Protein AF-A0A8C8DHI3-F1 (afdb_monomer_lite)

InterPro domains:
  IPR015526 Frizzled/secreted frizzled-related protein [PTHR11309] (143-252)
  IPR020067 Frizzled domain [PF01392] (28-127)
  IPR020067 Frizzled domain [PF01392] (145-249)
  IPR020067 Frizzled domain [PF01392] (274-373)
  IPR020067 Frizzled domain [PS50038] (23-148)
  IPR020067 Frizzled domain [PS50038] (140-254)
  IPR020067 Frizzled domain [PS50038] (269-378)
  IPR020067 Frizzled domain [SM00063] (27-134)
  IPR020067 Frizzled domain [SM00063] (144-256)
  IPR020067 Frizzled domain [SM00063] (273-380)
  IPR036790 Frizzled cysteine-rich domain superfamily [G3DSA:1.10.2000.10] (22-136)
  IPR036790 Frizzled cysteine-rich domain superfamily [G3DSA:1.10.2000.10] (140-265)
  IPR036790 Frizzled cysteine-rich domain superfamily [G3DSA:1.10.2000.10] (268-383)
  IPR036790 Frizzled cysteine-rich domain superfamily [SSF63501] (27-128)
  IPR036790 Frizzled cysteine-rich domain superfamily [SSF63501] (143-250)
  IPR036790 Frizzled cysteine-rich domain superfamily [SSF63501] (272-375)

Foldseek 3Di:
DDDDDDDDDDDDDDDDDPPPPDDPPLDKDFQPLPLLPLLPAGIFSCNCWDPLDHSVLLSVLSVLPLDVCSSVQSCLHTGFHDDDDPQGSAHAALVQVVVSCVSSVLSCVLVVRDDRPVPDSVPGHHDSHDDPDDDDPPDPPLQDFDFQPQPLCCPDLAGTFGDPFPVHDGDLVSLSVVCVVCVQVVVVCLDPLQSVQSCCGSGAHQDPSDGQWGALVSLVRNCVSCVVVCVVVVHDDDSSSNSSSTDHPGNCVVVVRDPDDDDDDDDDDLPVQWDFQPLPLLPPLPAGTANCNCWDPPDGSVLLVVLSVLPLDVCSSVQSCLHTGNHRDDDLLRSAHAALVVLVVSQVSSVVSCVVVVHDDRPVPDSVPGHHPSHDDDDPDDDD

Secondary structure (DSSP, 8-state):
----------------------------EE---GGGTTSS--EES-TT-STT--HHHHHHHHTT--STTHHHHHHHHHSPPP--TTTS--PBPHHHHHHHHHHHHHHHHHTT----TT--GGGS-SSSSB-S-----S-S-----EE---TTTTTSS--EE-SS-TT---SHHHHHHHHGGGHHHHHTTS-TTHHHHHHHHHSPBEETTEEPPPBHHHHHHHHHHHHHHHHHTTPPPPGGG-GGGSBSSS-TTTTTTS------S----TTSS-EE---GGGTTSS--EES-TT-STT--HHHHHHHHTT--STTHHHHHHHHHSPBP-SSTTTS-PBPHHHHHHHHHHHHHHHHHTT----TT--GGGS-SSSSB---S----

Radius of gyration: 35.33 Å; chains: 1; bounding box: 129×52×109 Å

Organism: NCBI:txid183150

Structure (mmCIF, N/CA/C/O b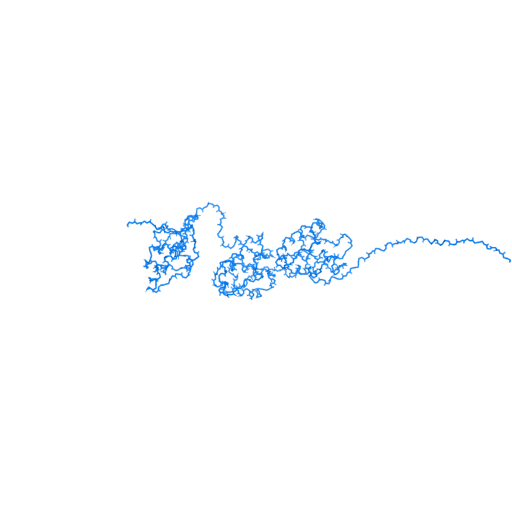ackbone):
data_AF-A0A8C8DHI3-F1
#
_entry.id   AF-A0A8C8DHI3-F1
#
loop_
_atom_site.group_PDB
_atom_site.id
_atom_site.type_symbol
_atom_site.label_atom_id
_atom_site.label_alt_id
_atom_site.label_comp_id
_atom_site.label_asym_id
_atom_site.label_entity_id
_atom_site.label_seq_id
_atom_site.pdbx_PDB_ins_code
_atom_site.Cartn_x
_atom_site.Cartn_y
_atom_site.Cartn_z
_atom_site.occupancy
_atom_site.B_iso_or_equiv
_atom_site.auth_seq_id
_atom_site.auth_comp_id
_atom_site.auth_asym_id
_atom_site.auth_atom_id
_atom_site.pdbx_PDB_model_num
ATOM 1 N N . MET A 1 1 ? 87.135 22.007 -69.358 1.00 35.75 1 MET A N 1
ATOM 2 C CA . MET A 1 1 ? 87.087 23.467 -69.125 1.00 35.75 1 MET A CA 1
ATOM 3 C C . MET A 1 1 ? 85.740 23.816 -68.523 1.00 35.75 1 MET A C 1
ATOM 5 O O . MET A 1 1 ? 84.747 23.204 -68.883 1.00 35.75 1 MET A O 1
ATOM 9 N N . LYS A 1 2 ? 85.771 24.697 -67.523 1.00 37.91 2 LYS A N 1
ATOM 10 C CA . LYS A 1 2 ? 84.686 25.056 -66.602 1.00 37.91 2 LYS A CA 1
ATOM 11 C C . LYS A 1 2 ? 83.562 25.812 -67.323 1.00 37.91 2 LYS A C 1
ATOM 13 O O . LYS A 1 2 ? 83.870 26.743 -68.057 1.00 37.91 2 LYS A O 1
ATOM 18 N N . HIS A 1 3 ? 82.299 25.515 -67.013 1.00 36.94 3 HIS A N 1
ATOM 19 C CA . HIS A 1 3 ? 81.189 26.445 -67.242 1.00 36.94 3 HIS A CA 1
ATOM 20 C C . HIS A 1 3 ? 80.490 26.791 -65.920 1.00 36.94 3 HIS A C 1
ATOM 22 O O . HIS A 1 3 ? 79.776 25.986 -65.339 1.00 36.94 3 HIS A O 1
ATOM 28 N N . VAL A 1 4 ? 80.851 27.989 -65.446 1.00 40.91 4 VAL A N 1
ATOM 29 C CA . VAL A 1 4 ? 80.042 29.070 -64.853 1.00 40.91 4 VAL A CA 1
ATOM 30 C C . VAL A 1 4 ? 78.852 28.686 -63.958 1.00 40.91 4 VAL A C 1
ATOM 32 O O . VAL A 1 4 ? 77.825 28.198 -64.412 1.00 40.91 4 VAL A O 1
ATOM 35 N N . PHE A 1 5 ? 79.000 29.045 -62.679 1.00 38.03 5 PHE A N 1
ATOM 36 C CA . PHE A 1 5 ? 77.964 29.128 -61.648 1.00 38.03 5 PHE A CA 1
ATOM 37 C C . PHE A 1 5 ? 77.031 30.328 -61.884 1.00 38.03 5 PHE A C 1
ATOM 39 O O . PHE A 1 5 ? 77.505 31.450 -62.059 1.00 38.03 5 PHE A O 1
ATOM 46 N N . LEU A 1 6 ? 75.721 30.106 -61.772 1.00 39.19 6 LEU A N 1
ATOM 47 C CA . LEU A 1 6 ? 74.703 31.138 -61.562 1.00 39.19 6 LEU A CA 1
ATOM 48 C C . LEU A 1 6 ? 73.820 30.691 -60.388 1.00 39.19 6 LEU A C 1
ATOM 50 O O . LEU A 1 6 ? 73.249 29.603 -60.405 1.00 39.19 6 LEU A O 1
ATOM 54 N N . LEU A 1 7 ? 73.785 31.514 -59.340 1.00 45.16 7 LEU A N 1
ATOM 55 C CA . LEU A 1 7 ? 73.009 31.315 -58.117 1.00 45.16 7 LEU A CA 1
ATOM 56 C C . LEU A 1 7 ? 71.527 31.615 -58.376 1.00 45.16 7 LEU A C 1
ATOM 58 O O . LEU A 1 7 ? 71.191 32.736 -58.752 1.00 45.16 7 LEU A O 1
ATOM 62 N N . VAL A 1 8 ? 70.644 30.655 -58.090 1.00 42.28 8 VAL A N 1
ATOM 63 C CA . VAL A 1 8 ? 69.214 30.903 -57.846 1.00 42.28 8 VAL A CA 1
ATOM 64 C C . VAL A 1 8 ? 68.819 30.147 -56.579 1.00 42.28 8 VAL A C 1
ATOM 66 O O . VAL A 1 8 ? 69.065 28.951 -56.445 1.00 42.28 8 VAL A O 1
ATOM 69 N N . VAL A 1 9 ? 68.268 30.892 -55.624 1.00 42.25 9 VAL A N 1
ATOM 70 C CA . VAL A 1 9 ? 67.841 30.449 -54.294 1.00 42.25 9 VAL A CA 1
ATOM 71 C C . VAL A 1 9 ? 66.687 29.448 -54.410 1.00 42.25 9 VAL A C 1
ATOM 73 O O . VAL A 1 9 ? 65.647 29.750 -54.993 1.00 42.25 9 VAL A O 1
ATOM 76 N N . SER A 1 10 ? 66.868 28.263 -53.830 1.00 35.41 10 SER A N 1
ATOM 77 C CA . SER A 1 10 ? 65.880 27.183 -53.788 1.00 35.41 10 SER A CA 1
ATOM 78 C C . SER A 1 10 ? 64.756 27.480 -52.786 1.00 35.41 10 SER A C 1
ATOM 80 O O . SER A 1 10 ? 64.940 27.339 -51.579 1.00 35.41 10 SER A O 1
ATOM 82 N N . LEU A 1 11 ? 63.567 27.830 -53.282 1.00 38.34 11 LEU A N 1
ATOM 83 C CA . LEU A 1 11 ? 62.302 27.670 -52.557 1.00 38.34 11 LEU A CA 1
ATOM 84 C C . LEU A 1 11 ? 61.753 26.271 -52.868 1.00 38.34 11 LEU A C 1
ATOM 86 O O . LEU A 1 11 ? 61.268 26.006 -53.965 1.00 38.34 11 LEU A O 1
ATOM 90 N N . LEU A 1 12 ? 61.858 25.361 -51.898 1.00 37.03 12 LEU A N 1
ATOM 91 C CA . LEU A 1 12 ? 61.201 24.054 -51.922 1.00 37.03 12 LEU A CA 1
ATOM 92 C C . LEU A 1 12 ? 59.683 24.247 -51.773 1.00 37.03 12 LEU A C 1
ATOM 94 O O . LEU A 1 12 ? 59.191 24.489 -50.674 1.00 37.03 12 LEU A O 1
ATOM 98 N N . GLN A 1 13 ? 58.936 24.102 -52.867 1.00 39.09 13 GLN A N 1
ATOM 99 C CA . GLN A 1 13 ? 57.514 23.757 -52.829 1.00 39.09 13 GLN A CA 1
ATOM 100 C C . GLN A 1 13 ? 57.353 22.338 -53.378 1.00 39.09 13 GLN A C 1
ATOM 102 O O . GLN A 1 13 ? 57.442 22.101 -54.580 1.00 39.09 13 GLN A O 1
ATOM 107 N N . SER A 1 14 ? 57.153 21.384 -52.469 1.00 39.56 14 SER A N 1
ATOM 108 C CA . SER A 1 14 ? 56.749 20.014 -52.793 1.00 39.56 14 SER A CA 1
ATOM 109 C C . SER A 1 14 ? 55.262 19.976 -53.180 1.00 39.56 14 SER A C 1
ATOM 111 O O . SER A 1 14 ? 54.480 20.781 -52.664 1.00 39.56 14 SER A O 1
ATOM 113 N N . PRO A 1 15 ? 54.842 19.046 -54.058 1.00 39.69 15 PRO A N 1
ATOM 114 C CA . PRO A 1 15 ? 53.475 18.981 -54.555 1.00 39.69 15 PRO A CA 1
ATOM 115 C C . PRO A 1 15 ? 52.517 18.561 -53.437 1.00 39.69 15 PRO A C 1
ATOM 117 O O . PRO A 1 15 ? 52.837 17.706 -52.608 1.00 39.69 15 PRO A O 1
ATOM 120 N N . GLN A 1 16 ? 51.337 19.182 -53.409 1.00 41.41 16 GLN A N 1
ATOM 121 C CA . GLN A 1 16 ? 50.282 18.874 -52.453 1.00 41.41 16 GLN A CA 1
ATOM 122 C C . GLN A 1 16 ? 49.835 17.417 -52.608 1.00 41.41 16 GLN A C 1
ATOM 124 O O . GLN A 1 16 ? 49.086 17.068 -53.519 1.00 41.41 16 GLN A O 1
ATOM 129 N N . LEU A 1 17 ? 50.289 16.566 -51.688 1.00 37.34 17 LEU A N 1
ATOM 130 C CA . LEU A 1 17 ? 49.691 15.263 -51.454 1.00 37.34 17 LEU A CA 1
ATOM 131 C C . LEU A 1 17 ? 48.346 15.515 -50.769 1.00 37.34 17 LEU A C 1
ATOM 133 O O . LEU A 1 17 ? 48.300 16.036 -49.651 1.00 37.34 17 LEU A O 1
ATOM 137 N N . ALA A 1 18 ? 47.262 15.190 -51.471 1.00 36.78 18 ALA A N 1
ATOM 138 C CA . ALA A 1 18 ? 45.908 15.208 -50.949 1.00 36.78 18 ALA A CA 1
ATOM 139 C C . ALA A 1 18 ? 45.888 14.529 -49.575 1.00 36.78 18 ALA A C 1
ATOM 141 O O . ALA A 1 18 ? 46.105 13.324 -49.442 1.00 36.78 18 ALA A O 1
ATOM 142 N N . ARG A 1 19 ? 45.664 15.334 -48.536 1.00 31.95 19 ARG A N 1
ATOM 143 C CA . ARG A 1 19 ? 45.472 14.867 -47.170 1.00 31.95 19 ARG A CA 1
ATOM 144 C C . ARG A 1 19 ? 44.099 14.205 -47.150 1.00 31.95 19 ARG A C 1
ATOM 146 O O . ARG A 1 19 ? 43.095 14.864 -46.902 1.00 31.95 19 ARG A O 1
ATOM 153 N N . THR A 1 20 ? 44.047 12.918 -47.481 1.00 32.53 20 THR A N 1
ATOM 154 C CA . THR A 1 20 ? 42.905 12.061 -47.166 1.00 32.53 20 THR A CA 1
ATOM 155 C C . THR A 1 20 ? 42.615 12.247 -45.685 1.00 32.53 20 THR A C 1
ATOM 157 O O . THR A 1 20 ? 43.424 11.857 -44.842 1.00 32.53 20 THR A O 1
ATOM 160 N N . GLN A 1 21 ? 41.505 12.922 -45.382 1.00 38.25 21 GLN A N 1
ATOM 161 C CA . GLN A 1 21 ? 40.954 13.003 -44.040 1.00 38.25 21 GLN A CA 1
ATOM 162 C C . GLN A 1 21 ? 40.776 11.569 -43.551 1.00 38.25 21 GLN A C 1
ATOM 164 O O . GLN A 1 21 ? 39.917 10.827 -44.021 1.00 38.25 21 GLN A O 1
ATOM 169 N N . THR A 1 22 ? 41.644 11.154 -42.638 1.00 34.47 22 THR A N 1
ATOM 170 C CA . THR A 1 22 ? 41.438 9.963 -41.832 1.00 34.47 22 THR A CA 1
ATOM 171 C C . THR A 1 22 ? 40.150 10.181 -41.056 1.00 34.47 22 THR A C 1
ATOM 173 O O . THR A 1 22 ? 40.130 10.965 -40.110 1.00 34.47 22 THR A O 1
ATOM 176 N N . HIS A 1 23 ? 39.076 9.525 -41.502 1.00 43.03 23 HIS A N 1
ATOM 177 C CA . HIS A 1 23 ? 37.866 9.306 -40.719 1.00 43.03 23 HIS A CA 1
ATOM 178 C C . HIS A 1 23 ? 38.292 8.910 -39.304 1.00 43.03 23 HIS A C 1
ATOM 180 O O . HIS A 1 23 ? 38.975 7.895 -39.134 1.00 43.03 23 HIS A O 1
ATOM 186 N N . ASP A 1 24 ? 37.925 9.724 -38.316 1.00 43.88 24 ASP A N 1
ATOM 187 C CA . ASP A 1 24 ? 38.092 9.407 -36.905 1.00 43.88 24 ASP A CA 1
ATOM 188 C C . ASP A 1 24 ? 37.273 8.142 -36.626 1.00 43.88 24 ASP A C 1
ATOM 190 O O . ASP A 1 24 ? 36.045 8.167 -36.505 1.00 43.88 24 ASP A O 1
ATOM 194 N N . LYS A 1 25 ? 37.935 6.981 -36.688 1.00 56.88 25 LYS A N 1
ATOM 195 C CA . LYS A 1 25 ? 37.302 5.693 -36.423 1.00 56.88 25 LYS A CA 1
ATOM 196 C C . LYS A 1 25 ? 36.936 5.696 -34.949 1.00 56.88 25 LYS A C 1
ATOM 198 O O . LYS A 1 25 ? 37.788 5.450 -34.103 1.00 56.88 25 LYS A O 1
ATOM 203 N N . THR A 1 26 ? 35.664 5.955 -34.664 1.00 70.31 26 THR A N 1
ATOM 204 C CA . THR A 1 26 ? 35.060 5.807 -33.340 1.00 70.31 26 THR A CA 1
ATOM 205 C C . THR A 1 26 ? 35.486 4.461 -32.740 1.00 70.31 26 THR A C 1
ATOM 207 O O . THR A 1 26 ? 35.071 3.402 -33.211 1.00 70.31 26 THR A O 1
ATOM 210 N N . ILE A 1 27 ? 36.372 4.492 -31.739 1.00 83.56 27 ILE A N 1
ATOM 211 C CA . ILE A 1 27 ? 36.935 3.280 -31.134 1.00 83.56 27 ILE A CA 1
ATOM 212 C C . ILE A 1 27 ? 35.870 2.658 -30.225 1.00 83.56 27 ILE A C 1
ATOM 214 O O . ILE A 1 27 ? 35.633 3.133 -29.116 1.00 83.56 27 ILE A O 1
ATOM 218 N N . CYS A 1 28 ? 35.231 1.586 -30.691 1.00 88.00 28 CYS A N 1
ATOM 219 C CA . CYS A 1 28 ? 34.272 0.818 -29.900 1.00 88.00 28 CYS A CA 1
ATOM 220 C C . CYS A 1 28 ? 34.987 -0.038 -28.852 1.00 88.00 28 CYS A C 1
ATOM 222 O O . CYS A 1 28 ? 35.923 -0.774 -29.168 1.00 88.00 28 CYS A O 1
ATOM 224 N N . LYS A 1 29 ? 34.507 0.007 -27.610 1.00 90.62 29 LYS A N 1
ATOM 225 C CA . LYS A 1 29 ? 34.965 -0.843 -26.507 1.00 90.62 29 LYS A CA 1
ATOM 226 C C . LYS A 1 29 ? 33.802 -1.679 -25.958 1.00 90.62 29 LYS A C 1
ATOM 228 O O . LYS A 1 29 ? 32.646 -1.285 -26.126 1.00 90.62 29 LYS A O 1
ATOM 233 N N . PRO A 1 30 ? 34.072 -2.828 -25.314 1.00 88.19 30 PRO A N 1
ATOM 234 C CA . PRO A 1 30 ? 33.035 -3.613 -24.652 1.00 88.19 30 PRO A CA 1
ATOM 235 C C . PRO A 1 30 ? 32.322 -2.815 -23.556 1.00 88.19 30 PRO A C 1
ATOM 237 O O . PRO A 1 30 ? 32.951 -2.036 -22.838 1.00 88.19 30 PRO A O 1
ATOM 240 N N . LEU A 1 31 ? 31.018 -3.039 -23.404 1.00 85.88 31 LEU A N 1
ATOM 241 C CA . LEU A 1 31 ? 30.230 -2.461 -22.322 1.00 85.88 31 LEU A CA 1
ATOM 242 C C . LEU A 1 31 ? 30.574 -3.152 -20.992 1.00 85.88 31 LEU A C 1
ATOM 244 O O . LEU A 1 31 ? 30.190 -4.295 -20.744 1.00 85.88 31 LEU A O 1
ATOM 248 N N . THR A 1 32 ? 31.289 -2.445 -20.123 1.00 82.31 32 THR A N 1
ATOM 249 C CA . THR A 1 32 ? 31.713 -2.942 -18.801 1.00 82.31 32 THR A CA 1
ATOM 250 C C . THR A 1 32 ? 30.709 -2.626 -17.692 1.00 82.31 32 THR A C 1
ATOM 252 O O . THR A 1 32 ? 30.763 -3.212 -16.613 1.00 82.31 32 THR A O 1
ATOM 255 N N . THR A 1 33 ? 29.769 -1.715 -17.945 1.00 83.00 33 THR A N 1
ATOM 256 C CA . THR A 1 33 ? 28.751 -1.289 -16.983 1.00 83.00 33 THR A CA 1
ATOM 257 C C . THR A 1 33 ? 27.659 -2.351 -16.827 1.00 83.00 33 THR A C 1
ATOM 259 O O . THR A 1 33 ? 26.775 -2.466 -17.675 1.00 83.00 33 THR A O 1
ATOM 262 N N . SER A 1 34 ? 27.693 -3.112 -15.729 1.00 84.00 34 SER A N 1
ATOM 263 C CA . SER A 1 34 ? 26.787 -4.248 -15.486 1.00 84.00 34 SER A CA 1
ATOM 264 C C . SER A 1 34 ? 25.302 -3.875 -15.516 1.00 84.00 34 SER A C 1
ATOM 266 O O . SER A 1 34 ? 24.512 -4.571 -16.143 1.00 84.00 34 SER A O 1
ATOM 268 N N . PHE A 1 35 ? 24.917 -2.740 -14.926 1.00 86.88 35 PHE A N 1
ATOM 269 C CA . PHE A 1 35 ? 23.522 -2.278 -14.906 1.00 86.88 35 PHE A CA 1
ATOM 270 C C . PHE A 1 35 ? 22.991 -1.805 -16.276 1.00 86.88 35 PHE A C 1
ATOM 272 O O . PHE A 1 35 ? 21.806 -1.504 -16.398 1.00 86.88 35 PHE A O 1
ATOM 279 N N . CYS A 1 36 ? 23.845 -1.744 -17.304 1.00 88.12 36 CYS A N 1
ATOM 280 C CA . CYS A 1 36 ? 23.468 -1.442 -18.688 1.00 88.12 36 CYS A CA 1
ATOM 281 C C . CYS A 1 36 ? 23.541 -2.662 -19.617 1.00 88.12 36 CYS A C 1
ATOM 283 O O . CYS A 1 36 ? 23.242 -2.553 -20.807 1.00 88.12 36 CYS A O 1
ATOM 285 N N . GLN A 1 37 ? 23.940 -3.826 -19.100 1.00 85.19 37 GLN A N 1
ATOM 286 C CA . GLN A 1 37 ? 23.965 -5.062 -19.875 1.00 85.19 37 GLN A CA 1
ATOM 287 C C . GLN A 1 37 ? 22.538 -5.543 -20.173 1.00 85.19 37 GLN A C 1
ATOM 289 O O . GLN A 1 37 ? 21.606 -5.300 -19.409 1.00 85.19 37 GLN A O 1
ATOM 294 N N . GLY A 1 38 ? 22.359 -6.232 -21.303 1.00 80.06 38 GLY A N 1
ATOM 295 C CA . GLY A 1 38 ? 21.060 -6.792 -21.700 1.00 80.06 38 GLY A CA 1
ATOM 296 C C . GLY A 1 38 ? 20.117 -5.824 -22.423 1.00 80.06 38 GLY A C 1
ATOM 297 O O . GLY A 1 38 ? 18.989 -6.199 -22.708 1.00 80.06 38 GLY A O 1
ATOM 298 N N . LEU A 1 39 ? 20.565 -4.613 -22.778 1.00 80.44 39 LEU A N 1
ATOM 299 C CA . LEU A 1 39 ? 19.762 -3.601 -23.494 1.00 80.44 39 LEU A CA 1
ATOM 300 C C . LEU A 1 39 ? 19.799 -3.719 -25.033 1.00 80.44 39 LEU A C 1
ATOM 302 O O . LEU A 1 39 ? 19.438 -2.774 -25.745 1.00 80.44 39 LEU A O 1
ATOM 306 N N . GLY A 1 40 ? 20.267 -4.860 -25.544 1.00 78.81 40 GLY A N 1
ATOM 307 C CA . GLY A 1 40 ? 20.368 -5.144 -26.978 1.00 78.81 40 GLY A CA 1
ATOM 308 C C . GLY A 1 40 ? 21.666 -4.689 -27.652 1.00 78.81 40 GLY A C 1
ATOM 309 O O . GLY A 1 40 ? 21.765 -4.804 -28.865 1.00 78.81 40 GLY A O 1
ATOM 310 N N . TYR A 1 41 ? 22.661 -4.212 -26.896 1.00 81.44 41 TYR A N 1
ATOM 311 C CA . TYR A 1 41 ? 23.987 -3.859 -27.414 1.00 81.44 41 TYR A CA 1
ATOM 312 C C . TYR A 1 41 ? 25.097 -4.245 -26.430 1.00 81.44 41 TYR A C 1
ATOM 314 O O . TYR A 1 41 ? 24.880 -4.324 -25.220 1.00 81.44 41 TYR A O 1
ATOM 322 N N . SER A 1 42 ? 26.293 -4.506 -26.957 1.00 84.81 42 SER A N 1
ATOM 323 C CA . SER A 1 42 ? 27.445 -5.006 -26.189 1.00 84.81 42 SER A CA 1
ATOM 324 C C . SER A 1 42 ? 28.688 -4.124 -26.295 1.00 84.81 42 SER A C 1
ATOM 326 O O . SER A 1 42 ? 29.668 -4.357 -25.586 1.00 84.81 42 SER A O 1
ATOM 328 N N . THR A 1 43 ? 28.663 -3.104 -27.156 1.00 87.75 43 THR A N 1
ATOM 329 C CA . THR A 1 43 ? 29.793 -2.197 -27.371 1.00 87.75 43 THR A CA 1
ATOM 330 C C . THR A 1 43 ? 29.361 -0.739 -27.317 1.00 87.75 43 THR A C 1
ATOM 332 O O . THR A 1 43 ? 28.226 -0.389 -27.641 1.00 87.75 43 THR A O 1
ATOM 335 N N . THR A 1 44 ? 30.281 0.123 -26.898 1.00 89.50 44 THR A N 1
ATOM 336 C CA . THR A 1 44 ? 30.075 1.566 -26.776 1.00 89.50 44 THR A CA 1
ATOM 337 C C . THR A 1 44 ? 31.383 2.314 -27.058 1.00 89.50 44 THR A C 1
ATOM 339 O O . THR A 1 44 ? 32.459 1.803 -26.735 1.00 89.50 44 THR A O 1
ATOM 342 N N . PRO A 1 45 ? 31.340 3.524 -27.641 1.00 89.75 45 PRO A N 1
ATOM 343 C CA . PRO A 1 45 ? 32.516 4.387 -27.720 1.00 89.75 45 PRO A CA 1
ATOM 344 C C . PRO A 1 45 ? 32.856 5.059 -26.383 1.00 89.75 45 PRO A C 1
ATOM 346 O O . PRO A 1 45 ? 33.941 5.617 -26.232 1.00 89.75 45 PRO A O 1
ATOM 349 N N . HIS A 1 46 ? 31.950 4.990 -25.403 1.00 90.12 46 HIS A N 1
ATOM 350 C CA . HIS A 1 46 ? 32.090 5.630 -24.100 1.00 90.12 46 HIS A CA 1
ATOM 351 C C . HIS A 1 46 ? 31.878 4.608 -22.973 1.00 90.12 46 HIS A C 1
ATOM 353 O O . HIS A 1 46 ? 30.861 4.677 -22.289 1.00 90.12 46 HIS A O 1
ATOM 359 N N . PRO A 1 47 ? 32.797 3.646 -22.755 1.00 87.31 47 PRO A N 1
ATOM 360 C CA . PRO A 1 47 ? 32.624 2.611 -21.725 1.00 87.31 47 PRO A CA 1
ATOM 361 C C . PRO A 1 47 ? 32.526 3.179 -20.303 1.00 87.31 47 PRO A C 1
ATOM 363 O O . PRO A 1 47 ? 31.874 2.580 -19.454 1.00 87.31 47 PRO A O 1
ATOM 366 N N . ASP A 1 48 ? 33.113 4.355 -20.073 1.00 88.12 48 ASP A N 1
ATOM 367 C CA . ASP A 1 48 ? 33.086 5.072 -18.793 1.00 88.12 48 ASP A CA 1
ATOM 368 C C . ASP A 1 48 ? 31.988 6.153 -18.732 1.00 88.12 48 ASP A C 1
ATOM 370 O O . ASP A 1 48 ? 31.938 6.960 -17.804 1.00 88.12 48 ASP A O 1
ATOM 374 N N . GLY A 1 49 ? 31.081 6.154 -19.712 1.00 89.31 49 GLY A N 1
ATOM 375 C CA . GLY A 1 49 ? 30.018 7.137 -19.857 1.00 89.31 49 GLY A CA 1
ATOM 376 C C . GLY A 1 49 ? 30.419 8.365 -20.680 1.00 89.31 49 GLY A C 1
ATOM 377 O O . GLY A 1 49 ? 31.585 8.758 -20.748 1.00 89.31 49 GLY A O 1
ATOM 378 N N . VAL A 1 50 ? 29.438 8.987 -21.335 1.00 90.69 50 VAL A N 1
ATOM 379 C CA . VAL A 1 50 ? 29.613 10.265 -22.034 1.00 90.69 50 VAL A CA 1
ATOM 380 C C . VAL A 1 50 ? 29.932 11.370 -21.029 1.00 90.69 50 VAL A C 1
ATOM 382 O O . VAL A 1 50 ? 29.479 11.361 -19.879 1.00 90.69 50 VAL A O 1
ATOM 385 N N . GLN A 1 51 ? 30.714 12.351 -21.471 1.00 90.00 51 GLN A N 1
ATOM 386 C CA . GLN A 1 51 ? 31.195 13.420 -20.606 1.00 90.00 51 GLN A CA 1
ATOM 387 C C . GLN A 1 51 ? 30.036 14.159 -19.914 1.00 90.00 51 GLN A C 1
ATOM 389 O O . GLN A 1 51 ? 29.048 14.546 -20.536 1.00 90.00 51 GLN A O 1
ATOM 394 N N . GLY A 1 52 ? 30.184 14.394 -18.608 1.00 88.12 52 GLY A N 1
ATOM 395 C CA . GLY A 1 52 ? 29.202 15.117 -17.797 1.00 88.12 52 GLY A CA 1
ATOM 396 C C . GLY A 1 52 ? 28.227 14.230 -17.022 1.00 88.12 52 GLY A C 1
ATOM 397 O O . GLY A 1 52 ? 27.445 14.767 -16.237 1.00 88.12 52 GLY A O 1
ATOM 398 N N . PHE A 1 53 ? 28.304 12.909 -17.182 1.00 91.56 53 PHE A N 1
ATOM 399 C CA . PHE A 1 53 ? 27.583 11.944 -16.357 1.00 91.56 53 PHE A CA 1
ATOM 400 C C . PHE A 1 53 ? 28.539 11.172 -15.449 1.00 91.56 53 PHE A C 1
ATOM 402 O O . PHE A 1 53 ? 29.683 10.903 -15.803 1.00 91.56 53 PHE A O 1
ATOM 409 N N . ASN A 1 54 ? 28.058 10.808 -14.261 1.00 90.75 54 ASN A N 1
ATOM 410 C CA . ASN A 1 54 ? 28.792 9.981 -13.313 1.00 90.75 54 ASN A CA 1
ATOM 411 C C . ASN A 1 54 ? 28.170 8.580 -13.292 1.00 90.75 54 ASN A C 1
ATOM 413 O O . ASN A 1 54 ? 27.047 8.418 -12.815 1.00 90.75 54 ASN A O 1
ATOM 417 N N . LEU A 1 55 ? 28.890 7.565 -13.780 1.00 91.25 55 LEU A N 1
ATOM 418 C CA . LEU A 1 55 ? 28.360 6.199 -13.877 1.00 91.25 55 LEU A CA 1
ATOM 419 C C . LEU A 1 55 ? 27.913 5.606 -12.540 1.00 91.25 55 LEU A C 1
ATOM 421 O O . LEU A 1 55 ? 26.949 4.849 -12.517 1.00 91.25 55 LEU A O 1
ATOM 425 N N . ARG A 1 56 ? 28.557 5.961 -11.422 1.00 91.44 56 ARG A N 1
ATOM 426 C CA . ARG A 1 56 ? 28.123 5.495 -10.098 1.00 91.44 56 ARG A CA 1
ATOM 427 C C . ARG A 1 56 ? 26.745 6.057 -9.755 1.00 91.44 56 ARG A C 1
ATOM 429 O O . ARG A 1 56 ? 25.876 5.303 -9.337 1.00 91.44 56 ARG A O 1
ATOM 436 N N . GLN A 1 57 ? 26.536 7.356 -9.967 1.00 92.25 57 GLN A N 1
ATOM 437 C CA . GLN A 1 57 ? 25.232 7.989 -9.737 1.00 92.25 57 GLN A CA 1
ATOM 438 C C . GLN A 1 57 ? 24.161 7.425 -10.676 1.00 92.25 57 GLN A C 1
ATOM 440 O O . GLN A 1 57 ? 23.036 7.177 -10.253 1.00 92.25 57 GLN A O 1
ATOM 445 N N . ILE A 1 58 ? 24.515 7.170 -11.937 1.00 94.50 58 ILE A N 1
ATOM 446 C CA . ILE A 1 58 ? 23.598 6.560 -12.904 1.00 94.50 58 ILE A CA 1
ATOM 447 C C . ILE A 1 58 ? 23.231 5.131 -12.498 1.00 94.50 58 ILE A C 1
ATOM 449 O O . ILE A 1 58 ? 22.055 4.785 -12.549 1.00 94.50 58 ILE A O 1
ATOM 453 N N . GLY A 1 59 ? 24.190 4.340 -12.016 1.00 91.62 59 GLY A N 1
ATOM 454 C CA . GLY A 1 59 ? 23.930 3.011 -11.465 1.00 91.62 59 GLY A CA 1
ATOM 455 C C . GLY A 1 59 ? 22.943 3.056 -10.303 1.00 91.62 59 GLY A C 1
ATOM 456 O O . GLY A 1 59 ? 21.936 2.358 -10.340 1.00 91.62 59 GLY A O 1
ATOM 457 N N . GLN A 1 60 ? 23.149 3.965 -9.344 1.00 91.00 60 GLN A N 1
ATOM 458 C CA . GLN A 1 60 ? 22.230 4.154 -8.213 1.00 91.00 60 GLN A CA 1
ATOM 459 C C . GLN A 1 60 ? 20.804 4.501 -8.661 1.00 91.00 60 GLN A C 1
ATOM 461 O O . GLN A 1 60 ? 19.844 4.058 -8.036 1.00 91.00 60 GLN A O 1
ATOM 466 N N . ILE A 1 61 ? 20.654 5.277 -9.741 1.00 91.94 61 ILE A N 1
ATOM 467 C CA . ILE A 1 61 ? 19.349 5.607 -10.325 1.00 91.94 61 ILE A CA 1
ATOM 468 C C . ILE A 1 61 ? 18.729 4.381 -11.007 1.00 91.94 61 ILE A C 1
ATOM 470 O O . ILE A 1 61 ? 17.562 4.078 -10.765 1.00 91.94 61 ILE A O 1
ATOM 474 N N . VAL A 1 62 ? 19.487 3.651 -11.826 1.00 91.19 62 VAL A N 1
ATOM 475 C CA . VAL A 1 62 ? 18.998 2.454 -12.531 1.00 91.19 62 VAL A CA 1
ATOM 476 C C . VAL A 1 62 ? 18.577 1.355 -11.548 1.00 91.19 62 VAL A C 1
ATOM 478 O O . VAL A 1 62 ? 17.513 0.760 -11.712 1.00 91.19 62 VAL A O 1
ATOM 481 N N . GLU A 1 63 ? 19.349 1.147 -10.482 1.00 88.88 63 GLU A N 1
ATOM 482 C CA . GLU A 1 63 ? 19.07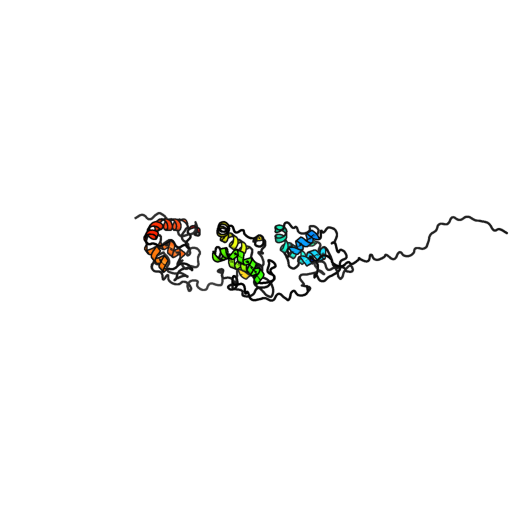8 0.168 -9.421 1.00 88.88 63 GLU A CA 1
ATOM 483 C C . GLU A 1 63 ? 17.791 0.445 -8.638 1.00 88.88 63 GLU A C 1
ATOM 485 O O . GLU A 1 63 ? 17.262 -0.454 -7.985 1.00 88.88 63 GLU A O 1
ATOM 490 N N . THR A 1 64 ? 17.244 1.664 -8.706 1.00 82.19 64 THR A N 1
ATOM 491 C CA . THR A 1 64 ? 15.950 1.949 -8.073 1.00 82.19 64 THR A CA 1
ATOM 492 C C . THR A 1 64 ? 14.790 1.198 -8.716 1.00 82.19 64 THR A C 1
ATOM 494 O O . THR A 1 64 ? 13.749 1.071 -8.075 1.00 82.19 64 THR A O 1
ATOM 497 N N . ALA A 1 65 ? 14.953 0.734 -9.964 1.00 87.12 65 ALA A N 1
ATOM 498 C CA . ALA A 1 65 ? 13.928 0.031 -10.735 1.00 87.12 65 ALA A CA 1
ATOM 499 C C . ALA A 1 65 ? 12.558 0.746 -10.743 1.00 87.12 65 ALA A C 1
ATOM 501 O O . ALA A 1 65 ? 11.513 0.112 -10.858 1.00 87.12 65 ALA A O 1
ATOM 502 N N . CYS A 1 66 ? 12.560 2.079 -10.634 1.00 82.19 66 CYS A N 1
ATOM 503 C CA . CYS A 1 66 ? 11.358 2.913 -10.538 1.00 82.19 66 CYS A CA 1
ATOM 504 C C . CYS A 1 66 ? 10.473 2.890 -11.792 1.00 82.19 66 CYS A C 1
ATOM 506 O O . CYS A 1 66 ? 9.289 3.200 -11.724 1.00 82.19 66 CYS A O 1
ATOM 508 N N . SER A 1 67 ? 11.038 2.501 -12.935 1.00 91.38 67 SER A N 1
ATOM 509 C CA . SER A 1 67 ? 10.317 2.267 -14.182 1.00 91.38 67 SER A CA 1
ATOM 510 C C . SER A 1 67 ? 10.967 1.089 -14.911 1.00 91.38 67 SER A C 1
ATOM 512 O O . SER A 1 67 ? 12.198 0.991 -14.897 1.00 91.38 67 SER A O 1
ATOM 514 N N . PRO A 1 68 ? 10.207 0.223 -15.605 1.00 85.25 68 PRO A N 1
ATOM 515 C CA . PRO A 1 68 ? 10.779 -0.877 -16.390 1.00 85.25 68 PRO A CA 1
ATOM 516 C C . PRO A 1 68 ? 11.764 -0.411 -17.477 1.00 85.25 68 PRO A C 1
ATOM 518 O O . PRO A 1 68 ? 12.606 -1.190 -17.914 1.00 85.25 68 PRO A O 1
ATOM 521 N N . HIS A 1 69 ? 11.713 0.863 -17.880 1.00 91.81 69 HIS A N 1
ATOM 522 C CA . HIS A 1 69 ? 12.589 1.432 -18.911 1.00 91.81 69 HIS A CA 1
ATOM 523 C C . HIS A 1 69 ? 13.682 2.353 -18.355 1.00 91.81 69 HIS A C 1
ATOM 525 O O . HIS A 1 69 ? 14.377 3.003 -19.138 1.00 91.81 69 HIS A O 1
ATOM 531 N N . ILE A 1 70 ? 13.881 2.415 -17.029 1.00 94.12 70 ILE A N 1
ATOM 532 C CA . ILE A 1 70 ? 14.888 3.308 -16.432 1.00 94.12 70 ILE A CA 1
ATOM 533 C C . ILE A 1 70 ? 16.300 3.009 -16.947 1.00 94.12 70 ILE A C 1
ATOM 535 O O . ILE A 1 70 ? 17.006 3.925 -17.368 1.00 94.12 70 ILE A O 1
ATOM 539 N N . ALA A 1 71 ? 16.676 1.728 -17.016 1.00 92.69 71 ALA A N 1
ATOM 540 C CA . ALA A 1 71 ? 17.951 1.297 -17.584 1.00 92.69 71 ALA A CA 1
ATOM 541 C C . ALA A 1 71 ? 18.064 1.693 -19.062 1.00 92.69 71 ALA A C 1
ATOM 543 O O . ALA A 1 71 ? 19.090 2.209 -19.488 1.00 92.69 71 ALA A O 1
ATOM 544 N N . THR A 1 72 ? 16.986 1.535 -19.835 1.00 91.75 72 THR A N 1
ATOM 545 C CA . THR A 1 72 ? 16.971 1.896 -21.260 1.00 91.75 72 THR A CA 1
ATOM 546 C C . THR A 1 72 ? 17.236 3.387 -21.461 1.00 91.75 72 THR A C 1
ATOM 548 O O . THR A 1 72 ? 18.103 3.747 -22.254 1.00 91.75 72 THR A O 1
ATOM 551 N N . VAL A 1 73 ? 16.538 4.258 -20.724 1.00 94.75 73 VAL A N 1
ATOM 552 C CA . VAL A 1 73 ? 16.701 5.715 -20.847 1.00 94.75 73 VAL A CA 1
ATOM 553 C C . VAL A 1 73 ? 18.087 6.158 -20.383 1.00 94.75 73 VAL A C 1
ATOM 555 O O . VAL A 1 73 ? 18.759 6.904 -21.093 1.00 94.75 73 VAL A O 1
ATOM 558 N N . MET A 1 74 ? 18.535 5.676 -19.222 1.00 95.38 74 MET A N 1
ATOM 559 C CA . MET A 1 74 ? 19.818 6.083 -18.653 1.00 95.38 74 MET A CA 1
ATOM 560 C C . MET A 1 74 ? 20.992 5.577 -19.488 1.00 95.38 74 MET A C 1
ATOM 562 O O . MET A 1 74 ? 21.850 6.356 -19.892 1.00 95.38 74 MET A O 1
ATOM 566 N N . CYS A 1 75 ? 21.025 4.287 -19.803 1.00 94.00 75 CYS A N 1
ATOM 567 C CA . CYS A 1 75 ? 22.168 3.680 -20.469 1.00 94.00 75 CYS A CA 1
ATOM 568 C C . CYS A 1 75 ? 22.282 4.093 -21.937 1.00 94.00 75 CYS A C 1
ATOM 570 O O . CYS A 1 75 ? 23.385 4.390 -22.382 1.00 94.00 75 CYS A O 1
ATOM 572 N N . ARG A 1 76 ? 21.175 4.222 -22.687 1.00 91.50 76 ARG A N 1
ATOM 573 C CA . ARG A 1 76 ? 21.253 4.670 -24.093 1.00 91.50 76 ARG A CA 1
ATOM 574 C C . ARG A 1 76 ? 21.668 6.134 -24.244 1.00 91.50 76 ARG A C 1
ATOM 576 O O . ARG A 1 76 ? 22.094 6.524 -25.327 1.00 91.50 76 ARG A O 1
ATOM 583 N N . VAL A 1 77 ? 21.569 6.938 -23.183 1.00 93.12 77 VAL A N 1
ATOM 584 C CA . VAL A 1 77 ? 22.116 8.302 -23.161 1.00 93.12 77 VAL A CA 1
ATOM 585 C C . VAL A 1 77 ? 23.557 8.307 -22.661 1.00 93.12 77 VAL A C 1
ATOM 587 O O . VAL A 1 77 ? 24.408 8.957 -23.262 1.00 93.12 77 VAL A O 1
ATOM 590 N N . VAL A 1 78 ? 23.824 7.613 -21.554 1.00 93.56 78 VAL A N 1
ATOM 591 C CA . VAL A 1 78 ? 25.094 7.724 -20.832 1.00 93.56 78 VAL A CA 1
ATOM 592 C C . VAL A 1 78 ? 26.169 6.830 -21.432 1.00 93.56 78 VAL A C 1
ATOM 594 O O . VAL A 1 78 ? 27.306 7.259 -21.542 1.00 93.56 78 VAL A O 1
ATOM 597 N N . VAL A 1 79 ? 25.830 5.619 -21.855 1.00 92.44 79 VAL A N 1
ATOM 598 C CA . VAL A 1 79 ? 26.741 4.636 -22.463 1.00 92.44 79 VAL A CA 1
ATOM 599 C C . VAL A 1 79 ? 26.135 4.141 -23.779 1.00 92.44 79 VAL A C 1
ATOM 601 O O . VAL A 1 79 ? 25.723 2.984 -23.877 1.00 92.44 79 VAL A O 1
ATOM 604 N N . PRO A 1 80 ? 26.001 5.021 -24.789 1.00 90.19 80 PRO A N 1
ATOM 605 C CA . PRO A 1 80 ? 25.257 4.715 -26.003 1.00 90.19 80 PRO A CA 1
ATOM 606 C C . PRO A 1 80 ? 25.911 3.595 -26.814 1.00 90.19 80 PRO A C 1
ATOM 608 O O . PRO A 1 80 ? 27.126 3.395 -26.764 1.00 90.19 80 PRO A O 1
ATOM 611 N N . GLU A 1 81 ? 25.098 2.910 -27.608 1.00 88.38 81 GLU A N 1
ATOM 612 C CA . GLU A 1 81 ? 25.536 1.869 -28.533 1.00 88.38 81 GLU A CA 1
ATOM 613 C C . GLU A 1 81 ? 26.588 2.380 -29.529 1.00 88.38 81 GLU A C 1
ATOM 615 O O . GLU A 1 81 ? 26.508 3.502 -30.052 1.00 88.38 81 GLU A O 1
ATOM 620 N N . CYS A 1 82 ? 27.596 1.547 -29.787 1.00 84.50 82 CYS A N 1
ATOM 621 C CA . CYS A 1 82 ? 28.561 1.830 -30.835 1.00 84.50 82 CYS A CA 1
ATOM 622 C C . CYS A 1 82 ? 27.928 1.627 -32.211 1.00 84.50 82 CYS A C 1
ATOM 624 O O . CYS A 1 82 ? 27.435 0.552 -32.526 1.00 84.50 82 CYS A O 1
ATOM 626 N N . GLY A 1 83 ? 27.963 2.673 -33.030 1.00 70.94 83 GLY A N 1
ATOM 627 C CA . GLY A 1 83 ? 27.332 2.707 -34.342 1.00 70.94 83 GLY A CA 1
ATOM 628 C C . GLY A 1 83 ? 27.876 3.859 -35.177 1.00 70.94 83 GLY A C 1
ATOM 629 O O . GLY A 1 83 ? 28.340 4.855 -34.604 1.00 70.94 83 GLY A O 1
ATOM 630 N N . SER A 1 84 ? 27.833 3.709 -36.504 1.00 58.59 84 SER A N 1
ATOM 631 C CA . SER A 1 84 ? 28.016 4.812 -37.453 1.00 58.59 84 SER A CA 1
ATOM 632 C C . SER A 1 84 ? 26.821 5.766 -37.355 1.00 58.59 84 SER A C 1
ATOM 634 O O . SER A 1 84 ? 25.720 5.348 -37.003 1.00 58.59 84 SER A O 1
ATOM 636 N N . GLU A 1 85 ? 27.059 7.054 -37.599 1.00 56.69 85 GLU A N 1
ATOM 637 C CA . GLU A 1 85 ? 26.302 8.206 -37.079 1.00 56.69 85 GLU A CA 1
ATOM 638 C C . GLU A 1 85 ? 24.776 8.303 -37.313 1.00 56.69 85 GLU A C 1
ATOM 640 O O . GLU A 1 85 ? 24.193 9.292 -36.876 1.00 56.69 85 GLU A O 1
ATOM 645 N N . SER A 1 86 ? 24.076 7.325 -37.894 1.00 54.22 86 SER A N 1
ATOM 646 C CA . SER A 1 86 ? 22.622 7.453 -38.094 1.00 54.22 86 SER A CA 1
ATOM 647 C C . SER A 1 86 ? 21.761 6.215 -37.850 1.00 54.22 86 SER A C 1
ATOM 649 O O . SER A 1 86 ? 20.639 6.396 -37.401 1.00 54.22 86 SER A O 1
ATOM 651 N N . ASP A 1 87 ? 22.227 4.979 -38.059 1.00 51.84 87 ASP A N 1
ATOM 652 C CA . ASP A 1 87 ? 21.279 3.840 -38.139 1.00 51.84 87 ASP A CA 1
ATOM 653 C C . ASP A 1 87 ? 21.216 2.934 -36.891 1.00 51.84 87 ASP A C 1
ATOM 655 O O . ASP A 1 87 ? 20.271 2.172 -36.700 1.00 51.84 87 ASP A O 1
ATOM 659 N N . SER A 1 88 ? 22.207 3.012 -35.995 1.00 54.28 88 SER A N 1
ATOM 660 C CA . SER A 1 88 ? 22.338 2.083 -34.849 1.00 54.28 88 SER A CA 1
ATOM 661 C C . SER A 1 88 ? 22.290 2.754 -33.475 1.00 54.28 88 SER A C 1
ATOM 663 O O . SER A 1 88 ? 21.934 2.119 -32.487 1.00 54.28 88 SER A O 1
ATOM 665 N N . ARG A 1 89 ? 22.556 4.062 -33.366 1.00 67.31 89 ARG A N 1
ATOM 666 C CA . ARG A 1 89 ? 22.574 4.764 -32.069 1.00 67.31 89 ARG A CA 1
ATOM 667 C C . ARG A 1 89 ? 21.204 5.357 -31.732 1.00 67.31 89 ARG A C 1
ATOM 669 O O . ARG A 1 89 ? 21.071 6.562 -31.516 1.00 67.31 89 ARG A O 1
ATOM 676 N N . LYS A 1 90 ? 20.168 4.514 -31.686 1.00 77.81 90 LYS A N 1
ATOM 677 C CA . LYS A 1 90 ? 18.812 4.978 -31.362 1.00 77.81 90 LYS A CA 1
ATOM 678 C C . LYS A 1 90 ? 18.769 5.495 -29.924 1.00 77.81 90 LYS A C 1
ATOM 680 O O . LYS A 1 90 ? 18.903 4.731 -28.961 1.00 77.81 90 LYS A O 1
ATOM 685 N N . LYS A 1 91 ? 18.593 6.812 -29.792 1.00 88.56 91 LYS A N 1
ATOM 686 C CA . LYS A 1 91 ? 18.314 7.489 -28.520 1.00 88.56 91 LYS A CA 1
ATOM 687 C C . LYS A 1 91 ? 16.913 7.102 -28.032 1.00 88.56 91 LYS A C 1
ATOM 689 O O . LYS A 1 91 ? 16.068 6.750 -28.852 1.00 88.56 91 LYS A O 1
ATOM 694 N N . PRO A 1 92 ? 16.634 7.167 -26.723 1.00 92.75 92 PRO A N 1
ATOM 695 C CA . PRO A 1 92 ? 15.268 7.024 -26.229 1.00 92.75 92 PRO A CA 1
ATOM 696 C C . PRO A 1 92 ? 14.392 8.173 -26.739 1.00 92.75 92 PRO A C 1
ATOM 698 O O . PRO A 1 92 ? 14.860 9.307 -26.849 1.00 92.75 92 PRO A O 1
ATOM 701 N N . CYS A 1 93 ? 13.123 7.891 -27.030 1.00 93.88 93 CYS A N 1
ATOM 702 C CA . CYS A 1 93 ? 12.182 8.934 -27.431 1.00 93.88 93 CYS A CA 1
ATOM 703 C C . CYS A 1 93 ? 11.888 9.910 -26.285 1.00 93.88 93 CYS A C 1
ATOM 705 O O . CYS A 1 93 ? 11.845 9.511 -25.115 1.00 93.88 93 CYS A O 1
ATOM 707 N N . ARG A 1 94 ? 11.585 11.173 -26.619 1.00 94.19 94 ARG A N 1
ATOM 708 C CA . ARG A 1 94 ? 11.154 12.200 -25.653 1.00 94.19 94 ARG A CA 1
ATOM 709 C C . ARG A 1 94 ? 10.014 11.707 -24.766 1.00 94.19 94 ARG A C 1
ATOM 711 O O . ARG A 1 94 ? 10.116 11.805 -23.547 1.00 94.19 94 ARG A O 1
ATOM 718 N N . ALA A 1 95 ? 8.978 11.119 -25.364 1.00 91.12 95 ALA A N 1
ATOM 719 C CA . ALA A 1 95 ? 7.827 10.591 -24.633 1.00 91.12 95 ALA A CA 1
ATOM 720 C C . ALA A 1 95 ? 8.218 9.476 -23.645 1.00 91.12 95 ALA A C 1
ATOM 722 O O . ALA A 1 95 ? 7.754 9.472 -22.506 1.00 91.12 95 ALA A O 1
ATOM 723 N N . LEU A 1 96 ? 9.125 8.571 -24.042 1.00 93.31 96 LEU A N 1
ATOM 724 C CA . LEU A 1 96 ? 9.640 7.514 -23.164 1.00 93.31 96 LEU A CA 1
ATOM 725 C C . LEU A 1 96 ? 10.440 8.107 -21.997 1.00 93.31 96 LEU A C 1
ATOM 727 O O . LEU A 1 96 ? 10.226 7.725 -20.850 1.00 93.31 96 LEU A O 1
ATOM 731 N N . CYS A 1 97 ? 11.321 9.074 -22.266 1.00 96.00 97 CYS A N 1
ATOM 732 C CA . CYS A 1 97 ? 12.077 9.766 -21.224 1.00 96.00 97 CYS A CA 1
ATOM 733 C C . CYS A 1 97 ? 11.165 10.516 -20.253 1.00 96.00 97 CYS A C 1
ATOM 735 O O . CYS A 1 97 ? 11.344 10.390 -19.047 1.00 96.00 97 CYS A O 1
ATOM 737 N N . GLN A 1 98 ? 10.176 11.264 -20.753 1.00 95.50 98 GLN A N 1
ATOM 738 C CA . GLN A 1 98 ? 9.230 12.010 -19.919 1.00 95.50 98 GLN A CA 1
ATOM 739 C C . GLN A 1 98 ? 8.401 11.069 -19.038 1.00 95.50 98 GLN A C 1
ATOM 741 O O . GLN A 1 98 ? 8.260 11.327 -17.843 1.00 95.50 98 GLN A O 1
ATOM 746 N N . LYS A 1 99 ? 7.928 9.946 -19.596 1.00 90.19 99 LYS A N 1
ATOM 747 C CA . LYS A 1 99 ? 7.237 8.885 -18.851 1.00 90.19 99 LYS A CA 1
ATOM 748 C C . LYS A 1 99 ? 8.119 8.326 -17.734 1.00 90.19 99 LYS A C 1
ATOM 750 O O . LYS A 1 99 ? 7.733 8.391 -16.575 1.00 90.19 99 LYS A O 1
ATOM 755 N N . VAL A 1 100 ? 9.336 7.878 -18.057 1.00 94.50 100 VAL A N 1
ATOM 756 C CA . VAL A 1 100 ? 10.290 7.336 -17.072 1.00 94.50 100 VAL A CA 1
ATOM 757 C C . VAL A 1 100 ? 10.655 8.374 -16.012 1.00 94.50 100 VAL A C 1
ATOM 759 O O . VAL A 1 100 ? 10.712 8.050 -14.832 1.00 94.50 100 VAL A O 1
ATOM 762 N N . LYS A 1 101 ? 10.883 9.630 -16.404 1.00 94.25 101 LYS A N 1
ATOM 763 C CA . LYS A 1 101 ? 11.189 10.720 -15.475 1.00 94.25 101 LYS A CA 1
ATOM 764 C C . LYS A 1 101 ? 10.046 10.945 -14.485 1.00 94.25 101 LYS A C 1
ATOM 766 O O . LYS A 1 101 ? 10.327 11.084 -13.299 1.00 94.25 101 LYS A O 1
ATOM 771 N N . LYS A 1 102 ? 8.792 10.932 -14.952 1.00 89.19 102 LYS A N 1
ATOM 772 C CA . LYS A 1 102 ? 7.595 11.026 -14.101 1.00 89.19 102 LYS A CA 1
ATOM 773 C C . LYS A 1 102 ? 7.463 9.806 -13.182 1.00 89.19 102 LYS A C 1
ATOM 775 O O . LYS A 1 102 ? 7.304 9.980 -11.979 1.00 89.19 102 LYS A O 1
ATOM 780 N N . ASP A 1 103 ? 7.585 8.590 -13.720 1.00 84.88 103 ASP A N 1
ATOM 781 C CA . ASP A 1 103 ? 7.515 7.337 -12.947 1.00 84.88 103 ASP A CA 1
ATOM 782 C C . ASP A 1 103 ? 8.550 7.318 -11.808 1.00 84.88 103 ASP A C 1
ATOM 784 O O . ASP A 1 103 ? 8.281 6.863 -10.697 1.00 84.88 103 ASP A O 1
ATOM 788 N N . CYS A 1 104 ? 9.742 7.846 -12.086 1.00 87.00 104 CYS A N 1
ATOM 789 C CA . CYS A 1 104 ? 10.878 7.824 -11.177 1.00 87.00 104 CYS A CA 1
ATOM 790 C C . CYS A 1 104 ? 10.973 9.020 -10.234 1.00 87.00 104 CYS A C 1
ATOM 792 O O . CYS A 1 104 ? 11.742 8.949 -9.276 1.00 87.00 104 CYS A O 1
ATOM 794 N N . GLU A 1 105 ? 10.218 10.095 -10.464 1.00 87.56 105 GLU A N 1
ATOM 795 C CA . GLU A 1 105 ? 10.308 11.342 -9.697 1.00 87.56 105 GLU A CA 1
ATOM 796 C C . GLU A 1 105 ? 10.238 11.077 -8.191 1.00 87.56 105 GLU A C 1
ATOM 798 O O . GLU A 1 105 ? 11.152 11.430 -7.442 1.00 87.56 105 GLU A O 1
ATOM 803 N N . PHE A 1 106 ? 9.208 10.347 -7.763 1.00 77.06 106 PHE A N 1
ATOM 804 C CA . PHE A 1 106 ? 9.010 10.039 -6.356 1.00 77.06 106 PHE A CA 1
ATOM 805 C C . PHE A 1 106 ? 10.123 9.140 -5.784 1.00 77.06 106 PHE A C 1
ATOM 807 O O . PHE A 1 106 ? 10.701 9.443 -4.738 1.00 77.06 106 PHE A O 1
ATOM 814 N N . THR A 1 107 ? 10.439 8.030 -6.461 1.00 72.00 107 THR A N 1
ATOM 815 C CA . THR A 1 107 ? 11.425 7.049 -5.977 1.00 72.00 107 THR A CA 1
ATOM 816 C C . THR A 1 107 ? 12.819 7.657 -5.849 1.00 72.00 107 THR A C 1
ATOM 818 O O . THR A 1 107 ? 13.544 7.342 -4.903 1.00 72.00 107 THR A O 1
ATOM 821 N N . LEU A 1 108 ? 13.192 8.539 -6.778 1.00 85.19 108 LEU A N 1
ATOM 822 C CA . LEU A 1 108 ? 14.466 9.246 -6.735 1.00 85.19 108 LEU A CA 1
ATOM 823 C C . LEU A 1 108 ? 14.500 10.237 -5.570 1.00 85.19 108 LEU A C 1
ATOM 825 O O . LEU A 1 108 ? 15.430 10.172 -4.766 1.00 85.19 108 LEU A O 1
ATOM 829 N N . MET A 1 109 ? 13.454 11.052 -5.394 1.00 79.75 109 MET A N 1
ATOM 830 C CA . MET A 1 109 ? 13.363 11.978 -4.259 1.00 79.75 109 MET A CA 1
ATOM 831 C C . MET A 1 109 ? 13.440 11.256 -2.908 1.00 79.75 109 MET A C 1
ATOM 833 O O . MET A 1 109 ? 14.181 11.686 -2.027 1.00 79.75 109 MET A O 1
ATOM 837 N N . ALA A 1 110 ? 12.750 10.122 -2.754 1.00 74.38 110 ALA A N 1
ATOM 838 C CA . ALA A 1 110 ? 12.787 9.323 -1.526 1.00 74.38 110 ALA A CA 1
ATOM 839 C C . ALA A 1 110 ? 14.190 8.774 -1.200 1.00 74.38 110 ALA A C 1
ATOM 841 O O . ALA A 1 110 ? 14.518 8.550 -0.036 1.00 74.38 110 ALA A O 1
ATOM 842 N N . LYS A 1 111 ? 15.030 8.571 -2.222 1.00 82.44 111 LYS A N 1
ATOM 843 C CA . LYS A 1 111 ? 16.415 8.097 -2.094 1.00 82.44 111 LYS A CA 1
ATOM 844 C C . LYS A 1 111 ? 17.450 9.225 -2.147 1.00 82.44 111 LYS A C 1
ATOM 846 O O . LYS A 1 111 ? 18.639 8.927 -2.213 1.00 82.44 111 LYS A O 1
ATOM 851 N N . TRP A 1 112 ? 17.020 10.492 -2.119 1.00 86.44 112 TRP A N 1
ATOM 852 C CA . TRP A 1 112 ? 17.888 11.665 -2.301 1.00 86.44 112 TRP A CA 1
ATOM 853 C C . TRP A 1 112 ? 18.728 11.606 -3.585 1.00 86.44 112 TRP A C 1
ATOM 855 O O . TRP A 1 112 ? 19.835 12.138 -3.663 1.00 86.44 112 TRP A O 1
ATOM 865 N N . LEU A 1 113 ? 18.189 10.937 -4.600 1.00 91.12 113 LEU A N 1
ATOM 866 C CA . LEU A 1 113 ? 18.717 10.925 -5.950 1.00 91.12 113 LEU A CA 1
ATOM 867 C C . LEU A 1 113 ? 17.950 11.957 -6.770 1.00 91.12 113 LEU A C 1
ATOM 869 O O . LEU A 1 113 ? 16.760 12.190 -6.565 1.00 91.12 113 LEU A O 1
ATOM 873 N N . PHE A 1 114 ? 18.632 12.559 -7.733 1.00 90.25 114 PHE A N 1
ATOM 874 C CA . PHE A 1 114 ? 18.032 13.551 -8.611 1.00 90.25 114 PHE A CA 1
ATOM 875 C C . PHE A 1 114 ? 18.169 13.103 -10.052 1.00 90.25 114 PHE A C 1
ATOM 877 O O . PHE A 1 114 ? 19.177 12.507 -10.441 1.00 90.25 114 PHE A O 1
ATOM 884 N N . TRP A 1 115 ? 17.149 13.409 -10.852 1.00 94.19 115 TRP A N 1
ATOM 885 C CA . TRP A 1 115 ? 17.233 13.208 -12.289 1.00 94.19 115 TRP A CA 1
ATOM 886 C C . TRP A 1 115 ? 18.454 13.963 -12.840 1.00 94.19 115 TRP A C 1
ATOM 888 O O . TRP A 1 115 ? 18.633 15.136 -12.490 1.00 94.19 115 TRP A O 1
ATOM 898 N N . PRO A 1 116 ? 19.301 13.345 -13.686 1.00 94.25 116 PRO A N 1
ATOM 899 C CA . PRO A 1 116 ? 20.506 14.003 -14.169 1.00 94.25 116 PRO A CA 1
ATOM 900 C C . PRO A 1 116 ? 20.155 15.294 -14.911 1.00 94.25 116 PRO A C 1
ATOM 902 O O . PRO A 1 116 ? 19.466 15.262 -15.927 1.00 94.25 116 PRO A O 1
ATOM 905 N N . VAL A 1 117 ? 20.653 16.437 -14.435 1.00 88.88 117 VAL A N 1
ATOM 906 C CA . VAL A 1 117 ? 20.316 17.760 -15.002 1.00 88.88 117 VAL A CA 1
ATOM 907 C C . VAL A 1 117 ? 20.692 17.860 -16.485 1.00 88.88 117 VAL A C 1
ATOM 909 O O . VAL A 1 117 ? 19.996 18.501 -17.265 1.00 88.88 117 VAL A O 1
ATOM 912 N N . ARG A 1 118 ? 21.763 17.169 -16.899 1.00 88.88 118 ARG A N 1
ATOM 913 C CA . ARG A 1 118 ? 22.209 17.108 -18.302 1.00 88.88 118 ARG A CA 1
ATOM 914 C C . ARG A 1 118 ? 21.326 16.231 -19.196 1.00 88.88 118 ARG A C 1
ATOM 916 O O . ARG A 1 118 ? 21.442 16.312 -20.414 1.00 88.88 118 ARG A O 1
ATOM 923 N N . LEU A 1 119 ? 20.448 15.413 -18.617 1.00 92.81 119 LEU A N 1
ATOM 924 C CA . LEU A 1 119 ? 19.447 14.633 -19.340 1.00 92.81 119 LEU A CA 1
ATOM 925 C C . LEU A 1 119 ? 18.112 15.392 -19.342 1.00 92.81 119 LEU A C 1
ATOM 927 O O . LEU A 1 119 ? 17.179 15.072 -18.606 1.00 92.81 119 LEU A O 1
ATOM 931 N N . GLY A 1 120 ? 18.013 16.419 -20.182 1.00 93.56 120 GLY A N 1
ATOM 932 C CA . GLY A 1 120 ? 16.732 17.062 -20.472 1.00 93.56 120 GLY A CA 1
ATOM 933 C C . GLY A 1 120 ? 15.935 16.215 -21.460 1.00 93.56 120 GLY A C 1
ATOM 934 O O . GLY A 1 120 ? 16.381 16.040 -22.586 1.00 93.56 120 GLY A O 1
ATOM 935 N N . CYS A 1 121 ? 14.762 15.699 -21.079 1.00 95.06 121 CYS A N 1
ATOM 936 C CA . CYS A 1 121 ? 13.968 14.873 -21.998 1.00 95.06 121 CYS A CA 1
ATOM 937 C C . CYS A 1 121 ? 13.560 15.627 -23.272 1.00 95.06 121 CYS A C 1
ATOM 939 O O . CYS A 1 121 ? 13.415 15.012 -24.322 1.00 95.06 121 CYS A O 1
ATOM 941 N N . ASP A 1 122 ? 13.438 16.953 -23.209 1.00 93.62 122 ASP A N 1
ATOM 942 C CA . ASP A 1 122 ? 13.053 17.781 -24.355 1.00 93.62 122 ASP A CA 1
ATOM 943 C C . ASP A 1 122 ? 14.125 17.807 -25.460 1.00 93.62 122 ASP A C 1
ATOM 945 O O . ASP A 1 122 ? 13.806 18.048 -26.623 1.00 93.62 122 ASP A O 1
ATOM 949 N N . THR A 1 123 ? 15.380 17.472 -25.132 1.00 90.69 123 THR A N 1
ATOM 950 C CA . THR A 1 123 ? 16.485 17.381 -26.105 1.00 90.69 123 THR A CA 1
ATOM 951 C C . THR A 1 123 ? 16.523 16.046 -26.856 1.00 90.69 123 THR A C 1
ATOM 953 O O . THR A 1 123 ? 17.339 15.865 -27.761 1.00 90.69 123 THR A O 1
ATOM 956 N N . LEU A 1 124 ? 15.649 15.102 -26.492 1.00 92.50 124 LEU A N 1
ATOM 957 C CA . LEU A 1 124 ? 15.521 13.809 -27.156 1.00 92.50 124 LEU A CA 1
ATOM 958 C C . LEU A 1 124 ? 14.567 13.880 -28.360 1.00 92.50 124 LEU A C 1
ATOM 960 O O . LEU A 1 124 ? 13.642 14.698 -28.362 1.00 92.50 124 LEU A O 1
ATOM 964 N N . PRO A 1 125 ? 14.776 13.019 -29.374 1.00 91.56 125 PRO A N 1
ATOM 965 C CA . PRO A 1 125 ? 13.947 12.986 -30.577 1.00 91.56 125 PRO A CA 1
ATOM 966 C C . PRO A 1 125 ? 12.512 12.505 -30.301 1.00 91.56 125 PRO A C 1
ATOM 968 O O . PRO A 1 125 ? 12.255 11.751 -29.358 1.00 91.56 125 PRO A O 1
ATOM 971 N N . GLU A 1 126 ? 11.572 12.934 -31.146 1.00 85.94 126 GLU A N 1
ATOM 972 C CA . GLU A 1 126 ? 10.162 12.507 -31.101 1.00 85.94 126 GLU A CA 1
ATOM 973 C C . GLU A 1 126 ? 9.898 11.224 -31.906 1.00 85.94 126 GLU A C 1
ATOM 975 O O . GLU A 1 126 ? 9.018 10.443 -31.548 1.00 85.94 126 GLU A O 1
ATOM 980 N N . SER A 1 127 ? 10.672 10.989 -32.969 1.00 83.25 127 SER A N 1
ATOM 981 C CA . SER A 1 127 ? 10.571 9.837 -33.873 1.00 83.25 127 SER A CA 1
ATOM 982 C C . SER A 1 127 ? 11.960 9.265 -34.191 1.00 83.25 127 SER A C 1
ATOM 984 O O . SER A 1 127 ? 12.967 9.845 -33.788 1.00 83.25 127 SER A O 1
ATOM 986 N N . ASP A 1 128 ? 12.005 8.098 -34.845 1.00 82.69 128 ASP A N 1
ATOM 987 C CA . ASP A 1 128 ? 13.230 7.317 -35.101 1.00 82.69 128 ASP A CA 1
ATOM 988 C C . ASP A 1 128 ? 14.109 7.120 -33.850 1.00 82.69 128 ASP A C 1
ATOM 990 O O . ASP A 1 128 ? 15.292 7.448 -33.764 1.00 82.69 128 ASP A O 1
ATOM 994 N N . CYS A 1 129 ? 13.463 6.622 -32.804 1.00 88.19 129 CYS A N 1
ATOM 995 C CA . CYS A 1 129 ? 14.026 6.504 -31.473 1.00 88.19 129 CYS A CA 1
ATOM 996 C C . CYS A 1 129 ? 13.491 5.250 -30.784 1.00 88.19 129 CYS A C 1
ATOM 998 O O . CYS A 1 129 ? 12.530 4.625 -31.235 1.00 88.19 129 CYS A O 1
ATOM 1000 N N . VAL A 1 130 ? 14.131 4.857 -29.685 1.00 85.62 130 VAL A N 1
ATOM 1001 C CA . VAL A 1 130 ? 13.685 3.714 -28.885 1.00 85.62 130 VAL A CA 1
ATOM 1002 C C . VAL A 1 130 ? 12.407 4.098 -28.141 1.00 85.62 130 VAL A C 1
ATOM 1004 O O . VAL A 1 130 ? 12.421 4.992 -27.289 1.00 85.62 130 VAL A O 1
ATOM 1007 N N . GLN A 1 131 ? 11.313 3.426 -28.497 1.00 80.88 131 GLN A N 1
ATOM 1008 C CA . GLN A 1 131 ? 10.002 3.510 -27.848 1.00 80.88 131 GLN A CA 1
ATOM 1009 C C . GLN A 1 131 ? 9.839 2.401 -26.788 1.00 80.88 131 GLN A C 1
ATOM 1011 O O . GLN A 1 131 ? 10.780 1.663 -26.507 1.00 80.88 131 GLN A O 1
ATOM 1016 N N . ASP A 1 132 ? 8.641 2.280 -26.205 1.00 68.19 132 ASP A N 1
ATOM 1017 C CA . ASP A 1 132 ? 8.192 1.224 -25.266 1.00 68.19 132 ASP A CA 1
ATOM 1018 C C . ASP A 1 132 ? 8.126 -0.184 -25.922 1.00 68.19 132 ASP A C 1
ATOM 1020 O O . ASP A 1 132 ? 7.358 -1.055 -25.525 1.00 68.19 132 ASP A O 1
ATOM 1024 N N . GLU A 1 133 ? 8.916 -0.420 -26.969 1.00 52.97 133 GLU A N 1
ATOM 1025 C CA . GLU A 1 133 ? 8.992 -1.703 -27.662 1.00 52.97 133 GLU A CA 1
ATOM 1026 C C . GLU A 1 133 ? 10.036 -2.572 -26.954 1.00 52.97 133 GLU A C 1
ATOM 1028 O O . GLU A 1 133 ? 11.245 -2.331 -27.007 1.00 52.97 133 GLU A O 1
ATOM 1033 N N . GLY A 1 134 ? 9.535 -3.572 -26.230 1.00 51.50 134 GLY A N 1
ATOM 1034 C CA . GLY A 1 134 ? 10.328 -4.552 -25.502 1.00 51.50 134 GLY A CA 1
ATOM 1035 C C . GLY A 1 134 ? 11.261 -5.345 -26.416 1.00 51.50 134 GLY A C 1
ATOM 1036 O O . GLY A 1 134 ? 10.855 -6.321 -27.038 1.00 51.50 134 GLY A O 1
ATOM 1037 N N . LEU A 1 135 ? 12.543 -4.982 -26.428 1.00 36.78 135 LEU A N 1
ATOM 1038 C CA . LEU A 1 135 ? 13.614 -5.810 -26.978 1.00 36.78 135 LEU A CA 1
ATOM 1039 C C . LEU A 1 135 ? 14.248 -6.653 -25.865 1.00 36.78 135 LEU A C 1
ATOM 1041 O O . LEU A 1 135 ? 15.112 -6.199 -25.122 1.00 36.78 135 LEU A O 1
ATOM 1045 N N . LEU A 1 136 ? 13.740 -7.883 -25.762 1.00 45.16 136 LEU A N 1
ATOM 1046 C CA . LEU A 1 136 ? 14.445 -9.136 -25.460 1.00 45.16 136 LEU A CA 1
ATOM 1047 C C . LEU A 1 136 ? 15.759 -9.019 -24.658 1.00 45.16 136 LEU A C 1
ATOM 1049 O O . LEU A 1 136 ? 16.849 -9.289 -25.159 1.00 45.16 136 LEU A O 1
ATOM 1053 N N . VAL A 1 137 ? 15.632 -8.757 -23.357 1.00 34.41 137 VAL A N 1
ATOM 1054 C CA . VAL A 1 137 ? 16.490 -9.430 -22.369 1.00 34.41 137 VAL A CA 1
ATOM 1055 C C . VAL A 1 137 ? 16.239 -10.939 -22.555 1.00 34.41 137 VAL A C 1
ATOM 1057 O O . VAL A 1 137 ? 15.067 -11.297 -22.733 1.00 34.41 137 VAL A O 1
ATOM 1060 N N . PRO A 1 138 ? 17.258 -11.835 -22.565 1.00 32.91 138 PRO A N 1
ATOM 1061 C CA . PRO A 1 138 ? 17.000 -13.276 -22.573 1.00 32.91 138 PRO A CA 1
ATOM 1062 C C . PRO A 1 138 ? 15.950 -13.552 -21.503 1.00 32.91 138 PRO A C 1
ATOM 1064 O O . PRO A 1 138 ? 16.089 -13.002 -20.405 1.00 32.91 138 PRO A O 1
ATOM 1067 N N . PRO A 1 139 ? 14.869 -14.282 -21.827 1.00 36.62 139 PRO A N 1
ATOM 1068 C CA . PRO A 1 139 ? 13.733 -14.347 -20.941 1.00 36.62 139 PRO A CA 1
ATOM 1069 C C . PRO A 1 139 ? 14.249 -14.850 -19.596 1.00 36.62 139 PRO A C 1
ATOM 1071 O O . PRO A 1 139 ? 14.623 -16.013 -19.452 1.00 36.62 139 PRO A O 1
ATOM 1074 N N . VAL A 1 140 ? 14.200 -13.978 -18.581 1.00 41.06 140 VAL A N 1
ATOM 1075 C CA . VAL A 1 140 ? 13.638 -14.449 -17.320 1.00 41.06 140 VAL A CA 1
ATOM 1076 C C . VAL A 1 140 ? 12.363 -15.133 -17.793 1.00 41.06 140 VAL A C 1
ATOM 1078 O O . VAL A 1 140 ? 11.573 -14.439 -18.448 1.00 41.06 140 VAL A O 1
ATOM 1081 N N . PRO A 1 141 ? 12.261 -16.475 -17.670 1.00 42.81 141 PRO A N 1
ATOM 1082 C CA . PRO A 1 141 ? 11.162 -17.232 -18.258 1.00 42.81 141 PRO A CA 1
ATOM 1083 C C . PRO A 1 141 ? 9.906 -16.426 -17.979 1.00 42.81 141 PRO A C 1
ATOM 1085 O O . PRO A 1 141 ? 9.790 -15.987 -16.827 1.00 42.81 141 PRO A O 1
ATOM 1088 N N . PRO A 1 142 ? 9.102 -16.100 -19.020 1.00 47.75 142 PRO A N 1
ATOM 1089 C CA . PRO A 1 142 ? 8.017 -15.132 -18.906 1.00 47.75 142 PRO A CA 1
ATOM 1090 C C . PRO A 1 142 ? 7.354 -15.418 -17.584 1.00 47.75 142 PRO A C 1
ATOM 1092 O O . PRO A 1 142 ? 6.984 -16.573 -17.370 1.00 47.75 142 PRO A O 1
ATOM 1095 N N . SER A 1 143 ? 7.387 -14.462 -16.650 1.00 57.28 143 SER A N 1
ATOM 1096 C CA . SER A 1 143 ? 6.938 -14.753 -15.302 1.00 57.28 143 SER A CA 1
ATOM 1097 C C . SER A 1 143 ? 5.450 -15.011 -15.410 1.00 57.28 143 SER A C 1
ATOM 1099 O O . SER A 1 143 ? 4.618 -14.114 -15.506 1.00 57.28 143 SER A O 1
ATOM 1101 N N . THR A 1 144 ? 5.128 -16.287 -15.554 1.00 75.19 144 THR A N 1
ATOM 1102 C CA . THR A 1 144 ? 3.776 -16.740 -15.753 1.00 75.19 144 THR A CA 1
ATOM 1103 C C . THR A 1 144 ? 3.064 -16.456 -14.456 1.00 75.19 144 THR A C 1
ATOM 1105 O O . THR A 1 144 ? 3.630 -16.643 -13.371 1.00 75.19 144 THR A O 1
ATOM 1108 N N . CYS A 1 145 ? 1.825 -15.990 -14.572 1.00 88.44 145 CYS A N 1
ATOM 1109 C CA . CYS A 1 145 ? 0.938 -15.951 -13.431 1.00 88.44 145 CYS A CA 1
ATOM 1110 C C . CYS A 1 145 ? 1.015 -17.318 -12.733 1.00 88.44 145 CYS A C 1
ATOM 1112 O O . CYS A 1 145 ? 0.901 -18.365 -13.369 1.00 88.44 145 CYS A O 1
ATOM 1114 N N . GLN A 1 146 ? 1.301 -17.307 -11.440 1.00 92.50 146 GLN A N 1
ATOM 1115 C CA . GLN A 1 146 ? 1.362 -18.504 -10.617 1.00 92.50 146 GLN A CA 1
ATOM 1116 C C . GLN A 1 146 ? 0.310 -18.395 -9.525 1.00 92.50 146 GLN A C 1
ATOM 1118 O O . GLN A 1 146 ? 0.028 -17.299 -9.030 1.00 92.50 146 GLN A O 1
ATOM 1123 N N . ARG A 1 147 ? -0.269 -19.528 -9.120 1.00 94.31 147 ARG A N 1
ATOM 1124 C CA . ARG A 1 147 ? -1.229 -19.527 -8.015 1.00 94.31 147 ARG A CA 1
ATOM 1125 C C . ARG A 1 147 ? -0.576 -19.044 -6.731 1.00 94.31 147 ARG A C 1
ATOM 1127 O O . ARG A 1 147 ? 0.550 -19.424 -6.417 1.00 94.31 147 ARG A O 1
ATOM 1134 N N . ILE A 1 148 ? -1.322 -18.268 -5.961 1.00 95.56 148 ILE A N 1
ATOM 1135 C CA . ILE A 1 148 ? -0.918 -17.856 -4.623 1.00 95.56 148 ILE A CA 1
ATOM 1136 C C . ILE A 1 148 ? -0.945 -19.084 -3.710 1.00 95.56 148 ILE A C 1
ATOM 1138 O O . ILE A 1 148 ? -1.991 -19.700 -3.515 1.00 95.56 148 ILE A O 1
ATOM 1142 N N . THR A 1 149 ? 0.208 -19.439 -3.152 1.00 93.81 149 THR A N 1
ATOM 1143 C CA . THR A 1 149 ? 0.361 -20.520 -2.165 1.00 93.81 149 THR A CA 1
ATOM 1144 C C . THR A 1 149 ? 0.554 -19.979 -0.751 1.00 93.81 149 THR A C 1
ATOM 1146 O O . THR A 1 149 ? 0.435 -20.724 0.219 1.00 93.81 149 THR A O 1
ATOM 1149 N N . MET A 1 150 ? 0.812 -18.674 -0.614 1.00 92.00 150 MET A N 1
ATOM 1150 C CA . MET A 1 150 ? 0.996 -18.011 0.673 1.00 92.00 150 MET A CA 1
ATOM 1151 C C . MET A 1 150 ? -0.297 -18.039 1.503 1.00 92.00 150 MET A C 1
ATOM 1153 O O . MET A 1 150 ? -1.257 -17.360 1.130 1.00 92.00 150 MET A O 1
ATOM 1157 N N . PRO A 1 151 ? -0.330 -18.712 2.673 1.00 89.94 151 PRO A N 1
ATOM 1158 C CA . PRO A 1 151 ? -1.559 -18.866 3.458 1.00 89.94 151 PRO A CA 1
ATOM 1159 C C . PRO A 1 151 ? -2.199 -17.538 3.871 1.00 89.94 151 PRO A C 1
ATOM 1161 O O . PRO A 1 151 ? -3.417 -17.424 3.944 1.00 89.94 151 PRO A O 1
ATOM 1164 N N . LEU A 1 152 ? -1.377 -16.511 4.107 1.00 91.12 152 LEU A N 1
ATOM 1165 C CA . LEU A 1 152 ? -1.848 -15.175 4.463 1.00 91.12 152 LEU A CA 1
ATOM 1166 C C . LEU A 1 152 ? -2.622 -14.489 3.329 1.00 91.12 152 LEU A C 1
ATOM 1168 O O . LEU A 1 152 ? -3.427 -13.619 3.618 1.00 91.12 152 LEU A O 1
ATOM 1172 N N . CYS A 1 153 ? -2.379 -14.838 2.068 1.00 94.75 153 CYS A N 1
ATOM 1173 C CA . CYS A 1 153 ? -2.949 -14.154 0.904 1.00 94.75 153 CYS A CA 1
ATOM 1174 C C . CYS A 1 153 ? -3.835 -15.073 0.044 1.00 94.75 153 CYS A C 1
ATOM 1176 O O . CYS A 1 153 ? -4.295 -14.659 -1.016 1.00 94.75 153 CYS A O 1
ATOM 1178 N N . ALA A 1 154 ? -4.077 -16.311 0.486 1.00 88.25 154 ALA A N 1
ATOM 1179 C CA . ALA A 1 154 ? -4.803 -17.327 -0.275 1.00 88.25 154 ALA A CA 1
ATOM 1180 C C . ALA A 1 154 ? -6.317 -17.059 -0.403 1.00 88.25 154 ALA A C 1
ATOM 1182 O O . ALA A 1 154 ? -6.961 -17.601 -1.294 1.00 88.25 154 ALA A O 1
ATOM 1183 N N . ASP A 1 155 ? -6.890 -16.230 0.470 1.00 86.56 155 ASP A N 1
ATOM 1184 C CA . ASP A 1 155 ? -8.322 -15.900 0.552 1.00 86.56 155 ASP A CA 1
ATOM 1185 C C . ASP A 1 155 ? -8.666 -14.517 -0.038 1.00 86.56 155 ASP A C 1
ATOM 1187 O O . ASP A 1 155 ? -9.675 -13.904 0.312 1.00 86.56 155 ASP A O 1
ATOM 1191 N N . LEU A 1 156 ? -7.819 -13.999 -0.928 1.00 85.31 156 LEU A N 1
ATOM 1192 C CA . LEU A 1 156 ? -8.075 -12.764 -1.671 1.00 85.31 156 LEU A CA 1
ATOM 1193 C C . LEU A 1 156 ? -8.960 -13.026 -2.901 1.00 85.31 156 LEU A C 1
ATOM 1195 O O . LEU A 1 156 ? -9.015 -14.145 -3.404 1.00 85.31 156 LEU A O 1
ATOM 1199 N N . PRO A 1 157 ? -9.618 -11.996 -3.467 1.00 84.81 157 PRO A N 1
ATOM 1200 C CA . PRO A 1 157 ? -10.461 -12.144 -4.659 1.00 84.81 157 PRO A CA 1
ATOM 1201 C C . PRO A 1 157 ? -9.670 -12.346 -5.956 1.00 84.81 157 PRO A C 1
ATOM 1203 O O . PRO A 1 157 ? -10.248 -12.369 -7.040 1.00 84.81 157 PRO A O 1
ATOM 1206 N N . TYR A 1 158 ? -8.347 -12.456 -5.870 1.00 87.88 158 TYR A N 1
ATOM 1207 C CA . TYR A 1 158 ? -7.498 -12.878 -6.968 1.00 87.88 158 TYR A CA 1
ATOM 1208 C C . TYR A 1 158 ? -6.640 -14.047 -6.496 1.00 87.88 158 TYR A C 1
ATOM 1210 O O . TYR A 1 158 ? -6.165 -14.063 -5.364 1.00 87.88 158 TYR A O 1
ATOM 1218 N N . THR A 1 159 ? -6.460 -15.027 -7.373 1.00 92.94 159 THR A N 1
ATOM 1219 C CA . THR A 1 159 ? -5.810 -16.303 -7.052 1.00 92.94 159 THR A CA 1
ATOM 1220 C C . THR A 1 159 ? -4.419 -16.426 -7.657 1.00 92.94 159 THR A C 1
ATOM 1222 O O . THR A 1 159 ? -3.687 -17.354 -7.316 1.00 92.94 159 THR A O 1
ATOM 1225 N N . GLU A 1 160 ? -4.041 -15.496 -8.535 1.00 93.38 160 GLU A N 1
ATOM 1226 C CA . GLU A 1 160 ? -2.783 -15.527 -9.271 1.00 93.38 160 GLU A CA 1
ATOM 1227 C C . GLU A 1 160 ? -1.912 -14.304 -8.985 1.00 93.38 160 GLU A C 1
ATOM 1229 O O . GLU A 1 160 ? -2.371 -13.158 -8.997 1.00 93.38 160 GLU A O 1
ATOM 1234 N N . THR A 1 161 ? -0.626 -14.565 -8.778 1.00 93.62 161 THR A N 1
ATOM 1235 C CA . THR A 1 161 ? 0.428 -13.574 -8.566 1.00 93.62 161 THR A CA 1
ATOM 1236 C C . THR A 1 161 ? 1.508 -13.717 -9.630 1.00 93.62 161 THR A C 1
ATOM 1238 O O . THR A 1 161 ? 1.614 -14.741 -10.296 1.00 93.62 161 THR A O 1
ATOM 1241 N N . ILE A 1 162 ? 2.343 -12.699 -9.774 1.00 91.62 162 ILE A N 1
ATOM 1242 C CA . ILE A 1 162 ? 3.524 -12.715 -10.642 1.00 91.62 162 ILE A CA 1
ATOM 1243 C C . ILE A 1 162 ? 4.753 -12.291 -9.837 1.00 91.62 162 ILE A C 1
ATOM 1245 O O . ILE A 1 162 ? 4.629 -11.504 -8.897 1.00 91.62 162 ILE A O 1
ATOM 1249 N N . LEU A 1 163 ? 5.916 -12.857 -10.163 1.00 87.94 163 LEU A N 1
ATOM 1250 C CA . LEU A 1 163 ? 7.197 -12.551 -9.523 1.00 87.94 163 LEU A CA 1
ATOM 1251 C C . LEU A 1 163 ? 8.255 -12.147 -10.573 1.00 87.94 163 LEU A C 1
ATOM 1253 O O . LEU A 1 163 ? 8.133 -12.557 -11.725 1.00 87.94 163 LEU A O 1
ATOM 1257 N N . PRO A 1 164 ? 9.290 -11.367 -10.208 1.00 90.75 164 PRO A N 1
ATOM 1258 C CA . PRO A 1 164 ? 9.534 -10.828 -8.872 1.00 90.75 164 PRO A CA 1
ATOM 1259 C C . PRO A 1 164 ? 8.481 -9.796 -8.445 1.00 90.75 164 PRO A C 1
ATOM 1261 O O . PRO A 1 164 ? 7.900 -9.111 -9.285 1.00 90.75 164 PRO A O 1
ATOM 1264 N N . ASN A 1 165 ? 8.184 -9.723 -7.145 1.00 89.75 165 ASN A N 1
ATOM 1265 C CA . ASN A 1 165 ? 7.256 -8.707 -6.631 1.00 89.75 165 ASN A CA 1
ATOM 1266 C C . ASN A 1 165 ? 7.926 -7.322 -6.557 1.00 89.75 165 ASN A C 1
ATOM 1268 O O . ASN A 1 165 ? 9.114 -7.181 -6.843 1.00 89.75 165 ASN A O 1
ATOM 1272 N N . VAL A 1 166 ? 7.181 -6.291 -6.141 1.00 83.19 166 VAL A N 1
ATOM 1273 C CA . VAL A 1 166 ? 7.681 -4.897 -6.098 1.00 83.19 166 VAL A CA 1
ATOM 1274 C C . VAL A 1 166 ? 8.835 -4.677 -5.110 1.00 83.19 166 VAL A C 1
ATOM 1276 O O . VAL A 1 166 ? 9.482 -3.638 -5.142 1.00 83.19 166 VAL A O 1
ATOM 1279 N N . LEU A 1 167 ? 9.099 -5.650 -4.233 1.00 86.81 167 LEU A N 1
ATOM 1280 C CA . LEU A 1 167 ? 10.224 -5.650 -3.298 1.00 86.81 167 LEU A CA 1
ATOM 1281 C C . LEU A 1 167 ? 11.409 -6.496 -3.798 1.00 86.81 167 LEU A C 1
ATOM 1283 O O . LEU A 1 167 ? 12.399 -6.637 -3.087 1.00 86.81 167 LEU A O 1
ATOM 1287 N N . GLY A 1 168 ? 11.313 -7.078 -4.997 1.00 84.50 168 GLY A N 1
ATOM 1288 C CA . GLY A 1 168 ? 12.374 -7.869 -5.619 1.00 84.50 168 GLY A CA 1
ATOM 1289 C C . GLY A 1 168 ? 12.434 -9.342 -5.202 1.00 84.50 168 GLY A C 1
ATOM 1290 O O . GLY A 1 168 ? 13.346 -10.041 -5.644 1.00 84.50 168 GLY A O 1
ATOM 1291 N N . HIS A 1 169 ? 11.487 -9.845 -4.398 1.00 87.38 169 HIS A N 1
ATOM 1292 C CA . HIS A 1 169 ? 11.455 -11.270 -4.035 1.00 87.38 169 HIS A CA 1
ATOM 1293 C C . HIS A 1 169 ? 11.174 -12.123 -5.268 1.00 87.38 169 HIS A C 1
ATOM 1295 O O . HIS A 1 169 ? 10.231 -11.839 -6.008 1.00 87.38 169 HIS A O 1
ATOM 1301 N N . LYS A 1 170 ? 11.959 -13.182 -5.468 1.00 87.00 170 LYS A N 1
ATOM 1302 C CA . LYS A 1 170 ? 11.889 -14.046 -6.656 1.00 87.00 170 LYS A CA 1
ATOM 1303 C C . LYS A 1 170 ? 10.974 -15.248 -6.454 1.00 87.00 170 LYS A C 1
ATOM 1305 O O . LYS A 1 170 ? 10.492 -15.811 -7.434 1.00 87.00 170 LYS A O 1
ATOM 1310 N N . THR A 1 171 ? 10.706 -15.620 -5.203 1.00 90.31 171 THR A N 1
ATOM 1311 C CA . THR A 1 171 ? 9.846 -16.756 -4.839 1.00 90.31 171 THR A CA 1
ATOM 1312 C C . THR A 1 171 ? 8.762 -16.354 -3.833 1.00 90.31 171 THR A C 1
ATOM 1314 O O . THR A 1 171 ? 8.899 -15.376 -3.094 1.00 90.31 171 THR A O 1
ATOM 1317 N N . GLN A 1 172 ? 7.655 -17.108 -3.798 1.00 94.38 172 GLN A N 1
ATOM 1318 C CA . GLN A 1 172 ? 6.606 -16.890 -2.794 1.00 94.38 172 GLN A CA 1
ATOM 1319 C C . GLN A 1 172 ? 7.093 -17.226 -1.379 1.00 94.38 172 GLN A C 1
ATOM 1321 O O . GLN A 1 172 ? 6.624 -16.605 -0.434 1.00 94.38 172 GLN A O 1
ATOM 1326 N N . ASP A 1 173 ? 8.066 -18.127 -1.218 1.00 93.38 173 ASP A N 1
ATOM 1327 C CA . ASP A 1 173 ? 8.643 -18.474 0.089 1.00 93.38 173 ASP A CA 1
ATOM 1328 C C . ASP A 1 173 ? 9.504 -17.344 0.673 1.00 93.38 173 ASP A C 1
ATOM 1330 O O . ASP A 1 173 ? 9.443 -17.060 1.876 1.00 93.38 173 ASP A O 1
ATOM 1334 N N . GLU A 1 174 ? 10.261 -16.642 -0.179 1.00 91.88 174 GLU A N 1
ATOM 1335 C CA . GLU A 1 174 ? 10.964 -15.410 0.197 1.00 91.88 174 GLU A CA 1
ATOM 1336 C C . GLU A 1 174 ? 9.967 -14.337 0.653 1.00 91.88 174 GLU A C 1
ATOM 1338 O O . GLU A 1 174 ? 10.094 -13.784 1.750 1.00 91.88 174 GLU A O 1
ATOM 1343 N N . ALA A 1 175 ? 8.922 -14.097 -0.147 1.00 95.00 175 ALA A N 1
ATOM 1344 C CA . ALA A 1 175 ? 7.872 -13.136 0.180 1.00 95.00 175 ALA A CA 1
ATOM 1345 C C . ALA A 1 175 ? 7.106 -13.526 1.461 1.00 95.00 175 ALA A C 1
ATOM 1347 O O . ALA A 1 175 ? 6.833 -12.672 2.308 1.00 95.00 175 ALA A O 1
ATOM 1348 N N . ALA A 1 176 ? 6.814 -14.816 1.651 1.00 93.94 176 ALA A N 1
ATOM 1349 C CA . ALA A 1 176 ? 6.182 -15.365 2.847 1.00 93.94 176 ALA A CA 1
ATOM 1350 C C . ALA A 1 176 ? 7.058 -15.182 4.085 1.00 93.94 176 ALA A C 1
ATOM 1352 O O . ALA A 1 176 ? 6.562 -14.860 5.164 1.00 93.94 176 ALA A O 1
ATOM 1353 N N . THR A 1 177 ? 8.371 -15.339 3.946 1.00 92.69 177 THR A N 1
ATOM 1354 C CA . THR A 1 177 ? 9.300 -15.092 5.045 1.00 92.69 177 THR A CA 1
ATOM 1355 C C . THR A 1 177 ? 9.305 -13.624 5.446 1.00 92.69 177 THR A C 1
ATOM 1357 O O . THR A 1 177 ? 9.184 -13.332 6.636 1.00 92.69 177 THR A O 1
ATOM 1360 N N . ALA A 1 178 ? 9.351 -12.712 4.475 1.00 91.75 178 ALA A N 1
ATOM 1361 C CA . ALA A 1 178 ? 9.383 -11.277 4.727 1.00 91.75 178 ALA A CA 1
ATOM 1362 C C . ALA A 1 178 ? 8.057 -10.723 5.289 1.00 91.75 178 ALA A C 1
ATOM 1364 O O . ALA A 1 178 ? 8.074 -9.897 6.205 1.00 91.75 178 ALA A O 1
ATOM 1365 N N . ILE A 1 179 ? 6.897 -11.197 4.813 1.00 95.12 179 ILE A N 1
ATOM 1366 C CA . ILE A 1 179 ? 5.583 -10.721 5.287 1.00 95.12 179 ILE A CA 1
ATOM 1367 C C . ILE A 1 179 ? 5.265 -11.181 6.724 1.00 95.12 179 ILE A C 1
ATOM 1369 O O . ILE A 1 179 ? 4.468 -10.542 7.413 1.00 95.12 179 ILE A O 1
ATOM 1373 N N . ARG A 1 180 ? 5.898 -12.260 7.224 1.00 92.75 180 ARG A N 1
ATOM 1374 C CA . ARG A 1 180 ? 5.631 -12.814 8.569 1.00 92.75 180 ARG A CA 1
ATOM 1375 C C . ARG A 1 180 ? 5.834 -11.811 9.700 1.00 92.75 180 ARG A C 1
ATOM 1377 O O . ARG A 1 180 ? 5.154 -11.938 10.719 1.00 92.75 180 ARG A O 1
ATOM 1384 N N . GLN A 1 181 ? 6.686 -10.800 9.534 1.00 92.50 181 GLN A N 1
ATOM 1385 C CA . GLN A 1 181 ? 6.874 -9.745 10.539 1.00 92.50 181 GLN A CA 1
ATOM 1386 C C . GLN A 1 181 ? 5.567 -8.998 10.880 1.00 92.50 181 GLN A C 1
ATOM 1388 O O . GLN A 1 181 ? 5.409 -8.498 11.989 1.00 92.50 181 GLN A O 1
ATOM 1393 N N . PHE A 1 182 ? 4.590 -8.988 9.965 1.00 95.44 182 PHE A N 1
ATOM 1394 C CA . PHE A 1 182 ? 3.282 -8.357 10.161 1.00 95.44 182 PHE A CA 1
ATOM 1395 C C . PHE A 1 182 ? 2.246 -9.268 10.834 1.00 95.44 182 PHE A C 1
ATOM 1397 O O . PHE A 1 182 ? 1.125 -8.826 11.084 1.00 95.44 182 PHE A O 1
ATOM 1404 N N . SER A 1 183 ? 2.580 -10.525 11.157 1.00 92.25 183 SER A N 1
ATOM 1405 C CA . SER A 1 183 ? 1.615 -11.525 11.652 1.00 92.25 183 SER A CA 1
ATOM 1406 C C . SER A 1 183 ? 0.833 -11.055 12.879 1.00 92.25 183 SER A C 1
ATOM 1408 O O . SER A 1 183 ? -0.372 -11.286 12.963 1.00 92.25 183 SER A O 1
ATOM 1410 N N . SER A 1 184 ? 1.491 -10.369 13.819 1.00 92.12 184 SER A N 1
ATOM 1411 C CA . SER A 1 184 ? 0.846 -9.839 15.027 1.00 92.12 184 SER A CA 1
ATOM 1412 C C . SER A 1 184 ? -0.152 -8.724 14.709 1.00 92.12 184 SER A C 1
ATOM 1414 O O . SER A 1 184 ? -1.238 -8.695 15.284 1.00 92.12 184 SER A O 1
ATOM 1416 N N . LEU A 1 185 ? 0.177 -7.844 13.758 1.00 92.25 185 LEU A N 1
ATOM 1417 C CA . LEU A 1 185 ? -0.712 -6.767 13.312 1.00 92.25 185 LEU A CA 1
ATOM 1418 C C . LEU A 1 185 ? -1.909 -7.319 12.533 1.00 92.25 185 LEU A C 1
ATOM 1420 O O . LEU A 1 185 ? -3.042 -6.907 12.779 1.00 92.25 185 LEU A O 1
ATOM 1424 N N . VAL A 1 186 ? -1.680 -8.300 11.652 1.00 94.06 186 VAL A N 1
ATOM 1425 C CA . VAL A 1 186 ? -2.763 -8.941 10.894 1.00 94.06 186 VAL A CA 1
ATOM 1426 C C . VAL A 1 186 ? -3.688 -9.732 11.817 1.00 94.06 186 VAL A C 1
ATOM 1428 O O . VAL A 1 186 ? -4.903 -9.576 11.733 1.00 94.06 186 VAL A O 1
ATOM 1431 N N . ARG A 1 187 ? -3.147 -10.527 12.751 1.00 91.00 187 ARG A N 1
ATOM 1432 C CA . ARG A 1 187 ? -3.951 -11.267 13.742 1.00 91.00 187 ARG A CA 1
ATOM 1433 C C . ARG A 1 187 ? -4.728 -10.326 14.661 1.00 91.00 187 ARG A C 1
ATOM 1435 O O . ARG A 1 187 ? -5.872 -10.612 15.004 1.00 91.00 187 ARG A O 1
ATOM 1442 N N . GLY A 1 188 ? -4.109 -9.203 15.026 1.00 89.31 188 GLY A N 1
ATOM 1443 C CA . GLY A 1 188 ? -4.735 -8.135 15.798 1.00 89.31 188 GLY A CA 1
ATOM 1444 C C . GLY A 1 188 ? -5.816 -7.365 15.037 1.00 89.31 188 GLY A C 1
ATOM 1445 O O . GLY A 1 188 ? -6.557 -6.623 15.674 1.00 89.31 188 GLY A O 1
ATOM 1446 N N . GLN A 1 189 ? -5.922 -7.546 13.711 1.00 91.31 189 GLN A N 1
ATOM 1447 C CA . GLN A 1 189 ? -6.942 -6.944 12.843 1.00 91.31 189 GLN A CA 1
ATOM 1448 C C . GLN A 1 189 ? -7.102 -5.433 13.064 1.00 91.31 189 GLN A C 1
ATOM 1450 O O . GLN A 1 189 ? -8.212 -4.908 13.091 1.00 91.31 189 GLN A O 1
ATOM 1455 N N . CYS A 1 190 ? -5.983 -4.723 13.224 1.00 94.75 190 CYS A N 1
ATOM 1456 C CA . CYS A 1 190 ? -5.996 -3.274 13.438 1.00 94.75 190 CYS A CA 1
ATOM 1457 C C . CYS A 1 190 ? -6.588 -2.493 12.254 1.00 94.75 190 CYS A C 1
ATOM 1459 O O . CYS A 1 190 ? -7.107 -1.400 12.440 1.00 94.75 190 CYS A O 1
ATOM 1461 N N . SER A 1 191 ? -6.545 -3.074 11.054 1.00 96.00 191 SER A N 1
ATOM 1462 C CA . SER A 1 191 ? -7.118 -2.518 9.834 1.00 96.00 191 SER A CA 1
ATOM 1463 C C . SER A 1 191 ? -7.598 -3.641 8.920 1.00 96.00 191 SER A C 1
ATOM 1465 O O . SER A 1 191 ? -6.859 -4.600 8.676 1.00 96.00 191 SER A O 1
ATOM 1467 N N . SER A 1 192 ? -8.794 -3.498 8.345 1.00 93.44 192 SER A N 1
ATOM 1468 C CA . SER A 1 192 ? -9.262 -4.379 7.264 1.00 93.44 192 SER A CA 1
ATOM 1469 C C . SER A 1 192 ? -8.485 -4.169 5.959 1.00 93.44 192 SER A C 1
ATOM 1471 O O . SER A 1 192 ? -8.501 -5.036 5.090 1.00 93.44 192 SER A O 1
ATOM 1473 N N . HIS A 1 193 ? -7.772 -3.048 5.833 1.00 94.31 193 HIS A N 1
ATOM 1474 C CA . HIS A 1 193 ? -6.966 -2.682 4.670 1.00 94.31 193 HIS A CA 1
ATOM 1475 C C . HIS A 1 193 ? -5.537 -3.225 4.756 1.00 94.31 193 HIS A C 1
ATOM 1477 O O . HIS A 1 193 ? -4.888 -3.364 3.723 1.00 94.31 193 HIS A O 1
ATOM 1483 N N . LEU A 1 194 ? -5.050 -3.587 5.952 1.00 95.88 194 LEU A N 1
ATOM 1484 C CA . LEU A 1 194 ? -3.671 -4.047 6.145 1.00 95.88 194 LEU A CA 1
ATOM 1485 C C . LEU A 1 194 ? -3.360 -5.316 5.353 1.00 95.88 194 LEU A C 1
ATOM 1487 O O . LEU A 1 194 ? -2.380 -5.354 4.619 1.00 95.88 194 LEU A O 1
ATOM 1491 N N . LYS A 1 195 ? -4.184 -6.355 5.490 1.00 95.19 195 LYS A N 1
ATOM 1492 C CA . LYS A 1 195 ? -3.970 -7.620 4.781 1.00 95.19 195 LYS A CA 1
ATOM 1493 C C . LYS A 1 195 ? -4.038 -7.435 3.252 1.00 95.19 195 LYS A C 1
ATOM 1495 O O . LYS A 1 195 ? -3.075 -7.824 2.594 1.00 95.19 195 LYS A O 1
ATOM 1500 N N . PRO A 1 196 ? -5.079 -6.792 2.680 1.00 94.06 196 PRO A N 1
ATOM 1501 C CA . PRO A 1 196 ? -5.108 -6.453 1.256 1.00 94.06 196 PRO A CA 1
ATOM 1502 C C . PRO A 1 196 ? -3.898 -5.642 0.789 1.00 94.06 196 PRO A C 1
ATOM 1504 O O . PRO A 1 196 ? -3.324 -5.953 -0.251 1.00 94.06 196 PRO A O 1
ATOM 1507 N N . PHE A 1 197 ? -3.482 -4.636 1.563 1.00 95.69 197 PHE A N 1
ATOM 1508 C CA . PHE A 1 197 ? -2.306 -3.831 1.253 1.00 95.69 197 PHE A CA 1
ATOM 1509 C C . PHE A 1 197 ? -1.043 -4.694 1.190 1.00 95.69 197 PHE A C 1
ATOM 1511 O O . PHE A 1 197 ? -0.367 -4.714 0.163 1.00 95.69 197 PHE A O 1
ATOM 1518 N N . LEU A 1 198 ? -0.749 -5.447 2.253 1.00 96.88 198 LEU A N 1
ATOM 1519 C CA . LEU A 1 198 ? 0.438 -6.294 2.305 1.00 96.88 198 LEU A CA 1
ATOM 1520 C C . LEU A 1 198 ? 0.428 -7.294 1.147 1.00 96.88 198 LEU A C 1
ATOM 1522 O O . LEU A 1 198 ? 1.401 -7.395 0.409 1.00 96.88 198 LEU A O 1
ATOM 1526 N N . CYS A 1 199 ? -0.686 -7.974 0.902 1.00 96.50 199 CYS A N 1
ATOM 1527 C CA . CYS A 1 199 ? -0.753 -8.921 -0.200 1.00 96.50 199 CYS A CA 1
ATOM 1528 C C . CYS A 1 199 ? -0.639 -8.258 -1.582 1.00 96.50 199 CYS A C 1
ATOM 1530 O O . CYS A 1 199 ? -0.050 -8.860 -2.472 1.00 96.50 199 CYS A O 1
ATOM 1532 N N . SER A 1 200 ? -1.082 -7.008 -1.766 1.00 93.56 200 SER A N 1
ATOM 1533 C CA . SER A 1 200 ? -0.849 -6.267 -3.019 1.00 93.56 200 SER A CA 1
ATOM 1534 C C . SER A 1 200 ? 0.632 -5.957 -3.282 1.00 93.56 200 SER A C 1
ATOM 1536 O O . SER A 1 200 ? 1.023 -5.769 -4.429 1.00 93.56 200 SER A O 1
ATOM 1538 N N . VAL A 1 201 ? 1.460 -5.941 -2.233 1.00 94.75 201 VAL A N 1
ATOM 1539 C CA . VAL A 1 201 ? 2.913 -5.735 -2.315 1.00 94.75 201 VAL A CA 1
ATOM 1540 C C . VAL A 1 201 ? 3.654 -7.068 -2.463 1.00 94.75 201 VAL A C 1
ATOM 1542 O O . VAL A 1 201 ? 4.511 -7.208 -3.333 1.00 94.75 201 VAL A O 1
ATOM 1545 N N . TYR A 1 202 ? 3.341 -8.052 -1.616 1.00 95.88 202 TYR A N 1
ATOM 1546 C CA . TYR A 1 202 ? 4.086 -9.315 -1.528 1.00 95.88 202 TYR A CA 1
ATOM 1547 C C . TYR A 1 202 ? 3.624 -10.367 -2.550 1.00 95.88 202 TYR A C 1
ATOM 1549 O O . TYR A 1 202 ? 4.447 -11.145 -3.032 1.00 95.88 202 TYR A O 1
ATOM 1557 N N . THR A 1 203 ? 2.339 -10.362 -2.909 1.00 95.44 203 THR A N 1
ATOM 1558 C CA . THR A 1 203 ? 1.703 -11.249 -3.901 1.00 95.44 203 THR A CA 1
ATOM 1559 C C . THR A 1 203 ? 0.844 -10.420 -4.866 1.00 95.44 203 THR A C 1
ATOM 1561 O O . THR A 1 203 ? -0.386 -10.510 -4.817 1.00 95.44 203 THR A O 1
ATOM 1564 N N . PRO A 1 204 ? 1.436 -9.528 -5.678 1.00 93.25 204 PRO A N 1
ATOM 1565 C CA . PRO A 1 204 ? 0.677 -8.609 -6.524 1.00 93.25 204 PRO A CA 1
ATOM 1566 C C . PRO A 1 204 ? -0.180 -9.365 -7.544 1.00 93.25 204 PRO A C 1
ATOM 1568 O O . PRO A 1 204 ? 0.283 -10.324 -8.162 1.00 93.25 204 PRO A O 1
ATOM 1571 N N . LYS A 1 205 ? -1.420 -8.908 -7.763 1.00 91.00 205 LYS A N 1
ATOM 1572 C CA . LYS A 1 205 ? -2.345 -9.519 -8.731 1.00 91.00 205 LYS A CA 1
ATOM 1573 C C . LYS A 1 205 ? -1.705 -9.575 -10.118 1.00 91.00 205 LYS A C 1
ATOM 1575 O O . LYS A 1 205 ? -1.246 -8.553 -10.630 1.00 91.00 205 LYS A O 1
ATOM 1580 N N . CYS A 1 206 ? -1.717 -10.755 -10.731 1.00 88.81 206 CYS A N 1
ATOM 1581 C CA . CYS A 1 206 ? -1.323 -10.918 -12.124 1.00 88.81 206 CYS A CA 1
ATOM 1582 C C . CYS A 1 206 ? -2.479 -10.496 -13.042 1.00 88.81 206 CYS A C 1
ATOM 1584 O O . CYS A 1 206 ? -3.584 -11.027 -12.944 1.00 88.81 206 CYS A O 1
ATOM 1586 N N . VAL A 1 207 ? -2.246 -9.537 -13.937 1.00 82.31 207 VAL A N 1
ATOM 1587 C CA . VAL A 1 207 ? -3.219 -9.101 -14.946 1.00 82.31 207 VAL A CA 1
ATOM 1588 C C . VAL A 1 207 ? -2.535 -9.130 -16.302 1.00 82.31 207 VAL A C 1
ATOM 1590 O O . VAL A 1 207 ? -1.648 -8.323 -16.563 1.00 82.31 207 VAL A O 1
ATOM 1593 N N . SER A 1 208 ? -2.943 -10.060 -17.169 1.00 78.19 208 SER A N 1
ATOM 1594 C CA . SER A 1 208 ? -2.361 -10.224 -18.514 1.00 78.19 208 SER A CA 1
ATOM 1595 C C . SER A 1 208 ? -0.825 -10.335 -18.493 1.00 78.19 208 SER A C 1
ATOM 1597 O O . SER A 1 208 ? -0.137 -9.663 -19.256 1.00 78.19 208 SER A O 1
ATOM 1599 N N . GLY A 1 209 ? -0.283 -11.132 -17.561 1.00 74.44 209 GLY A N 1
ATOM 1600 C CA . GLY A 1 209 ? 1.166 -11.330 -17.417 1.00 74.44 209 GLY A CA 1
ATOM 1601 C C . GLY A 1 209 ? 1.927 -10.130 -16.843 1.00 74.44 209 GLY A C 1
ATOM 1602 O O . GLY A 1 209 ? 3.141 -10.047 -17.001 1.00 74.44 209 GLY A O 1
ATOM 1603 N N . ARG A 1 210 ? 1.241 -9.178 -16.196 1.00 75.88 210 ARG A N 1
ATOM 1604 C CA . ARG A 1 210 ? 1.859 -8.016 -15.541 1.00 75.88 210 ARG A CA 1
ATOM 1605 C C . ARG A 1 210 ? 1.408 -7.892 -14.091 1.00 75.88 210 ARG A C 1
ATOM 1607 O O . ARG A 1 210 ? 0.274 -8.231 -13.757 1.00 75.88 210 ARG A O 1
ATOM 1614 N N . ALA A 1 211 ? 2.296 -7.386 -13.237 1.00 84.00 211 ALA A N 1
ATOM 1615 C CA . ALA A 1 211 ? 1.974 -7.095 -11.845 1.00 84.00 211 ALA A CA 1
ATOM 1616 C C . ALA A 1 211 ? 1.087 -5.852 -11.768 1.00 84.00 211 ALA A C 1
ATOM 1618 O O . ALA A 1 211 ? 1.441 -4.798 -12.299 1.00 84.00 211 ALA A O 1
ATOM 1619 N N . GLN A 1 212 ? -0.047 -5.956 -11.083 1.00 84.19 212 GLN A N 1
ATOM 1620 C CA . GLN A 1 212 ? -0.823 -4.778 -10.725 1.00 84.19 212 GLN A CA 1
ATOM 1621 C C . GLN A 1 212 ? -0.146 -4.048 -9.548 1.00 84.19 212 GLN A C 1
ATOM 1623 O O . GLN A 1 212 ? 0.091 -4.683 -8.517 1.00 84.19 212 GLN A O 1
ATOM 1628 N N . PRO A 1 213 ? 0.160 -2.740 -9.662 1.00 82.25 213 PRO A N 1
ATOM 1629 C CA . PRO A 1 213 ? 0.857 -2.010 -8.609 1.00 82.25 213 PRO A CA 1
ATOM 1630 C C . PRO A 1 213 ? -0.028 -1.797 -7.365 1.00 82.25 213 PRO A C 1
ATOM 1632 O O . PRO A 1 213 ? -1.245 -1.617 -7.498 1.00 82.25 213 PRO A O 1
ATOM 1635 N N . PRO A 1 214 ? 0.561 -1.767 -6.154 1.00 87.12 214 PRO A N 1
ATOM 1636 C CA . PRO A 1 214 ? -0.151 -1.423 -4.924 1.00 87.12 214 PRO A CA 1
ATOM 1637 C C . PRO A 1 214 ? -0.624 0.041 -4.932 1.00 87.12 214 PRO A C 1
ATOM 1639 O O . PRO A 1 214 ? 0.008 0.920 -5.526 1.00 87.12 214 PRO A O 1
ATOM 1642 N N . CYS A 1 215 ? -1.736 0.306 -4.243 1.00 87.00 215 CYS A N 1
ATOM 1643 C CA . CYS A 1 215 ? -2.296 1.651 -4.104 1.00 87.00 215 CYS A CA 1
ATOM 1644 C C . CYS A 1 215 ? -1.707 2.412 -2.916 1.00 87.00 215 CYS A C 1
ATOM 1646 O O . CYS A 1 215 ? -1.749 1.916 -1.786 1.00 87.00 215 CYS A O 1
ATOM 1648 N N . ARG A 1 216 ? -1.303 3.669 -3.145 1.00 89.62 216 ARG A N 1
ATOM 1649 C CA . ARG A 1 216 ? -0.922 4.607 -2.074 1.00 89.62 216 ARG A CA 1
ATOM 1650 C C . ARG A 1 216 ? -2.029 4.786 -1.036 1.00 89.62 216 ARG A C 1
ATOM 1652 O O . ARG A 1 216 ? -1.782 4.595 0.148 1.00 89.62 216 ARG A O 1
ATOM 1659 N N . SER A 1 217 ? -3.257 5.048 -1.479 1.00 89.38 217 SER A N 1
ATOM 1660 C CA . SER A 1 217 ? -4.413 5.255 -0.593 1.00 89.38 217 SER A CA 1
ATOM 1661 C C . SER A 1 217 ? -4.705 4.046 0.305 1.00 89.38 217 SER A C 1
ATOM 1663 O O . SER A 1 217 ? -5.042 4.195 1.480 1.00 89.38 217 SER A O 1
ATOM 1665 N N . LEU A 1 218 ? -4.529 2.830 -0.223 1.00 91.75 218 LEU A N 1
ATOM 1666 C CA . LEU A 1 218 ? -4.695 1.594 0.540 1.00 91.75 218 LEU A CA 1
ATOM 1667 C C . LEU A 1 218 ? -3.596 1.441 1.604 1.00 91.75 218 LEU A C 1
ATOM 1669 O O . LEU A 1 218 ? -3.893 1.054 2.734 1.00 91.75 218 LEU A O 1
ATOM 1673 N N . CYS A 1 219 ? -2.350 1.784 1.259 1.00 95.69 219 CYS A N 1
ATOM 1674 C CA . CYS A 1 219 ? -1.241 1.823 2.210 1.00 95.69 219 CYS A CA 1
ATOM 1675 C C . CYS A 1 219 ? -1.490 2.826 3.335 1.00 95.69 219 CYS A C 1
ATOM 1677 O O . CYS A 1 219 ? -1.374 2.470 4.506 1.00 95.69 219 CYS A O 1
ATOM 1679 N N . GLU A 1 220 ? -1.838 4.068 2.989 1.00 95.50 220 GLU A N 1
ATOM 1680 C CA . GLU A 1 220 ? -2.026 5.153 3.958 1.00 95.50 220 GLU A CA 1
ATOM 1681 C C . GLU A 1 220 ? -3.088 4.777 4.980 1.00 95.50 220 GLU A C 1
ATOM 1683 O O . GLU A 1 220 ? -2.856 4.892 6.183 1.00 95.50 220 GLU A O 1
ATOM 1688 N N . LYS A 1 221 ? -4.205 4.222 4.502 1.00 94.25 221 LYS A N 1
ATOM 1689 C CA . LYS A 1 221 ? -5.302 3.762 5.348 1.00 94.25 221 LYS A CA 1
ATOM 1690 C C . LYS A 1 221 ? -4.894 2.603 6.257 1.00 94.25 221 LYS A C 1
ATOM 1692 O O . LYS A 1 221 ? -5.170 2.637 7.454 1.00 94.25 221 LYS A O 1
ATOM 1697 N N . ALA A 1 222 ? -4.187 1.606 5.722 1.00 96.31 222 ALA A N 1
ATOM 1698 C CA . ALA A 1 222 ? -3.661 0.496 6.516 1.00 96.31 222 ALA A CA 1
ATOM 1699 C C . ALA A 1 222 ? -2.691 0.976 7.608 1.00 96.31 222 ALA A C 1
ATOM 1701 O O . ALA A 1 222 ? -2.801 0.569 8.767 1.00 96.31 222 ALA A O 1
ATOM 1702 N N . LYS A 1 223 ? -1.758 1.862 7.248 1.00 96.75 223 LYS A N 1
ATOM 1703 C CA . LYS A 1 223 ? -0.756 2.428 8.153 1.00 96.75 223 LYS A CA 1
ATOM 1704 C C . LYS A 1 223 ? -1.406 3.281 9.242 1.00 96.75 223 LYS A C 1
ATOM 1706 O O . LYS A 1 223 ? -1.063 3.122 10.412 1.00 96.75 223 LYS A O 1
ATOM 1711 N N . SER A 1 224 ? -2.354 4.151 8.885 1.00 96.75 224 SER A N 1
ATOM 1712 C CA . SER A 1 224 ? -3.030 5.030 9.844 1.00 96.75 224 SER A CA 1
ATOM 1713 C C . SER A 1 224 ? -3.890 4.244 10.832 1.00 96.75 224 SER A C 1
ATOM 1715 O O . SER A 1 224 ? -3.813 4.479 12.034 1.00 96.75 224 SER A O 1
ATOM 1717 N N . GLU A 1 225 ? -4.675 3.278 10.347 1.00 95.06 225 GLU A N 1
ATOM 1718 C CA . GLU A 1 225 ? -5.559 2.457 11.186 1.00 95.06 225 GLU A CA 1
ATOM 1719 C C . GLU A 1 225 ? -4.759 1.537 12.131 1.00 95.06 225 GLU A C 1
ATOM 1721 O O . GLU A 1 225 ? -5.177 1.283 13.260 1.00 95.06 225 GLU A O 1
ATOM 1726 N N . CYS A 1 226 ? -3.562 1.097 11.725 1.00 96.50 226 CYS A N 1
ATOM 1727 C CA . CYS A 1 226 ? -2.686 0.268 12.555 1.00 96.50 226 CYS A CA 1
ATOM 1728 C C . CYS A 1 226 ? -1.714 1.036 13.463 1.00 96.50 226 CYS A C 1
ATOM 1730 O O . CYS A 1 226 ? -1.018 0.401 14.260 1.00 96.50 226 CYS A O 1
ATOM 1732 N N . ALA A 1 227 ? -1.690 2.372 13.413 1.00 94.56 227 ALA A N 1
ATOM 1733 C CA . ALA A 1 227 ? -0.710 3.195 14.123 1.00 94.56 227 ALA A CA 1
ATOM 1734 C C . ALA A 1 227 ? -0.652 2.918 15.639 1.00 94.56 227 ALA A C 1
ATOM 1736 O O . ALA A 1 227 ? 0.427 2.721 16.193 1.00 94.56 227 ALA A O 1
ATOM 1737 N N . THR A 1 228 ? -1.797 2.820 16.325 1.00 93.25 228 THR A N 1
ATOM 1738 C CA . THR A 1 228 ? -1.820 2.533 17.774 1.00 93.25 228 THR A CA 1
ATOM 1739 C C . THR A 1 228 ? -1.273 1.142 18.099 1.00 93.25 228 THR A C 1
ATOM 1741 O O . THR A 1 228 ? -0.504 0.979 19.047 1.00 93.25 228 THR A O 1
ATOM 1744 N N . SER A 1 229 ? -1.644 0.128 17.312 1.00 93.25 229 SER A N 1
ATOM 1745 C CA . SER A 1 229 ? -1.142 -1.240 17.491 1.00 93.25 229 SER A CA 1
ATOM 1746 C C . SER A 1 229 ? 0.362 -1.314 17.263 1.00 93.25 229 SER A C 1
ATOM 1748 O O . SER A 1 229 ? 1.060 -1.998 18.006 1.00 93.25 229 SER A O 1
ATOM 1750 N N . MET A 1 230 ? 0.867 -0.574 16.279 1.00 93.38 230 MET A N 1
ATOM 1751 C CA . MET A 1 230 ? 2.293 -0.459 16.010 1.00 93.38 230 MET A CA 1
ATOM 1752 C C . MET A 1 230 ? 3.054 0.158 17.183 1.00 93.38 230 MET A C 1
ATOM 1754 O O . MET A 1 230 ? 4.032 -0.433 17.635 1.00 93.38 230 MET A O 1
ATOM 1758 N N . THR A 1 231 ? 2.569 1.270 17.741 1.00 94.31 231 THR A N 1
ATOM 1759 C CA . THR A 1 231 ? 3.164 1.892 18.935 1.00 94.31 231 THR A CA 1
ATOM 1760 C C . THR A 1 231 ? 3.212 0.917 20.111 1.00 94.31 231 THR A C 1
ATOM 1762 O O . THR A 1 231 ? 4.265 0.739 20.723 1.00 94.31 231 THR A O 1
ATOM 1765 N N . ASN A 1 232 ? 2.108 0.217 20.389 1.00 92.75 232 ASN A N 1
ATOM 1766 C CA . ASN A 1 232 ? 2.029 -0.742 21.496 1.00 92.75 232 ASN A CA 1
ATOM 1767 C C . ASN A 1 232 ? 2.972 -1.940 21.315 1.00 92.75 232 ASN A C 1
ATOM 1769 O O . ASN A 1 232 ? 3.543 -2.432 22.285 1.00 92.75 232 ASN A O 1
ATOM 1773 N N . LEU A 1 233 ? 3.151 -2.401 20.075 1.00 90.88 233 LEU A N 1
ATOM 1774 C CA . LEU A 1 233 ? 4.052 -3.502 19.727 1.00 90.88 233 LEU A CA 1
ATOM 1775 C C . LEU A 1 233 ? 5.503 -3.045 19.505 1.00 90.88 233 LEU A C 1
ATOM 1777 O O . LEU A 1 233 ? 6.348 -3.877 19.180 1.00 90.88 233 LEU A O 1
ATOM 1781 N N . ARG A 1 234 ? 5.795 -1.742 19.653 1.00 92.88 234 ARG A N 1
ATOM 1782 C CA . ARG A 1 234 ? 7.071 -1.108 19.266 1.00 92.88 234 ARG A CA 1
ATOM 1783 C C . ARG A 1 234 ? 7.500 -1.469 17.838 1.00 92.88 234 ARG A C 1
ATOM 1785 O O . ARG A 1 234 ? 8.684 -1.600 17.540 1.00 92.88 234 ARG A O 1
ATOM 1792 N N . PHE A 1 235 ? 6.519 -1.644 16.961 1.00 91.12 235 PHE A N 1
ATOM 1793 C CA . PHE A 1 235 ? 6.715 -1.978 15.562 1.00 91.12 235 PHE A CA 1
ATOM 1794 C C . PHE A 1 235 ? 6.831 -0.691 14.745 1.00 91.12 235 PHE A C 1
ATOM 1796 O O . PHE A 1 235 ? 5.965 0.178 14.829 1.00 91.12 235 PHE A O 1
ATOM 1803 N N . GLN A 1 236 ? 7.879 -0.570 13.935 1.00 92.88 236 GLN A N 1
ATOM 1804 C CA . GLN A 1 236 ? 8.061 0.562 13.026 1.00 92.88 236 GLN A CA 1
ATOM 1805 C C . GLN A 1 236 ? 7.590 0.196 11.621 1.00 92.88 236 GLN A C 1
ATOM 1807 O O . GLN A 1 236 ? 7.791 -0.927 11.166 1.00 92.88 236 GLN A O 1
ATOM 1812 N N . TRP A 1 237 ? 6.964 1.146 10.922 1.00 93.69 237 TRP A N 1
ATOM 1813 C CA . TRP A 1 237 ? 6.546 0.920 9.539 1.00 93.69 237 TRP A CA 1
ATOM 1814 C C . TRP A 1 237 ? 7.790 0.840 8.648 1.00 93.69 237 TRP A C 1
ATOM 1816 O O . TRP A 1 237 ? 8.549 1.811 8.635 1.00 93.69 237 TRP A O 1
ATOM 1826 N N . PRO A 1 238 ? 8.028 -0.265 7.919 1.00 91.00 238 PRO A N 1
ATOM 1827 C CA . PRO A 1 238 ? 9.271 -0.419 7.174 1.00 91.00 238 PRO A CA 1
ATOM 1828 C C . PRO A 1 238 ? 9.435 0.621 6.069 1.00 91.00 238 PRO A C 1
ATOM 1830 O O . PRO A 1 238 ? 8.474 0.979 5.387 1.00 91.00 238 PRO A O 1
ATOM 1833 N N . GLU A 1 239 ? 10.681 1.035 5.844 1.00 86.88 239 GLU A N 1
ATOM 1834 C CA . GLU A 1 239 ? 11.058 2.010 4.814 1.00 86.88 239 GLU A CA 1
ATOM 1835 C C . GLU A 1 239 ? 10.569 1.592 3.421 1.00 86.88 239 GLU A C 1
ATOM 1837 O O . GLU A 1 239 ? 9.988 2.388 2.688 1.00 86.88 239 GLU A O 1
ATOM 1842 N N . ALA A 1 240 ? 10.716 0.304 3.099 1.00 84.00 240 ALA A N 1
ATOM 1843 C CA . ALA A 1 240 ? 10.286 -0.276 1.831 1.00 84.00 240 ALA A CA 1
ATOM 1844 C C . ALA A 1 240 ? 8.759 -0.250 1.612 1.00 84.00 240 ALA A C 1
ATOM 1846 O O . ALA A 1 240 ? 8.304 -0.503 0.502 1.00 84.00 240 ALA A O 1
ATOM 1847 N N . LEU A 1 241 ? 7.965 0.036 2.654 1.00 92.19 241 LEU A N 1
ATOM 1848 C CA . LEU A 1 241 ? 6.505 0.132 2.582 1.00 92.19 241 LEU A CA 1
ATOM 1849 C C . LEU A 1 241 ? 5.984 1.559 2.774 1.00 92.19 241 LEU A C 1
ATOM 1851 O O . LEU A 1 241 ? 4.779 1.734 2.956 1.00 92.19 241 LEU A O 1
ATOM 1855 N N . LYS A 1 242 ? 6.846 2.582 2.776 1.00 90.94 242 LYS A N 1
ATOM 1856 C CA . LYS A 1 242 ? 6.404 3.982 2.815 1.00 90.94 242 LYS A CA 1
ATOM 1857 C C . LYS A 1 242 ? 5.373 4.242 1.719 1.00 90.94 242 LYS A C 1
ATOM 1859 O O . LYS A 1 242 ? 5.613 3.948 0.552 1.00 90.94 242 LYS A O 1
ATOM 1864 N N . CYS A 1 243 ? 4.204 4.744 2.107 1.00 92.12 243 CYS A N 1
ATOM 1865 C CA . CYS A 1 243 ? 3.044 4.788 1.221 1.00 92.12 243 CYS A CA 1
ATOM 1866 C C . CYS A 1 243 ? 3.256 5.692 0.015 1.00 92.12 243 CYS A C 1
ATOM 1868 O O . CYS A 1 243 ? 2.719 5.462 -1.067 1.00 92.12 243 CYS A O 1
ATOM 1870 N N . GLU A 1 244 ? 4.111 6.684 0.195 1.00 88.25 244 GLU A N 1
ATOM 1871 C CA . GLU A 1 244 ? 4.506 7.628 -0.818 1.00 88.25 244 GLU A CA 1
ATOM 1872 C C . GLU A 1 244 ? 5.204 6.908 -1.999 1.00 88.25 244 GLU A C 1
ATOM 1874 O O . GLU A 1 244 ? 5.029 7.324 -3.142 1.00 88.25 244 GLU A O 1
ATOM 1879 N N . ALA A 1 245 ? 5.853 5.754 -1.762 1.00 82.44 245 ALA A N 1
ATOM 1880 C CA . ALA A 1 245 ? 6.491 4.912 -2.786 1.00 82.44 245 ALA A CA 1
ATOM 1881 C C . ALA A 1 245 ? 5.517 4.200 -3.738 1.00 82.44 245 ALA A C 1
ATOM 1883 O O . ALA A 1 245 ? 5.954 3.606 -4.723 1.00 82.44 245 ALA A O 1
ATOM 1884 N N . PHE A 1 246 ? 4.210 4.244 -3.468 1.00 83.75 246 PHE A N 1
ATOM 1885 C CA . PHE A 1 246 ? 3.196 3.567 -4.274 1.00 83.75 246 PHE A CA 1
ATOM 1886 C C . PHE A 1 246 ? 2.410 4.531 -5.163 1.00 83.75 246 PHE A C 1
ATOM 1888 O O . PHE A 1 246 ? 2.312 5.725 -4.888 1.00 83.75 246 PHE A O 1
ATOM 1895 N N . THR A 1 247 ? 1.842 4.002 -6.248 1.00 75.69 247 THR A N 1
ATOM 1896 C CA . THR A 1 247 ? 1.188 4.806 -7.292 1.00 75.69 247 THR A CA 1
ATOM 1897 C C . THR A 1 247 ? -0.213 5.275 -6.883 1.00 75.69 247 THR A C 1
ATOM 1899 O O . THR A 1 247 ? -0.881 4.639 -6.060 1.00 75.69 247 THR A O 1
ATOM 1902 N N . THR A 1 248 ? -0.677 6.362 -7.505 1.00 68.94 248 THR A N 1
ATOM 1903 C CA . THR A 1 248 ? -2.069 6.848 -7.433 1.00 68.94 248 THR A CA 1
ATOM 1904 C C . THR A 1 248 ? -2.868 6.601 -8.716 1.00 68.94 248 THR A C 1
ATOM 1906 O O . THR A 1 248 ? -4.082 6.500 -8.642 1.00 68.94 248 THR A O 1
ATOM 1909 N N . GLU A 1 249 ? -2.221 6.463 -9.881 1.00 57.16 249 GLU A N 1
ATOM 1910 C CA . GLU A 1 249 ? -2.895 6.562 -11.195 1.00 57.16 249 GLU A CA 1
ATOM 1911 C C . GLU A 1 249 ? -3.136 5.211 -11.911 1.00 57.16 249 GLU A C 1
ATOM 1913 O O . GLU A 1 249 ? -3.714 5.178 -12.993 1.00 57.16 249 GLU A O 1
ATOM 1918 N N . SER A 1 250 ? -2.718 4.069 -11.346 1.00 56.84 250 SER A N 1
ATOM 1919 C CA . SER A 1 250 ? -2.780 2.762 -12.045 1.00 56.84 250 SER A CA 1
ATOM 1920 C C . SER A 1 250 ? -3.140 1.559 -11.165 1.00 56.84 250 SER A C 1
ATOM 1922 O O . SER A 1 250 ? -3.148 0.412 -11.619 1.00 56.84 250 SER A O 1
ATOM 1924 N N . CYS A 1 251 ? -3.518 1.807 -9.915 1.00 65.44 251 CYS A N 1
ATOM 1925 C CA . CYS A 1 251 ? -3.878 0.769 -8.953 1.00 65.44 251 CYS A CA 1
ATOM 1926 C C . CYS A 1 251 ? -5.413 0.618 -8.775 1.00 65.44 251 CYS A C 1
ATOM 1928 O O . CYS A 1 251 ? -5.887 -0.353 -8.177 1.00 65.44 251 CYS A O 1
ATOM 1930 N N . GLU A 1 252 ? -6.209 1.531 -9.356 1.00 50.97 252 GLU A N 1
ATOM 1931 C CA . GLU A 1 252 ? -7.654 1.692 -9.102 1.00 50.97 252 GLU A CA 1
ATOM 1932 C C . GLU A 1 252 ? -8.541 0.518 -9.548 1.00 50.97 252 GLU A C 1
ATOM 1934 O O . GLU A 1 252 ? -9.711 0.434 -9.173 1.00 50.97 252 GLU A O 1
ATOM 1939 N N . ARG A 1 253 ? -7.995 -0.481 -10.250 1.00 50.25 253 ARG A N 1
ATOM 1940 C CA . ARG A 1 253 ? -8.760 -1.695 -10.581 1.00 50.25 253 ARG A CA 1
ATOM 1941 C C . ARG A 1 253 ? -8.918 -2.675 -9.410 1.00 50.25 253 ARG A C 1
ATOM 1943 O O . ARG A 1 253 ? -9.732 -3.586 -9.518 1.00 50.25 253 ARG A O 1
ATOM 1950 N N . VAL A 1 254 ? -8.208 -2.497 -8.286 1.00 44.81 254 VAL A N 1
ATOM 1951 C CA . VAL A 1 254 ? -8.448 -3.310 -7.068 1.00 44.81 254 VAL A CA 1
ATOM 1952 C C . VAL A 1 254 ? -9.600 -2.759 -6.221 1.00 44.81 254 VAL A C 1
ATOM 1954 O O . VAL A 1 254 ? -10.296 -3.535 -5.569 1.00 44.81 254 VAL A O 1
ATOM 1957 N N . VAL A 1 255 ? -9.890 -1.455 -6.293 1.00 41.28 255 VAL A N 1
ATOM 1958 C CA . VAL A 1 255 ? -11.014 -0.857 -5.542 1.00 41.28 255 VAL A CA 1
ATOM 1959 C C . VAL A 1 255 ? -12.370 -1.323 -6.095 1.00 41.28 255 VAL A C 1
ATOM 1961 O O . VAL A 1 255 ? -13.370 -1.299 -5.391 1.00 41.28 255 VAL A O 1
ATOM 1964 N N . SER A 1 256 ? -12.393 -1.839 -7.330 1.00 39.12 256 SER A N 1
ATOM 1965 C CA . SER A 1 256 ? -13.606 -2.351 -7.979 1.00 39.12 256 SER A CA 1
ATOM 1966 C C . SER A 1 256 ? -13.838 -3.863 -7.819 1.00 39.12 256 SER A C 1
ATOM 1968 O O . SER A 1 256 ? -14.852 -4.351 -8.313 1.00 39.12 256 SER A O 1
ATOM 1970 N N . GLN A 1 257 ? -12.932 -4.625 -7.181 1.00 38.03 257 GLN A N 1
ATOM 1971 C CA . GLN A 1 257 ? -13.065 -6.096 -7.069 1.00 38.03 257 GLN A CA 1
ATOM 1972 C C . GLN A 1 257 ? -12.636 -6.729 -5.726 1.00 38.03 257 GLN A C 1
ATOM 1974 O O . GLN A 1 257 ? -12.754 -7.941 -5.569 1.00 38.03 257 GLN A O 1
ATOM 1979 N N . LEU A 1 258 ? -12.209 -5.956 -4.726 1.00 36.53 258 LEU A N 1
ATOM 1980 C CA . LEU A 1 258 ? -12.416 -6.320 -3.314 1.00 36.53 258 LEU A CA 1
ATOM 1981 C C . LEU A 1 258 ? -13.719 -5.648 -2.861 1.00 36.53 258 LEU A C 1
ATOM 1983 O O . LEU A 1 258 ? -13.986 -4.549 -3.344 1.00 36.53 258 LEU A O 1
ATOM 1987 N N . PRO A 1 259 ? -14.539 -6.252 -1.979 1.00 33.19 259 PRO A N 1
ATOM 1988 C CA . PRO A 1 259 ? -15.826 -5.692 -1.582 1.00 33.19 259 PRO A CA 1
ATOM 1989 C C . PRO A 1 259 ? -15.613 -4.425 -0.743 1.00 33.19 259 PRO A C 1
ATOM 1991 O O . PRO A 1 259 ? -15.630 -4.441 0.483 1.00 33.19 259 PRO A O 1
ATOM 1994 N N . VAL A 1 260 ? -15.401 -3.310 -1.430 1.00 33.75 260 VAL A N 1
ATOM 1995 C CA . VAL A 1 260 ? -15.712 -1.974 -0.956 1.00 33.75 260 VAL A CA 1
ATOM 1996 C C . VAL A 1 260 ? -17.002 -1.614 -1.672 1.00 33.75 260 VAL A C 1
ATOM 1998 O O . VAL A 1 260 ? -17.066 -1.572 -2.897 1.00 33.75 260 VAL A O 1
ATOM 2001 N N . SER A 1 261 ? -18.051 -1.455 -0.878 1.00 39.38 261 SER A N 1
ATOM 2002 C CA . SER A 1 261 ? -19.362 -0.934 -1.253 1.00 39.38 261 SER A CA 1
ATOM 2003 C C . SER A 1 261 ? -19.283 0.109 -2.380 1.00 39.38 261 SER A C 1
ATOM 2005 O O . SER A 1 261 ? -18.839 1.234 -2.148 1.00 39.38 261 SER A O 1
ATOM 2007 N N . GLN A 1 262 ? -19.716 -0.270 -3.585 1.00 34.12 262 GLN A N 1
ATOM 2008 C CA . GLN A 1 262 ? -19.955 0.651 -4.699 1.00 34.12 262 GLN A CA 1
ATOM 2009 C C . GLN A 1 262 ? -21.191 1.520 -4.405 1.00 34.12 262 GLN A C 1
ATOM 2011 O O . GLN A 1 262 ? -22.199 1.000 -3.926 1.00 34.12 262 GLN A O 1
ATOM 2016 N N . PRO A 1 263 ? -21.178 2.795 -4.818 1.00 43.66 263 PRO A N 1
ATOM 2017 C CA . PRO A 1 263 ? -22.291 3.415 -5.528 1.00 43.66 263 PRO A CA 1
ATOM 2018 C C . PRO A 1 263 ? -21.806 3.736 -6.961 1.00 43.66 263 PRO A C 1
ATOM 2020 O O . PRO A 1 263 ? -20.661 4.115 -7.159 1.00 43.66 263 PRO A O 1
ATOM 2023 N N . ALA A 1 264 ? -22.549 3.594 -8.050 1.00 50.59 264 ALA A N 1
ATOM 2024 C CA . ALA A 1 264 ? -23.962 3.365 -8.247 1.00 50.59 264 ALA A CA 1
ATOM 2025 C C . ALA A 1 264 ? -24.149 2.518 -9.520 1.00 50.59 264 ALA A C 1
ATOM 2027 O O . ALA A 1 264 ? -23.564 2.809 -10.565 1.00 50.59 264 ALA A O 1
ATOM 2028 N N . ARG A 1 265 ? -25.025 1.513 -9.462 1.00 37.50 265 ARG A N 1
ATOM 2029 C CA . ARG A 1 265 ? -25.799 1.080 -10.627 1.00 37.50 265 ARG A CA 1
ATOM 2030 C C . ARG A 1 265 ? -27.266 1.255 -10.283 1.00 37.50 265 ARG A C 1
ATOM 2032 O O . ARG A 1 265 ? -27.731 0.711 -9.292 1.00 37.50 265 ARG A O 1
ATOM 2039 N N . THR A 1 266 ? -27.907 2.079 -11.109 1.00 34.00 266 THR A N 1
ATOM 2040 C CA . THR A 1 266 ? -29.328 2.068 -11.479 1.00 34.00 266 THR A CA 1
ATOM 2041 C C . THR A 1 266 ? -30.305 1.605 -10.407 1.00 34.00 266 THR A C 1
ATOM 2043 O O . THR A 1 266 ? -30.416 0.415 -10.136 1.00 34.00 266 THR A O 1
ATOM 2046 N N . ARG A 1 267 ? -31.060 2.592 -9.899 1.00 48.34 267 ARG A N 1
ATOM 2047 C CA . ARG A 1 267 ? -32.323 2.468 -9.159 1.00 48.34 267 ARG A CA 1
ATOM 2048 C C . ARG A 1 267 ? -33.060 1.163 -9.487 1.00 48.34 267 ARG A C 1
ATOM 2050 O O . ARG A 1 267 ? -33.770 1.105 -10.485 1.00 48.34 267 ARG A O 1
ATOM 2057 N N . ILE A 1 268 ? -32.899 0.164 -8.626 1.00 43.47 268 ILE A N 1
ATOM 2058 C CA . ILE A 1 268 ? -33.846 -0.933 -8.427 1.00 43.47 268 ILE A CA 1
ATOM 2059 C C . ILE A 1 268 ? -33.891 -1.161 -6.907 1.00 43.47 268 ILE A C 1
ATOM 2061 O O . ILE A 1 268 ? -32.928 -1.630 -6.311 1.00 43.47 268 ILE A O 1
ATOM 2065 N N . ASP A 1 269 ? -34.978 -0.673 -6.311 1.00 46.12 269 ASP A N 1
ATOM 2066 C CA . ASP A 1 269 ? -35.441 -0.714 -4.915 1.00 46.12 269 ASP A CA 1
ATOM 2067 C C . ASP A 1 269 ? -34.517 -1.276 -3.807 1.00 46.12 269 ASP A C 1
ATOM 2069 O O . ASP A 1 269 ? -34.506 -2.474 -3.509 1.00 46.12 269 ASP A O 1
ATOM 2073 N N . ASP A 1 270 ? -33.887 -0.358 -3.058 1.00 53.38 270 ASP A N 1
ATOM 2074 C CA . ASP A 1 270 ? -33.066 -0.561 -1.841 1.00 53.38 270 ASP A CA 1
ATOM 2075 C C . ASP A 1 270 ? -33.875 -1.006 -0.593 1.00 53.38 270 ASP A C 1
ATOM 2077 O O . ASP A 1 270 ? -33.513 -0.752 0.553 1.00 53.38 270 ASP A O 1
ATOM 2081 N N . LYS A 1 271 ? -35.027 -1.653 -0.799 1.00 54.53 271 LYS A N 1
ATOM 2082 C CA . LYS A 1 271 ? -35.940 -2.096 0.271 1.00 54.53 271 LYS A CA 1
ATOM 2083 C C . LYS A 1 271 ? -36.009 -3.618 0.407 1.00 54.53 271 LYS A C 1
ATOM 2085 O O . LYS A 1 271 ? -36.447 -4.119 1.437 1.00 54.53 271 LYS A O 1
ATOM 2090 N N . THR A 1 272 ? -35.560 -4.365 -0.603 1.00 61.09 272 THR A N 1
ATOM 2091 C CA . THR A 1 272 ? -35.711 -5.832 -0.666 1.00 61.09 272 THR A CA 1
ATOM 2092 C C . THR A 1 272 ? -34.646 -6.617 0.111 1.00 61.09 272 THR A C 1
ATOM 2094 O O . THR A 1 272 ? -34.871 -7.782 0.427 1.00 61.09 272 THR A O 1
ATOM 2097 N N . SER A 1 273 ? -33.516 -5.998 0.474 1.00 72.62 273 SER A N 1
ATOM 2098 C CA . SER A 1 273 ? -32.445 -6.638 1.267 1.00 72.62 273 SER A CA 1
ATOM 2099 C C . SER A 1 273 ? -32.617 -6.466 2.786 1.00 72.62 273 SER A C 1
ATOM 2101 O O . SER A 1 273 ? -32.077 -7.237 3.582 1.00 72.62 273 SER A O 1
ATOM 2103 N N . CYS A 1 274 ? -33.393 -5.465 3.210 1.00 84.88 274 CYS A N 1
ATOM 2104 C CA . CYS A 1 274 ? -33.675 -5.215 4.616 1.00 84.88 274 CYS A CA 1
ATOM 2105 C C . CYS A 1 274 ? -34.544 -6.335 5.202 1.00 84.88 274 CYS A C 1
ATOM 2107 O O . CYS A 1 274 ? -35.624 -6.635 4.696 1.00 84.88 274 CYS A O 1
ATOM 2109 N N . LYS A 1 275 ? -34.097 -6.927 6.308 1.00 89.81 275 LYS A N 1
ATOM 2110 C CA . LYS A 1 275 ? -34.838 -7.939 7.067 1.00 89.81 275 LYS A CA 1
ATOM 2111 C C . LYS A 1 275 ? -35.378 -7.332 8.363 1.00 89.81 275 LYS A C 1
ATOM 2113 O O . LYS A 1 275 ? -34.797 -6.368 8.860 1.00 89.81 275 LYS A O 1
ATOM 2118 N N . PRO A 1 276 ? -36.478 -7.852 8.928 1.00 89.81 276 PRO A N 1
ATOM 2119 C CA . PRO A 1 276 ? -36.968 -7.385 10.220 1.00 89.81 276 PRO A CA 1
ATOM 2120 C C . PRO A 1 276 ? -35.940 -7.652 11.328 1.00 89.81 276 PRO A C 1
ATOM 2122 O O . PRO A 1 276 ? -35.224 -8.654 11.298 1.00 89.81 276 PRO A O 1
ATOM 2125 N N . VAL A 1 277 ? -35.881 -6.762 12.318 1.00 90.31 277 VAL A N 1
ATOM 2126 C CA . VAL A 1 277 ? -35.089 -6.976 13.538 1.00 90.31 277 VAL A CA 1
ATOM 2127 C C . VAL A 1 277 ? -35.708 -8.122 14.340 1.00 90.31 277 VAL A C 1
ATOM 2129 O O . VAL A 1 277 ? -36.825 -8.010 14.844 1.00 90.31 277 VAL A O 1
ATOM 2132 N N . THR A 1 278 ? -34.976 -9.227 14.469 1.00 88.88 278 THR A N 1
ATOM 2133 C CA . THR A 1 278 ? -35.427 -10.437 15.179 1.00 88.88 278 THR A CA 1
ATOM 2134 C C . THR A 1 278 ? -35.082 -10.414 16.670 1.00 88.88 278 THR A C 1
ATOM 2136 O O . THR A 1 278 ? -35.706 -11.118 17.460 1.00 88.88 278 THR A O 1
ATOM 2139 N N . ALA A 1 279 ? -34.120 -9.585 17.085 1.00 90.81 279 ALA A N 1
ATOM 2140 C CA . ALA A 1 279 ? -33.757 -9.409 18.486 1.00 90.81 279 ALA A CA 1
ATOM 2141 C C . ALA A 1 279 ? -34.809 -8.566 19.228 1.00 90.81 279 ALA A C 1
ATOM 2143 O O . ALA A 1 279 ? -34.861 -7.346 19.067 1.00 90.81 279 ALA A O 1
ATOM 2144 N N . ASN A 1 280 ? -35.614 -9.205 20.081 1.00 92.06 280 ASN A N 1
ATOM 2145 C CA . ASN A 1 280 ? -36.697 -8.545 20.827 1.00 92.06 280 ASN A CA 1
ATOM 2146 C C . ASN A 1 280 ? -36.214 -7.346 21.660 1.00 92.06 280 ASN A C 1
ATOM 2148 O O . ASN A 1 280 ? -36.858 -6.303 21.673 1.00 92.06 280 ASN A O 1
ATOM 2152 N N . PHE A 1 281 ? -35.040 -7.451 22.290 1.00 93.50 281 PHE A N 1
ATOM 2153 C CA . PHE A 1 281 ? -34.448 -6.364 23.082 1.00 93.50 281 PHE A CA 1
ATOM 2154 C C . PHE A 1 281 ? -33.975 -5.158 22.240 1.00 93.50 281 PHE A C 1
ATOM 2156 O O . PHE A 1 281 ? -33.552 -4.150 22.803 1.00 93.50 281 PHE A O 1
ATOM 2163 N N . CYS A 1 282 ? -34.038 -5.250 20.906 1.00 93.00 282 CYS A N 1
ATOM 2164 C CA . CYS A 1 282 ? -33.749 -4.163 19.968 1.00 93.00 282 CYS A CA 1
ATOM 2165 C C . CYS A 1 282 ? -34.995 -3.588 19.281 1.00 93.00 282 CYS A C 1
ATOM 2167 O O . CYS A 1 282 ? -34.876 -2.657 18.483 1.00 93.00 282 CYS A O 1
ATOM 2169 N N . GLN A 1 283 ? -36.184 -4.113 19.575 1.00 90.19 283 GLN A N 1
ATOM 2170 C CA . GLN A 1 283 ? -37.435 -3.581 19.043 1.00 90.19 283 GLN A CA 1
ATOM 2171 C C . GLN A 1 283 ? -37.809 -2.265 19.749 1.00 90.19 283 GLN A C 1
ATOM 2173 O O . GLN A 1 283 ? -37.434 -2.026 20.894 1.00 90.19 283 GLN A O 1
ATOM 2178 N N . GLY A 1 284 ? -38.534 -1.381 19.055 1.00 83.81 284 GLY A N 1
ATOM 2179 C CA . GLY A 1 284 ? -39.017 -0.116 19.631 1.00 83.81 284 GLY A CA 1
ATOM 2180 C C . GLY A 1 284 ? -37.985 1.020 19.710 1.00 83.81 284 GLY A C 1
ATOM 2181 O O . GLY A 1 284 ? -38.274 2.064 20.281 1.00 83.81 284 GLY A O 1
ATOM 2182 N N . LEU A 1 285 ? -36.800 0.868 19.105 1.00 85.25 285 LEU A N 1
ATOM 2183 C CA . LEU A 1 285 ? -35.712 1.866 19.135 1.00 85.25 285 LEU A CA 1
ATOM 2184 C C . LEU A 1 285 ? -35.756 2.898 17.988 1.00 85.25 285 LEU A C 1
ATOM 2186 O O . LEU A 1 285 ? -34.746 3.538 17.675 1.00 85.25 285 LEU A O 1
ATOM 2190 N N . GLY A 1 286 ? -36.916 3.045 17.344 1.00 83.25 286 GLY A N 1
ATOM 2191 C CA . GLY A 1 286 ? -37.122 3.952 16.210 1.00 83.25 286 GLY A CA 1
ATOM 2192 C C . GLY A 1 286 ? -36.780 3.362 14.840 1.00 83.25 286 GLY A C 1
ATOM 2193 O O . GLY A 1 286 ? -36.828 4.088 13.858 1.00 83.25 286 GLY A O 1
ATOM 2194 N N . TYR A 1 287 ? -36.467 2.064 14.763 1.00 85.94 287 TYR A N 1
ATOM 2195 C CA . TYR A 1 287 ? -36.304 1.327 13.508 1.00 85.94 287 TYR A CA 1
ATOM 2196 C C . TYR A 1 287 ? -36.768 -0.125 13.662 1.00 85.94 287 TYR A C 1
ATOM 2198 O O . TYR A 1 287 ? -36.769 -0.678 14.763 1.00 85.94 287 TYR A O 1
ATOM 2206 N N . SER A 1 288 ? -37.184 -0.738 12.553 1.00 88.06 288 SER A N 1
ATOM 2207 C CA . SER A 1 288 ? -37.740 -2.101 12.525 1.00 88.06 288 SER A CA 1
ATOM 2208 C C . SER A 1 288 ? -37.014 -3.050 11.574 1.00 88.06 288 SER A C 1
ATOM 2210 O O . SER A 1 288 ? -37.293 -4.250 11.579 1.00 88.06 288 SER A O 1
ATOM 2212 N N . THR A 1 289 ? -36.076 -2.544 10.770 1.00 89.06 289 THR A N 1
ATOM 2213 C CA . THR A 1 289 ? -35.369 -3.337 9.760 1.00 89.06 289 THR A CA 1
ATOM 2214 C C . THR A 1 289 ? -33.857 -3.176 9.849 1.00 89.06 289 THR A C 1
ATOM 2216 O O . THR A 1 289 ? -33.346 -2.146 10.287 1.00 89.06 289 THR A O 1
ATOM 2219 N N . THR A 1 290 ? -33.132 -4.213 9.441 1.00 88.50 290 THR A N 1
ATOM 2220 C CA . THR A 1 290 ? -31.673 -4.309 9.483 1.00 88.50 290 THR A CA 1
ATOM 2221 C C . THR A 1 290 ? -31.161 -5.190 8.339 1.00 88.50 290 THR A C 1
ATOM 2223 O O . THR A 1 290 ? -31.867 -6.073 7.854 1.00 88.50 290 THR A O 1
ATOM 2226 N N . LEU A 1 291 ? -29.912 -4.985 7.918 1.00 87.19 291 LEU A N 1
ATOM 2227 C CA . LEU A 1 291 ? -29.194 -5.943 7.062 1.00 87.19 291 LEU A CA 1
ATOM 2228 C C . LEU A 1 291 ? -28.594 -7.108 7.868 1.00 87.19 291 LEU A C 1
ATOM 2230 O O . LEU A 1 291 ? -28.154 -8.100 7.290 1.00 87.19 291 LEU A O 1
ATOM 2234 N N . HIS A 1 292 ? -28.578 -6.997 9.199 1.00 89.00 292 HIS A N 1
ATOM 2235 C CA . HIS A 1 292 ? -27.916 -7.929 10.107 1.00 89.00 292 HIS A CA 1
ATOM 2236 C C . HIS A 1 292 ? -28.891 -8.426 11.186 1.00 89.00 292 HIS A C 1
ATOM 2238 O O . HIS A 1 292 ? -28.704 -8.096 12.358 1.00 89.00 292 HIS A O 1
ATOM 2244 N N . PRO A 1 293 ? -29.935 -9.205 10.827 1.00 88.00 293 PRO A N 1
ATOM 2245 C CA . PRO A 1 293 ? -30.930 -9.681 11.795 1.00 88.00 293 PRO A CA 1
ATOM 2246 C C . PRO A 1 293 ? -30.296 -10.486 12.938 1.00 88.00 293 PRO A C 1
ATOM 2248 O O . PRO A 1 293 ? -30.728 -10.360 14.077 1.00 88.00 293 PRO A O 1
ATOM 2251 N N . ASP A 1 294 ? -29.210 -11.212 12.659 1.00 88.44 294 ASP A N 1
ATOM 2252 C CA . ASP A 1 294 ? -28.474 -12.020 13.642 1.00 88.44 294 ASP A CA 1
ATOM 2253 C C . ASP A 1 294 ? -27.305 -11.267 14.312 1.00 88.44 294 ASP A C 1
ATOM 2255 O O . ASP A 1 294 ? -26.490 -11.856 15.024 1.00 88.44 294 ASP A O 1
ATOM 2259 N N . GLY A 1 295 ? -27.226 -9.951 14.105 1.00 88.38 295 GLY A N 1
ATOM 2260 C CA . GLY A 1 295 ? -26.158 -9.093 14.601 1.00 88.38 295 GLY A CA 1
ATOM 2261 C C . GLY A 1 295 ? -24.941 -9.005 13.672 1.00 88.38 295 GLY A C 1
ATOM 2262 O O . GLY A 1 295 ? -24.667 -9.880 12.849 1.00 88.38 295 GLY A O 1
ATOM 2263 N N . VAL A 1 296 ? -24.192 -7.904 13.779 1.00 85.56 296 VAL A N 1
ATOM 2264 C CA . VAL A 1 296 ? -22.949 -7.698 13.026 1.00 85.56 296 VAL A CA 1
ATOM 2265 C C . VAL A 1 296 ? -21.848 -8.634 13.523 1.00 85.56 296 VAL A C 1
ATOM 2267 O O . VAL A 1 296 ? -21.790 -9.015 14.696 1.00 85.56 296 VAL A O 1
ATOM 2270 N N . GLN A 1 297 ? -20.932 -8.983 12.619 1.00 85.25 297 GLN A N 1
ATOM 2271 C CA . GLN A 1 297 ? -19.899 -9.974 12.888 1.00 85.25 297 GLN A CA 1
ATOM 2272 C C . GLN A 1 297 ? -19.091 -9.639 14.148 1.00 85.25 297 GLN A C 1
ATOM 2274 O O . GLN A 1 297 ? -18.493 -8.571 14.284 1.00 85.25 297 GLN A O 1
ATOM 2279 N N . GLY A 1 298 ? -19.005 -10.615 15.051 1.00 83.44 298 GLY A N 1
ATOM 2280 C CA . GLY A 1 298 ? -18.192 -10.515 16.255 1.00 83.44 298 GLY A CA 1
ATOM 2281 C C . GLY A 1 298 ? -18.942 -10.169 17.530 1.00 83.44 298 GLY A C 1
ATOM 2282 O O . GLY A 1 298 ? -18.302 -10.145 18.579 1.00 83.44 298 GLY A O 1
ATOM 2283 N N . PHE A 1 299 ? -20.249 -9.956 17.448 1.00 87.75 299 PHE A N 1
ATOM 2284 C CA . PHE A 1 299 ? -21.129 -9.888 18.602 1.00 87.75 299 PHE A CA 1
ATOM 2285 C C . PHE A 1 299 ? -22.034 -11.117 18.624 1.00 87.75 299 PHE A C 1
ATOM 2287 O O . PHE A 1 299 ? -22.423 -11.627 17.578 1.00 87.75 299 PHE A O 1
ATOM 2294 N N . ASN A 1 300 ? -22.353 -11.595 19.821 1.00 90.81 300 ASN A N 1
ATOM 2295 C CA . ASN A 1 300 ? -23.330 -12.652 20.027 1.00 90.81 300 ASN A CA 1
ATOM 2296 C C . ASN A 1 300 ? -24.596 -12.014 20.607 1.00 90.81 300 ASN A C 1
ATOM 2298 O O . ASN A 1 300 ? -24.542 -11.424 21.685 1.00 90.81 300 ASN A O 1
ATOM 2302 N N . LEU A 1 301 ? -25.729 -12.114 19.904 1.00 92.31 301 LEU A N 1
ATOM 2303 C CA . LEU A 1 301 ? -26.982 -11.489 20.342 1.00 92.31 301 LEU A CA 1
ATOM 2304 C C . LEU A 1 301 ? -27.462 -11.975 21.711 1.00 92.31 301 LEU A C 1
ATOM 2306 O O . LEU A 1 301 ? -28.101 -11.207 22.422 1.00 92.31 301 LEU A O 1
ATOM 2310 N N . LYS A 1 302 ? -27.132 -13.206 22.112 1.00 93.19 302 LYS A N 1
ATOM 2311 C CA . LYS A 1 302 ? -27.476 -13.722 23.440 1.00 93.19 302 LYS A CA 1
ATOM 2312 C C . LYS A 1 302 ? -26.724 -12.968 24.535 1.00 93.19 302 LYS A C 1
ATOM 2314 O O . LYS A 1 302 ? -27.344 -12.501 25.485 1.00 93.19 302 LYS A O 1
ATOM 2319 N N . ASP A 1 303 ? -25.415 -12.796 24.368 1.00 93.75 303 ASP A N 1
ATOM 2320 C CA . ASP A 1 303 ? -24.570 -12.069 25.324 1.00 93.75 303 ASP A CA 1
ATOM 2321 C C . ASP A 1 303 ? -24.981 -10.591 25.392 1.00 93.75 303 ASP A C 1
ATOM 2323 O O . ASP A 1 303 ? -25.045 -9.989 26.463 1.00 93.75 303 ASP A O 1
ATOM 2327 N N . ILE A 1 304 ? -25.326 -10.007 24.239 1.00 95.69 304 ILE A N 1
ATOM 2328 C CA . ILE A 1 304 ? -25.837 -8.636 24.159 1.00 95.69 304 ILE A CA 1
ATOM 2329 C C . ILE A 1 304 ? -27.199 -8.508 24.844 1.00 95.69 304 ILE A C 1
ATOM 2331 O O . ILE A 1 304 ? -27.407 -7.543 25.577 1.00 95.69 304 ILE A O 1
ATOM 2335 N N . GLY A 1 305 ? -28.090 -9.485 24.675 1.00 95.62 305 GLY A N 1
ATOM 2336 C CA . GLY A 1 305 ? -29.367 -9.544 25.381 1.00 95.62 305 GLY A CA 1
ATOM 2337 C C . GLY A 1 305 ? -29.175 -9.523 26.896 1.00 95.62 305 GLY A C 1
ATOM 2338 O O . GLY A 1 305 ? -29.739 -8.661 27.560 1.00 95.62 305 GLY A O 1
ATOM 2339 N N . GLN A 1 306 ? -28.276 -10.358 27.430 1.00 96.06 306 GLN A N 1
ATOM 2340 C CA . GLN A 1 306 ? -27.965 -10.385 28.869 1.00 96.06 306 GLN A CA 1
ATOM 2341 C C . GLN A 1 306 ? -27.462 -9.036 29.399 1.00 96.06 306 GLN A C 1
ATOM 2343 O O . GLN A 1 306 ? -27.757 -8.656 30.534 1.00 96.06 306 GLN A O 1
ATOM 2348 N N . ILE A 1 307 ? -26.703 -8.302 28.580 1.00 96.38 307 ILE A N 1
ATOM 2349 C CA . ILE A 1 307 ? -26.224 -6.959 28.911 1.00 96.38 307 ILE A CA 1
ATOM 2350 C C . ILE A 1 307 ? -27.375 -5.946 28.890 1.00 96.38 307 ILE A C 1
ATOM 2352 O O . ILE A 1 307 ? -27.514 -5.168 29.833 1.00 96.38 307 ILE A O 1
ATOM 2356 N N . VAL A 1 308 ? -28.222 -5.956 27.859 1.00 96.31 308 VAL A N 1
ATOM 2357 C CA . VAL A 1 308 ? -29.371 -5.039 27.749 1.00 96.31 308 VAL A CA 1
ATOM 2358 C C . VAL A 1 308 ? -30.382 -5.282 28.874 1.00 96.31 308 VAL A C 1
ATOM 2360 O O . VAL A 1 308 ? -30.854 -4.330 29.491 1.00 96.31 308 VAL A O 1
ATOM 2363 N N . GLU A 1 309 ? -30.622 -6.543 29.227 1.00 95.69 309 GLU A N 1
ATOM 2364 C CA . GLU A 1 309 ? -31.487 -6.977 30.332 1.00 95.69 309 GLU A CA 1
ATOM 2365 C C . GLU A 1 309 ? -30.993 -6.538 31.715 1.00 95.69 309 GLU A C 1
ATOM 2367 O O . GLU A 1 309 ? -31.736 -6.611 32.695 1.00 95.69 309 GLU A O 1
ATOM 2372 N N . THR A 1 310 ? -29.746 -6.075 31.847 1.00 95.25 310 THR A N 1
ATOM 2373 C CA . THR A 1 310 ? -29.313 -5.464 33.110 1.00 95.25 310 THR A CA 1
ATOM 2374 C C . THR A 1 310 ? -30.008 -4.135 33.387 1.00 95.25 310 THR A C 1
ATOM 2376 O O . THR A 1 310 ? -29.995 -3.709 34.539 1.00 95.25 310 THR A O 1
ATOM 2379 N N . ALA A 1 311 ? -30.591 -3.489 32.363 1.00 95.38 311 ALA A N 1
ATOM 2380 C CA . ALA A 1 311 ? -31.282 -2.200 32.458 1.00 95.38 311 ALA A CA 1
ATOM 2381 C C . ALA A 1 311 ? -30.480 -1.123 33.218 1.00 95.38 311 ALA A C 1
ATOM 2383 O O . ALA A 1 311 ? -31.031 -0.202 33.810 1.00 95.38 311 ALA A O 1
ATOM 2384 N N . CYS A 1 312 ? -29.152 -1.232 33.188 1.00 95.75 312 CYS A N 1
ATOM 2385 C CA . CYS A 1 312 ? -28.223 -0.409 33.957 1.00 95.75 312 CYS A CA 1
ATOM 2386 C C . CYS A 1 312 ? -28.155 1.057 33.516 1.00 95.75 312 CYS A C 1
ATOM 2388 O O . CYS A 1 312 ? -27.602 1.902 34.213 1.00 95.75 312 CYS A O 1
ATOM 2390 N N . SER A 1 313 ? -28.702 1.359 32.343 1.00 96.62 313 SER A N 1
ATOM 2391 C CA . SER A 1 313 ? -28.842 2.706 31.817 1.00 96.62 313 SER A CA 1
ATOM 2392 C C . SER A 1 313 ? -30.089 2.755 30.937 1.00 96.62 313 SER A C 1
ATOM 2394 O O . SER A 1 313 ? -30.311 1.808 30.177 1.00 96.62 313 SER A O 1
ATOM 2396 N N . PRO A 1 314 ? -30.861 3.857 30.929 1.00 91.94 314 PRO A N 1
ATOM 2397 C CA . PRO A 1 314 ? -32.011 4.008 30.032 1.00 91.94 314 PRO A CA 1
ATOM 2398 C C . PRO A 1 314 ? -31.629 3.964 28.541 1.00 91.94 314 PRO A C 1
ATOM 2400 O O . PRO A 1 314 ? -32.490 3.818 27.679 1.00 91.94 314 PRO A O 1
ATOM 2403 N N . HIS A 1 315 ? -30.338 4.080 28.212 1.00 95.25 315 HIS A N 1
ATOM 2404 C CA . HIS A 1 315 ? -29.841 4.078 26.834 1.00 95.25 315 HIS A CA 1
ATOM 2405 C C . HIS A 1 315 ? -29.020 2.832 26.482 1.00 95.25 315 HIS A C 1
ATOM 2407 O O . HIS A 1 315 ? -28.409 2.791 25.412 1.00 95.25 315 HIS A O 1
ATOM 2413 N N . ILE A 1 316 ? -29.002 1.804 27.343 1.00 95.31 316 ILE A N 1
ATOM 2414 C CA . ILE A 1 316 ? -28.227 0.582 27.086 1.00 95.31 316 ILE A CA 1
ATOM 2415 C C . ILE A 1 316 ? -28.681 -0.124 25.805 1.00 95.31 316 ILE A C 1
ATOM 2417 O O . ILE A 1 316 ? -27.846 -0.450 24.963 1.00 95.31 316 ILE A O 1
ATOM 2421 N N . ALA A 1 317 ? -29.994 -0.266 25.605 1.00 94.50 317 ALA A N 1
ATOM 2422 C CA . ALA A 1 317 ? -30.561 -0.857 24.396 1.00 94.50 317 ALA A CA 1
ATOM 2423 C C . ALA A 1 317 ? -30.207 -0.032 23.149 1.00 94.50 317 ALA A C 1
ATOM 2425 O O . ALA A 1 317 ? -29.795 -0.589 22.137 1.00 94.50 317 ALA A O 1
ATOM 2426 N N . ILE A 1 318 ? -30.263 1.302 23.241 1.00 91.56 318 ILE A N 1
ATOM 2427 C CA . ILE A 1 318 ? -29.903 2.204 22.136 1.00 91.56 318 ILE A CA 1
ATOM 2428 C C . ILE A 1 318 ? -28.442 1.995 21.720 1.00 91.56 318 ILE A C 1
ATOM 2430 O O . ILE A 1 318 ? -28.168 1.808 20.534 1.00 91.56 318 ILE A O 1
ATOM 2434 N N . VAL A 1 319 ? -27.506 2.004 22.675 1.00 95.06 319 VAL A N 1
ATOM 2435 C CA . VAL A 1 319 ? -26.071 1.845 22.385 1.00 95.06 319 VAL A CA 1
ATOM 2436 C C . VAL A 1 319 ? -25.769 0.453 21.837 1.00 95.06 319 VAL A C 1
ATOM 2438 O O . VAL A 1 319 ? -25.073 0.339 20.830 1.00 95.06 319 VAL A O 1
ATOM 2441 N N . MET A 1 320 ? -26.306 -0.594 22.467 1.00 95.50 320 MET A N 1
ATOM 2442 C CA . MET A 1 320 ? -26.049 -1.973 22.054 1.00 95.50 320 MET A CA 1
ATOM 2443 C C . MET A 1 320 ? -26.656 -2.265 20.685 1.00 95.50 320 MET A C 1
ATOM 2445 O O . MET A 1 320 ? -25.949 -2.688 19.775 1.00 95.50 320 MET A O 1
ATOM 2449 N N . CYS A 1 321 ? -27.938 -1.977 20.488 1.00 94.44 321 CYS A N 1
ATOM 2450 C CA . CYS A 1 321 ? -28.637 -2.345 19.265 1.00 94.44 321 CYS A CA 1
ATOM 2451 C C . CYS A 1 321 ? -28.217 -1.503 18.062 1.00 94.44 321 CYS A C 1
ATOM 2453 O O . CYS A 1 321 ? -28.032 -2.060 16.990 1.00 94.44 321 CYS A O 1
ATOM 2455 N N . ARG A 1 322 ? -27.947 -0.195 18.206 1.00 91.50 322 ARG A N 1
ATOM 2456 C CA . ARG A 1 322 ? -27.457 0.605 17.062 1.00 91.50 322 ARG A CA 1
ATOM 2457 C C . ARG A 1 322 ? -26.041 0.237 16.613 1.00 91.50 322 ARG A C 1
ATOM 2459 O O . ARG A 1 322 ? -25.644 0.619 15.515 1.00 91.50 322 ARG A O 1
ATOM 2466 N N . VAL A 1 323 ? -25.276 -0.486 17.435 1.00 91.88 323 VAL A N 1
ATOM 2467 C CA . VAL A 1 323 ? -23.973 -1.035 17.030 1.00 91.88 323 VAL A CA 1
ATOM 2468 C C . VAL A 1 323 ? -24.098 -2.472 16.536 1.00 91.88 323 VAL A C 1
ATOM 2470 O O . VAL A 1 323 ? -23.487 -2.816 15.527 1.00 91.88 323 VAL A O 1
ATOM 2473 N N . VAL A 1 324 ? -24.874 -3.301 17.232 1.00 93.19 324 VAL A N 1
ATOM 2474 C CA . VAL A 1 324 ? -24.945 -4.742 16.976 1.00 93.19 324 VAL A CA 1
ATOM 2475 C C . VAL A 1 324 ? -25.966 -5.087 15.896 1.00 93.19 324 VAL A C 1
ATOM 2477 O O . VAL A 1 324 ? -25.697 -5.968 15.094 1.00 93.19 324 VAL A O 1
ATOM 2480 N N . VAL A 1 325 ? -27.099 -4.393 15.832 1.00 92.75 325 VAL A N 1
ATOM 2481 C CA . VAL A 1 325 ? -28.202 -4.633 14.885 1.00 92.75 325 VAL A CA 1
ATOM 2482 C C . VAL A 1 325 ? -28.600 -3.305 14.225 1.00 92.75 325 VAL A C 1
ATOM 2484 O O . VAL A 1 325 ? -29.690 -2.798 14.454 1.00 92.75 325 VAL A O 1
ATOM 2487 N N . PRO A 1 326 ? -27.711 -2.664 13.450 1.00 89.75 326 PRO A N 1
ATOM 2488 C CA . PRO A 1 326 ? -27.954 -1.316 12.950 1.00 89.75 326 PRO A CA 1
ATOM 2489 C C . PRO A 1 326 ? -29.150 -1.254 11.991 1.00 89.75 326 PRO A C 1
ATOM 2491 O O . PRO A 1 326 ? -29.449 -2.214 11.275 1.00 89.75 326 PRO A O 1
ATOM 2494 N N . GLU A 1 32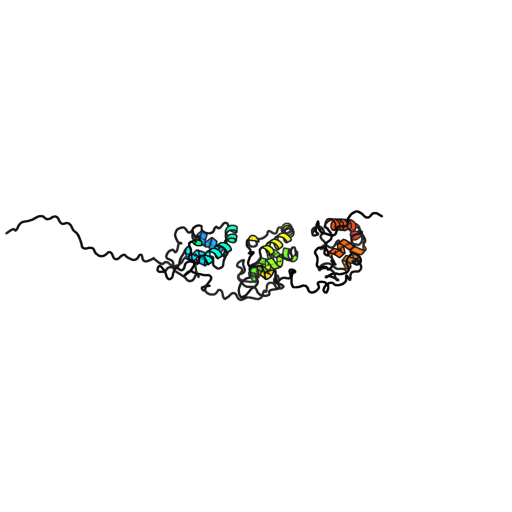7 ? -29.790 -0.089 11.951 1.00 87.69 327 GLU A N 1
ATOM 2495 C CA . GLU A 1 327 ? -30.904 0.228 11.057 1.00 87.69 327 GLU A CA 1
ATOM 2496 C C . GLU A 1 327 ? -30.534 0.041 9.575 1.00 87.69 327 GLU A C 1
ATOM 2498 O O . GLU A 1 327 ? -29.446 0.419 9.130 1.00 87.69 327 GLU A O 1
ATOM 2503 N N . CYS A 1 328 ? -31.450 -0.551 8.805 1.00 82.88 328 CYS A N 1
ATOM 2504 C CA . CYS A 1 328 ? -31.364 -0.626 7.349 1.00 82.88 328 CYS A CA 1
ATOM 2505 C C . CYS A 1 328 ? -31.869 0.681 6.723 1.00 82.88 328 CYS A C 1
ATOM 2507 O O . CYS A 1 328 ? -32.968 1.123 7.043 1.00 82.88 328 CYS A O 1
ATOM 2509 N N . GLY A 1 329 ? -31.109 1.291 5.812 1.00 67.81 329 GLY A N 1
ATOM 2510 C CA . GLY A 1 329 ? -31.544 2.505 5.111 1.00 67.81 329 GLY A CA 1
ATOM 2511 C C . GLY A 1 329 ? -30.538 2.984 4.069 1.00 67.81 329 GLY A C 1
ATOM 2512 O O . GLY A 1 329 ? -29.348 2.693 4.193 1.00 67.81 329 GLY A O 1
ATOM 2513 N N . SER A 1 330 ? -31.010 3.697 3.048 1.00 52.00 330 SER A N 1
ATOM 2514 C CA . SER A 1 330 ? -30.244 4.149 1.876 1.00 52.00 330 SER A CA 1
ATOM 2515 C C . SER A 1 330 ? -29.531 5.498 2.072 1.00 52.00 330 SER A C 1
ATOM 2517 O O . SER A 1 330 ? -28.624 5.830 1.311 1.00 52.00 330 SER A O 1
ATOM 2519 N N . GLU A 1 331 ? -29.889 6.261 3.111 1.00 51.78 331 GLU A N 1
ATOM 2520 C CA . GLU A 1 331 ? -29.339 7.592 3.393 1.00 51.78 331 GLU A CA 1
ATOM 2521 C C . GLU A 1 331 ? -28.453 7.622 4.646 1.00 51.78 331 GLU A C 1
ATOM 2523 O O . GLU A 1 331 ? -28.630 6.857 5.600 1.00 51.78 331 GLU A O 1
ATOM 2528 N N . SER A 1 332 ? -27.491 8.553 4.662 1.00 50.50 332 SER A N 1
ATOM 2529 C CA . SER A 1 332 ? -26.561 8.773 5.780 1.00 50.50 332 SER A CA 1
ATOM 2530 C C . SER A 1 332 ? -27.256 9.127 7.098 1.00 50.50 332 SER A C 1
ATOM 2532 O O . SER A 1 332 ? -26.626 9.044 8.152 1.00 50.50 332 SER A O 1
ATOM 2534 N N . ASP A 1 333 ? -28.537 9.505 7.055 1.00 49.53 333 ASP A N 1
ATOM 2535 C CA . ASP A 1 333 ? -29.288 9.950 8.225 1.00 49.53 333 ASP A CA 1
ATOM 2536 C C . ASP A 1 333 ? -29.902 8.798 9.047 1.00 49.53 333 ASP A C 1
ATOM 2538 O O . ASP A 1 333 ? -30.075 8.941 10.258 1.00 49.53 333 ASP A O 1
ATOM 2542 N N . SER A 1 334 ? -30.126 7.624 8.439 1.00 54.12 334 SER A N 1
ATOM 2543 C CA . SER A 1 334 ? -30.752 6.457 9.094 1.00 54.12 334 SER A CA 1
ATOM 2544 C C . SER A 1 334 ? -29.737 5.555 9.817 1.00 54.12 334 SER A C 1
ATOM 2546 O O . SER A 1 334 ? -30.032 4.952 10.842 1.00 54.12 334 SER A O 1
ATOM 2548 N N . ARG A 1 335 ? -28.476 5.496 9.362 1.00 64.81 335 ARG A N 1
ATOM 2549 C CA . ARG A 1 335 ? -27.425 4.640 9.967 1.00 64.81 335 ARG A CA 1
ATOM 2550 C C . ARG A 1 335 ? -26.588 5.361 11.023 1.00 64.81 335 ARG A C 1
ATOM 2552 O O . ARG A 1 335 ? -25.381 5.127 11.147 1.00 64.81 335 ARG A O 1
ATOM 2559 N N . LYS A 1 336 ? -27.202 6.261 11.793 1.00 78.31 336 LYS A N 1
ATOM 2560 C CA . LYS A 1 336 ? -26.488 6.986 12.848 1.00 78.31 336 LYS A CA 1
ATOM 2561 C C . LYS A 1 336 ? -26.065 6.016 13.952 1.00 78.31 336 LYS A C 1
ATOM 2563 O O . LYS A 1 336 ? -26.896 5.441 14.661 1.00 78.31 336 LYS A O 1
ATOM 2568 N N . LYS A 1 337 ? -24.747 5.860 14.105 1.00 87.81 337 LYS A N 1
ATOM 2569 C CA . LYS A 1 337 ? -24.117 5.206 15.261 1.00 87.81 337 LYS A CA 1
ATOM 2570 C C . LYS A 1 337 ? -24.370 6.035 16.526 1.00 87.81 337 LYS A C 1
ATOM 2572 O O . LYS A 1 337 ? -24.570 7.243 16.407 1.00 87.81 337 LYS A O 1
ATOM 2577 N N . PRO A 1 338 ? -24.339 5.447 17.733 1.00 92.31 338 PRO A N 1
ATOM 2578 C CA . PRO A 1 338 ? -24.342 6.230 18.965 1.00 92.31 338 PRO A CA 1
ATOM 2579 C C . PRO A 1 338 ? -23.082 7.090 19.047 1.00 92.31 338 PRO A C 1
ATOM 2581 O O . PRO A 1 338 ? -22.009 6.667 18.613 1.00 92.31 338 PRO A O 1
ATOM 2584 N N . CYS A 1 339 ? -23.196 8.288 19.611 1.00 93.94 339 CYS A N 1
ATOM 2585 C CA . CYS A 1 339 ? -22.021 9.124 19.815 1.00 93.94 339 CYS A CA 1
ATOM 2586 C C . CYS A 1 339 ? -21.091 8.547 20.880 1.00 93.94 339 CYS A C 1
ATOM 2588 O O . CYS A 1 339 ? -21.536 7.907 21.841 1.00 93.94 339 CYS A O 1
ATOM 2590 N N . ARG A 1 340 ? -19.795 8.856 20.756 1.00 94.19 340 ARG A N 1
ATOM 2591 C CA . ARG A 1 340 ? -18.761 8.491 21.734 1.00 94.19 340 ARG A CA 1
ATOM 2592 C C . ARG A 1 340 ? -19.165 8.852 23.161 1.00 94.19 340 ARG A C 1
ATOM 2594 O O . ARG A 1 340 ? -19.093 7.992 24.034 1.00 94.19 340 ARG A O 1
ATOM 2601 N N . ALA A 1 341 ? -19.645 10.078 23.375 1.00 94.62 341 ALA A N 1
ATOM 2602 C CA . ALA A 1 341 ? -20.052 10.557 24.695 1.00 94.62 341 ALA A CA 1
ATOM 2603 C C . ALA A 1 341 ? -21.205 9.727 25.291 1.00 94.62 341 ALA A C 1
ATOM 2605 O O . ALA A 1 341 ? -21.146 9.332 26.455 1.00 94.62 341 ALA A O 1
ATOM 2606 N N . LEU A 1 342 ? -22.217 9.387 24.480 1.00 95.06 342 LEU A N 1
ATOM 2607 C CA . LEU A 1 342 ? -23.3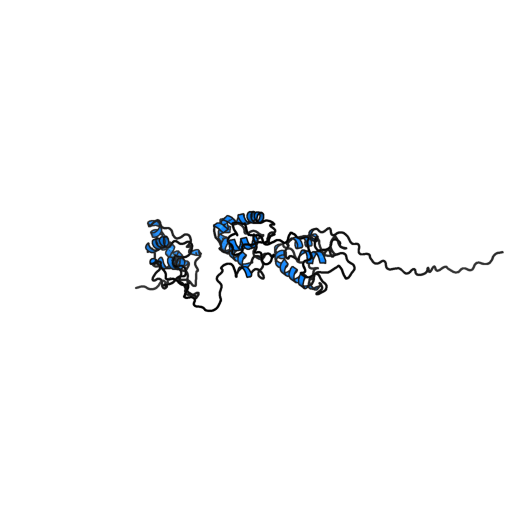40 8.546 24.903 1.00 95.06 342 LEU A CA 1
ATOM 2608 C C . LEU A 1 342 ? -22.868 7.132 25.271 1.00 95.06 342 LEU A C 1
ATOM 2610 O O . LEU A 1 342 ? -23.219 6.627 26.333 1.00 95.06 342 LEU A O 1
ATOM 2614 N N . CYS A 1 343 ? -22.031 6.511 24.433 1.00 97.12 343 CYS A N 1
ATOM 2615 C CA . CYS A 1 343 ? -21.471 5.187 24.714 1.00 97.12 343 CYS A CA 1
ATOM 2616 C C . CYS A 1 343 ? -20.625 5.179 25.989 1.00 97.12 343 CYS A C 1
ATOM 2618 O O . CYS A 1 343 ? -20.794 4.292 26.819 1.00 97.12 343 CYS A O 1
ATOM 2620 N N . GLN A 1 344 ? -19.742 6.168 26.170 1.00 96.62 344 GLN A N 1
ATOM 2621 C CA . GLN A 1 344 ? -18.899 6.276 27.364 1.00 96.62 344 GLN A CA 1
ATOM 2622 C C . GLN A 1 344 ? -19.739 6.445 28.630 1.00 96.62 344 GLN A C 1
ATOM 2624 O O . GLN A 1 344 ? -19.467 5.778 29.628 1.00 96.62 344 GLN A O 1
ATOM 2629 N N . LYS A 1 345 ? -20.788 7.276 28.573 1.00 95.88 345 LYS A N 1
ATOM 2630 C CA . LYS A 1 345 ? -21.736 7.439 29.676 1.00 95.88 345 LYS A CA 1
ATOM 2631 C C . LYS A 1 345 ? -22.423 6.116 30.015 1.00 95.88 345 LYS A C 1
ATOM 2633 O O . LYS A 1 345 ? -22.340 5.676 31.152 1.00 95.88 345 LYS A O 1
ATOM 2638 N N . VAL A 1 346 ? -23.025 5.444 29.031 1.00 97.31 346 VAL A N 1
ATOM 2639 C CA . VAL A 1 346 ? -23.700 4.149 29.241 1.00 97.31 346 VAL A CA 1
ATOM 2640 C C . VAL A 1 346 ? -22.732 3.096 29.777 1.00 97.31 346 VAL A C 1
ATOM 2642 O O . VAL A 1 346 ? -23.064 2.383 30.716 1.00 97.31 346 VAL A O 1
ATOM 2645 N N . LYS A 1 347 ? -21.520 3.008 29.221 1.00 97.38 347 LYS A N 1
ATOM 2646 C CA . LYS A 1 347 ? -20.489 2.072 29.680 1.00 97.38 347 LYS A CA 1
ATOM 2647 C C . LYS A 1 347 ? -20.154 2.280 31.154 1.00 97.38 347 LYS A C 1
ATOM 2649 O O . LYS A 1 347 ? -20.073 1.302 31.890 1.00 97.38 347 LYS A O 1
ATOM 2654 N N . LYS A 1 348 ? -19.994 3.538 31.573 1.00 97.00 348 LYS A N 1
ATOM 2655 C CA . LYS A 1 348 ? -19.741 3.908 32.968 1.00 97.00 348 LYS A CA 1
ATOM 2656 C C . LYS A 1 348 ? -20.935 3.577 33.867 1.00 97.00 348 LYS A C 1
ATOM 2658 O O . LYS A 1 348 ? -20.745 2.938 34.896 1.00 97.00 348 LYS A O 1
ATOM 2663 N N . ASP A 1 349 ? -22.147 3.962 33.462 1.00 96.50 349 ASP A N 1
ATOM 2664 C CA . ASP A 1 349 ? -23.392 3.699 34.204 1.00 96.50 349 ASP A CA 1
ATOM 2665 C C . ASP A 1 349 ? -23.593 2.183 34.425 1.00 96.50 349 ASP A C 1
ATOM 2667 O O . ASP A 1 349 ? -24.050 1.738 35.476 1.00 96.50 349 ASP A O 1
ATOM 2671 N N . CYS A 1 350 ? -23.184 1.374 33.446 1.00 97.00 350 CYS A N 1
ATOM 2672 C CA . CYS A 1 350 ? -23.375 -0.070 33.443 1.00 97.00 350 CYS A CA 1
ATOM 2673 C C . CYS A 1 350 ? -22.293 -0.891 34.138 1.00 97.00 350 CYS A C 1
ATOM 2675 O O . CYS A 1 350 ? -22.525 -2.064 34.434 1.00 97.00 350 CYS A O 1
ATOM 2677 N N . GLU A 1 351 ? -21.134 -0.310 34.438 1.00 96.44 351 GLU A N 1
ATOM 2678 C CA . GLU A 1 351 ? -20.007 -1.038 35.022 1.00 96.44 351 GLU A CA 1
ATOM 2679 C C . GLU A 1 351 ? -20.361 -1.789 36.326 1.00 96.44 351 GLU A C 1
ATOM 2681 O O . GLU A 1 351 ? -20.051 -2.984 36.412 1.00 96.44 351 GLU A O 1
ATOM 2686 N N . PRO A 1 352 ? -21.074 -1.192 37.309 1.00 96.56 352 PRO A N 1
ATOM 2687 C CA . PRO A 1 352 ? -21.421 -1.892 38.549 1.00 96.56 352 PRO A CA 1
ATOM 2688 C C . PRO A 1 352 ? -22.373 -3.073 38.318 1.00 96.56 352 PRO A C 1
ATOM 2690 O O . PRO A 1 352 ? -22.169 -4.156 38.869 1.00 96.56 352 PRO A O 1
ATOM 2693 N N . ALA A 1 353 ? -23.391 -2.883 37.472 1.00 96.75 353 ALA A N 1
ATOM 2694 C CA . ALA A 1 353 ? -24.398 -3.900 37.177 1.00 96.75 353 ALA A CA 1
ATOM 2695 C C . ALA A 1 353 ? -23.806 -5.085 36.400 1.00 96.75 353 ALA A C 1
ATOM 2697 O O . ALA A 1 353 ? -24.087 -6.243 36.715 1.00 96.75 353 ALA A O 1
ATOM 2698 N N . LEU A 1 354 ? -22.938 -4.804 35.423 1.00 96.75 354 LEU A N 1
ATOM 2699 C CA . LEU A 1 354 ? -22.229 -5.836 34.669 1.00 96.75 354 LEU A CA 1
ATOM 2700 C C . LEU A 1 354 ? -21.309 -6.644 35.582 1.00 96.75 354 LEU A C 1
ATOM 2702 O O . LEU A 1 354 ? -21.375 -7.873 35.585 1.00 96.75 354 LEU A O 1
ATOM 2706 N N . ARG A 1 355 ? -20.534 -5.967 36.438 1.00 96.12 355 ARG A N 1
ATOM 2707 C CA . ARG A 1 355 ? -19.666 -6.629 37.417 1.00 96.12 355 ARG A CA 1
ATOM 2708 C C . ARG A 1 355 ? -20.457 -7.527 38.372 1.00 96.12 355 ARG A C 1
ATOM 2710 O O . ARG A 1 355 ? -20.041 -8.661 38.606 1.00 96.12 355 ARG A O 1
ATOM 2717 N N . ALA A 1 356 ? -21.600 -7.062 38.878 1.00 95.94 356 ALA A N 1
ATOM 2718 C CA . ALA A 1 356 ? -22.466 -7.840 39.766 1.00 95.94 356 ALA A CA 1
ATOM 2719 C C . ALA A 1 356 ? -23.013 -9.112 39.094 1.00 95.94 356 ALA A C 1
ATOM 2721 O O . ALA A 1 356 ? -23.073 -10.166 39.725 1.00 95.94 356 ALA A O 1
ATOM 2722 N N . LYS A 1 357 ? -23.343 -9.044 37.797 1.00 94.75 357 LYS A N 1
ATOM 2723 C CA . LYS A 1 357 ? -23.810 -10.195 37.006 1.00 94.75 357 LYS A CA 1
ATOM 2724 C C . LYS A 1 357 ? -22.686 -11.012 36.350 1.00 94.75 357 LYS A C 1
ATOM 2726 O O . LYS A 1 357 ? -22.981 -11.921 35.581 1.00 94.75 357 LYS A O 1
ATOM 2731 N N . ARG A 1 358 ? -21.411 -10.718 36.646 1.00 95.69 358 ARG A N 1
ATOM 2732 C CA . ARG A 1 358 ? -20.225 -11.326 35.997 1.00 95.69 358 ARG A CA 1
ATOM 2733 C C . ARG A 1 358 ? -20.237 -11.206 34.467 1.00 95.69 358 ARG A C 1
ATOM 2735 O O . ARG A 1 358 ? -19.668 -12.038 33.766 1.00 95.69 358 ARG A O 1
ATOM 2742 N N . LEU A 1 359 ? -20.875 -10.159 33.960 1.00 94.69 359 LEU A N 1
ATOM 2743 C CA . LEU A 1 359 ? -20.848 -9.781 32.557 1.00 94.69 359 LEU A CA 1
ATOM 2744 C C . LEU A 1 359 ? -19.718 -8.778 32.333 1.00 94.69 359 LEU A C 1
ATOM 2746 O O . LEU A 1 359 ? -19.307 -8.053 33.241 1.00 94.69 359 LEU A O 1
ATOM 2750 N N . SER A 1 360 ? -19.218 -8.719 31.106 1.00 93.31 360 SER A N 1
ATOM 2751 C CA . SER A 1 360 ? -18.224 -7.734 30.697 1.00 93.31 360 SER A CA 1
ATOM 2752 C C . SER A 1 360 ? -18.781 -6.860 29.587 1.00 93.31 360 SER A C 1
ATOM 2754 O O . SER A 1 360 ? -19.596 -7.289 28.769 1.00 93.31 360 SER A O 1
ATOM 2756 N N . TRP A 1 361 ? -18.341 -5.603 29.560 1.00 95.25 361 TRP A N 1
ATOM 2757 C CA . TRP A 1 361 ? -18.618 -4.747 28.416 1.00 95.25 361 TRP A CA 1
ATOM 2758 C C . TRP A 1 361 ? -18.014 -5.386 27.153 1.00 95.25 361 TRP A C 1
ATOM 2760 O O . TRP A 1 361 ? -16.853 -5.809 27.207 1.00 95.25 361 TRP A O 1
ATOM 2770 N N . PRO A 1 362 ? -18.731 -5.442 26.014 1.00 93.31 362 PRO A N 1
ATOM 2771 C CA . PRO A 1 362 ? -18.244 -6.150 24.837 1.00 93.31 362 PRO A CA 1
ATOM 2772 C C . PRO A 1 362 ? -16.911 -5.567 24.361 1.00 93.31 362 PRO A C 1
ATOM 2774 O O . PRO A 1 362 ? -16.830 -4.392 24.008 1.00 93.31 362 PRO A O 1
ATOM 2777 N N . PHE A 1 363 ? -15.857 -6.386 24.310 1.00 88.31 363 PHE A N 1
ATOM 2778 C CA . PHE A 1 363 ? -14.503 -5.921 23.969 1.00 88.31 363 PHE A CA 1
ATOM 2779 C C . PHE A 1 363 ? -14.431 -5.241 22.590 1.00 88.31 363 PHE A C 1
ATOM 2781 O O . PHE A 1 363 ? -13.689 -4.278 22.399 1.00 88.31 363 PHE A O 1
ATOM 2788 N N . LYS A 1 364 ? -15.243 -5.710 21.633 1.00 86.75 364 LYS A N 1
ATOM 2789 C CA . LYS A 1 364 ? -15.336 -5.128 20.285 1.00 86.75 364 LYS A CA 1
ATOM 2790 C C . LYS A 1 364 ? -16.078 -3.787 20.244 1.00 86.75 364 LYS A C 1
ATOM 2792 O O . LYS A 1 364 ? -15.922 -3.048 19.277 1.00 86.75 364 LYS A O 1
ATOM 2797 N N . LEU A 1 365 ? -16.843 -3.438 21.282 1.00 90.19 365 LEU A N 1
ATOM 2798 C CA . LEU A 1 365 ? -17.518 -2.146 21.411 1.00 90.19 365 LEU A CA 1
ATOM 2799 C C . LEU A 1 365 ? -16.609 -1.147 22.141 1.00 90.19 365 LEU A C 1
ATOM 2801 O O . LEU A 1 365 ? -16.750 -0.887 23.338 1.00 90.19 365 LEU A O 1
ATOM 2805 N N . ARG A 1 366 ? -15.659 -0.566 21.406 1.00 91.56 366 ARG A N 1
ATOM 2806 C CA . ARG A 1 366 ? -14.785 0.500 21.918 1.00 91.56 366 ARG A CA 1
ATOM 2807 C C . ARG A 1 366 ? -15.444 1.854 21.696 1.00 91.56 366 ARG A C 1
ATOM 2809 O O . ARG A 1 366 ? -15.522 2.309 20.555 1.00 91.56 366 ARG A O 1
ATOM 2816 N N . CYS A 1 367 ? -15.905 2.507 22.762 1.00 91.38 367 CYS A N 1
ATOM 2817 C CA . CYS A 1 367 ? -16.598 3.790 22.639 1.00 91.38 367 CYS A CA 1
ATOM 2818 C C . CYS A 1 367 ? -15.735 4.863 21.954 1.00 91.38 367 CYS A C 1
ATOM 2820 O O . CYS A 1 367 ? -16.270 5.711 21.251 1.00 91.38 367 CYS A O 1
ATOM 2822 N N . GLU A 1 368 ? -14.407 4.793 22.078 1.00 91.50 368 GLU A N 1
ATOM 2823 C CA . GLU A 1 368 ? -13.462 5.721 21.443 1.00 91.50 368 GLU A CA 1
ATOM 2824 C C . GLU A 1 368 ? -13.527 5.667 19.907 1.00 91.50 368 GLU A C 1
ATOM 2826 O O . GLU A 1 368 ? -13.249 6.660 19.243 1.00 91.50 368 GLU A O 1
ATOM 2831 N N . SER A 1 369 ? -13.944 4.530 19.336 1.00 88.00 369 SER A N 1
ATOM 2832 C CA . SER A 1 369 ? -14.101 4.349 17.884 1.00 88.00 369 SER A CA 1
ATOM 2833 C C . SER A 1 369 ? -15.406 4.924 17.321 1.00 88.00 369 SER A C 1
ATOM 2835 O O . SER A 1 369 ? -15.606 4.936 16.106 1.00 88.00 369 SER A O 1
ATOM 2837 N N . LEU A 1 370 ? -16.312 5.384 18.189 1.00 87.88 370 LEU A N 1
ATOM 2838 C CA . LEU A 1 370 ? -17.575 5.986 17.780 1.00 87.88 370 LEU A CA 1
ATOM 2839 C C . LEU A 1 370 ? -17.395 7.469 17.412 1.00 87.88 370 LEU A C 1
ATOM 2841 O O . LEU A 1 370 ? -16.490 8.127 17.942 1.00 87.88 370 LEU A O 1
ATOM 2845 N N . PRO A 1 371 ? -18.248 7.994 16.512 1.00 88.25 371 PRO A N 1
ATOM 2846 C CA . PRO A 1 371 ? -18.206 9.391 16.086 1.00 88.25 371 PRO A CA 1
ATOM 2847 C C . PRO A 1 371 ? -18.505 10.371 17.230 1.00 88.25 371 PRO A C 1
ATOM 2849 O O . PRO A 1 371 ? -19.206 10.043 18.192 1.00 88.25 371 PRO A O 1
ATOM 2852 N N . GLU A 1 372 ? -17.976 11.588 17.109 1.00 85.38 372 GLU A N 1
ATOM 2853 C CA . GLU A 1 372 ? -18.233 12.696 18.042 1.00 85.38 372 GLU A CA 1
ATOM 2854 C C . GLU A 1 372 ? -19.474 13.516 17.654 1.00 85.38 372 GLU A C 1
ATOM 2856 O O . GLU A 1 372 ? -20.212 13.959 18.533 1.00 85.38 372 GLU A O 1
ATOM 2861 N N . SER A 1 373 ? -19.733 13.667 16.351 1.00 84.38 373 SER A N 1
ATOM 2862 C CA . SER A 1 373 ? -20.849 14.424 15.768 1.00 84.38 373 SER A CA 1
ATOM 2863 C C . SER A 1 373 ? -21.589 13.606 14.697 1.00 84.38 373 SER A C 1
ATOM 2865 O O . SER A 1 373 ? -21.131 12.531 14.305 1.00 84.38 373 SER A O 1
ATOM 2867 N N . ASN A 1 374 ? -22.753 14.090 14.238 1.00 81.88 374 ASN A N 1
ATOM 2868 C CA . ASN A 1 374 ? -23.619 13.399 13.264 1.00 81.88 374 ASN A CA 1
ATOM 2869 C C . ASN A 1 374 ? -23.956 11.955 13.674 1.00 81.88 374 ASN A C 1
ATOM 2871 O O . ASN A 1 374 ? -23.891 11.009 12.890 1.00 81.88 374 ASN A O 1
ATOM 2875 N N . CYS A 1 375 ? -24.297 11.789 14.946 1.00 87.56 375 CYS A N 1
ATOM 2876 C CA . CYS A 1 375 ? -24.525 10.506 15.586 1.00 87.56 375 CYS A CA 1
ATOM 2877 C C . CYS A 1 375 ? -25.701 10.599 16.558 1.00 87.56 375 CYS A C 1
ATOM 2879 O O . CYS A 1 375 ? -26.194 11.686 16.858 1.00 87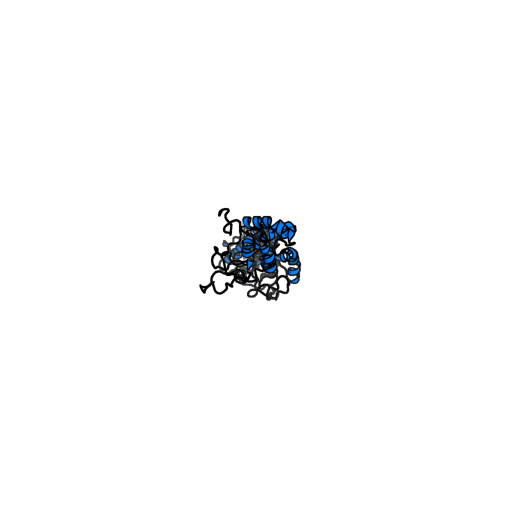.56 375 CYS A O 1
ATOM 2881 N N 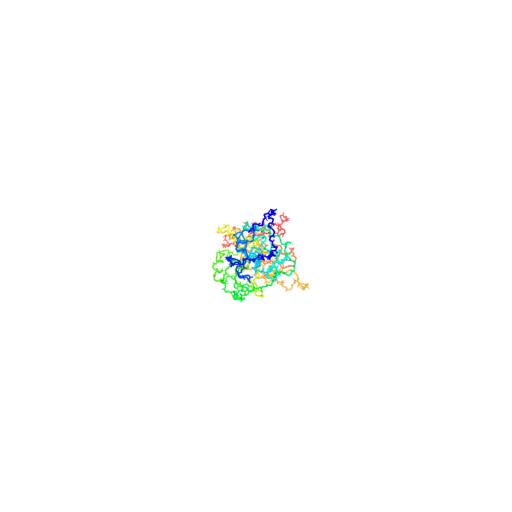. VAL A 1 376 ? -26.182 9.453 17.035 1.00 85.69 376 VAL A N 1
ATOM 2882 C CA . VAL A 1 376 ? -27.275 9.413 18.007 1.00 85.69 376 VAL A CA 1
ATOM 2883 C C . VAL A 1 376 ? -26.757 9.920 19.344 1.00 85.69 376 VAL A C 1
ATOM 2885 O O . VAL A 1 376 ? -25.974 9.254 20.028 1.00 85.69 376 VAL A O 1
ATOM 2888 N N . GLN A 1 377 ? -27.199 11.123 19.683 1.00 82.25 377 GLN A N 1
ATOM 2889 C CA . GLN A 1 377 ? -27.135 11.704 21.014 1.00 82.25 377 GLN A CA 1
ATOM 2890 C C . GLN A 1 377 ? -28.516 11.565 21.635 1.00 82.25 377 GLN A C 1
ATOM 2892 O O . GLN A 1 377 ? -29.521 11.585 20.928 1.00 82.25 377 GLN A O 1
ATOM 2897 N N . VAL A 1 378 ? -28.568 11.430 22.953 1.00 74.06 378 VAL A N 1
ATOM 2898 C CA . VAL A 1 378 ? -29.815 11.655 23.674 1.00 74.06 378 VAL A CA 1
ATOM 2899 C C . VAL A 1 378 ? -29.646 12.984 24.387 1.00 74.06 378 VAL A C 1
ATOM 2901 O O . VAL A 1 378 ? -28.766 13.122 25.238 1.00 74.06 378 VAL A O 1
ATOM 2904 N N . SER A 1 379 ? -30.415 13.981 23.955 1.00 56.91 379 SER A N 1
ATOM 2905 C CA . SER A 1 379 ? -30.441 15.309 24.558 1.00 56.91 379 SER A CA 1
ATOM 2906 C C . SER A 1 379 ? -30.898 15.193 26.009 1.00 56.91 379 SER A C 1
ATOM 2908 O O . SER A 1 379 ? -31.871 14.500 26.308 1.00 56.91 379 SER A O 1
ATOM 2910 N N . ALA A 1 380 ? -30.227 15.895 26.914 1.00 47.69 380 ALA A N 1
ATOM 2911 C CA . ALA A 1 380 ? -30.709 16.069 28.274 1.00 47.69 380 ALA A CA 1
ATOM 2912 C C . ALA A 1 380 ? -31.857 17.090 28.275 1.00 47.69 380 ALA A C 1
ATOM 2914 O O . ALA A 1 380 ? -31.600 18.252 28.552 1.00 47.69 380 ALA A O 1
ATOM 2915 N N . THR A 1 381 ? -33.079 16.668 27.920 1.00 40.31 381 THR A N 1
ATOM 2916 C CA . THR A 1 381 ? -34.354 17.319 28.300 1.00 40.31 381 THR A CA 1
ATOM 2917 C C . THR A 1 381 ? -35.572 16.568 27.746 1.00 40.31 381 THR A C 1
ATOM 2919 O O . THR A 1 381 ? -35.994 16.751 26.607 1.00 40.31 381 THR A O 1
ATOM 2922 N N . SER A 1 382 ? -36.207 15.769 28.600 1.00 27.59 382 SER A N 1
ATOM 2923 C CA . SER A 1 382 ? -37.673 15.722 28.720 1.00 27.59 382 SER A CA 1
ATOM 2924 C C . SER A 1 382 ? -37.971 15.287 30.151 1.00 27.59 382 SER A C 1
ATOM 2926 O O . SER A 1 382 ? -38.033 14.102 30.461 1.00 27.59 382 SER A O 1
ATOM 2928 N N . SER A 1 383 ? -38.030 16.264 31.049 1.00 33.88 383 SER A N 1
ATOM 2929 C CA . SER A 1 383 ? -38.625 16.085 32.366 1.00 33.88 383 SER A CA 1
ATOM 2930 C C . SER A 1 383 ? -40.130 15.923 32.183 1.00 33.88 383 SER A C 1
ATOM 2932 O O . SER A 1 383 ? -40.731 16.768 31.519 1.00 33.88 383 SER A O 1
ATOM 2934 N N . LEU A 1 384 ? -40.708 14.886 32.783 1.00 31.77 384 LEU A N 1
ATOM 2935 C CA . LEU A 1 384 ? -42.026 14.893 33.419 1.00 31.77 384 LEU A CA 1
ATOM 2936 C C . LEU A 1 384 ? -42.039 13.794 34.482 1.00 31.77 384 LEU A C 1
ATOM 2938 O O . LEU A 1 384 ? -41.660 12.652 34.134 1.00 31.77 384 LEU A O 1
#

Sequence (384 aa):
MKHVFLLVVSLLQSPQLARTQTHDKTICKPLTTSFCQGLGYSTTPHPDGVQGFNLRQIGQIVETACSPHIATVMCRVVVPECGSESDSRKKPCRALCQKVKKDCEFTLMAKWLFWPVRLGCDTLPESDCVQDEGLLVPPVPPSTCQRITMPLCADLPYTETILPNVLGHKTQDEAATAIRQFSSLVRGQCSSHLKPFLCSVYTPKCVSGRAQPPCRSLCEKAKSECATSMTNLRFQWPEALKCEAFTTESCERVVSQLPVSQPARTRIDDKTSCKPVTANFCQGLGYSTTLHPDGVQGFNLKDIGQIVETACSPHIAIVMCRVVVPECGSESDSRKKPCRALCQKVKKDCEPALRAKRLSWPFKLRCESLPESNCVQVSATSSL

pLDDT: mean 80.57, std 19.42, range [27.59, 97.38]